Protein AF-0000000083955487 (afdb_homodimer)

Secondary structure (DSSP, 8-state):
--EEEEE-SSHHHHHHHHHHHHHT--EEEEE--SS-TTGGGSHHHHHH-TT--S-EEEETTEEEESHHHHHHHHHHHH-TT-SSS--TTT-HHHHHHHHHHHHHIIIIIHHHHHHHHHHHHTT---HHHHHHHHHHHHHHHHHHHHHHHH-SSSSTTS--HHHHHHHHHHHHHHHHHHHHT-GGGGTTHHHH-HHHHHHHHHHHHSTTHHHHHT--/--EEEEE-SSHHHHHHHHHHHHHT--EEEEE--SS-TTGGGSHHHHHH-TT--S-EEEETTEEEESHHHHHHHHHHHH-TT-SSS--TTT-HHHHHHHHHHHHHIIIIIHHHHHHHHHHHHTT---HHHHHHHHHHHHHHHHHHHHHHHH-SSSSTTS--HHHHHHHHHHHHHHHHHHHHT-GGGGTTHHHH-HHHHHHHHHHHHSTTHHHHHT--

Foldseek 3Di:
DFKEKEAELALLRLLLVLVCVVLPGDYHYDYADPPNPCVLVDPVNCVLPVVSDDIWIDDPPDIDGDSLVSQVVCCAPRVVVQQAHDDCVPCVVLNVLLVVLSVCLVCQQVVLVVLVCVCVVVVPDDVVSVVVSLVSNVVSLVVVLVCLVVALANTDDHHHSSLLSNLSSVLNVVVVCVVVVNCVSCVCVCVVRVSVVNSSVVVCPPPSSVVSNPDD/DFKEKEAELALLRLLLVLVCVVLPGDYHYDYADPPNPCVLVDPVNCVLPVVSDDIWIDDPPDIDGDSLVSQVVCCAPRVVVQQAHDDCVPCVVLNVLLVVLSVCLVCQLVVLVVLVCVCVVVVPDDVVSVVVSLVSNVVSLVVVLVCLVVALANTDDHHHSSLLSNLSSVLNVVVVCVVVVNCVSCVCVCVVRVSVVSSSVVVCPPPSSVVSNPDD

Structure (mmCIF, N/CA/C/O backbone):
data_AF-0000000083955487-model_v1
#
loop_
_entity.id
_entity.type
_entity.pdbx_description
1 polymer 'Glutathione S-transferase 2'
#
loop_
_atom_site.group_PDB
_atom_site.id
_atom_site.type_symbol
_atom_site.label_atom_id
_atom_site.label_alt_id
_atom_site.label_comp_id
_atom_site.label_asym_id
_atom_site.label_entity_id
_atom_site.label_seq_id
_atom_site.pdbx_PDB_ins_code
_atom_site.Cartn_x
_atom_site.Cartn_y
_atom_site.Cartn_z
_atom_site.occupancy
_atom_site.B_iso_or_equiv
_atom_site.auth_seq_id
_atom_site.auth_comp_id
_atom_site.auth_asym_id
_atom_site.auth_atom_id
_atom_site.pdbx_PDB_model_num
ATOM 1 N N . MET A 1 1 ? 10.398 -3.941 -28.094 1 60.91 1 MET A N 1
ATOM 2 C CA . MET A 1 1 ? 10.781 -2.576 -27.75 1 60.91 1 MET A CA 1
ATOM 3 C C . MET A 1 1 ? 11.312 -2.512 -26.312 1 60.91 1 MET A C 1
ATOM 5 O O . MET A 1 1 ? 10.922 -3.312 -25.469 1 60.91 1 MET A O 1
ATOM 9 N N . PRO A 1 2 ? 12.391 -1.665 -26.031 1 83.88 2 PRO A N 1
ATOM 10 C CA . PRO A 1 2 ? 13.07 -1.705 -24.734 1 83.88 2 PRO A CA 1
ATOM 11 C C . PRO A 1 2 ? 12.18 -1.236 -23.578 1 83.88 2 PRO A C 1
ATOM 13 O O . PRO A 1 2 ? 11.211 -0.504 -23.797 1 83.88 2 PRO A O 1
ATOM 16 N N . LEU A 1 3 ? 12.18 -1.862 -22.391 1 96.5 3 LEU A N 1
ATOM 17 C CA . LEU A 1 3 ? 11.594 -1.428 -21.125 1 96.5 3 LEU A CA 1
ATOM 18 C C . LEU A 1 3 ? 11.852 0.056 -20.891 1 96.5 3 LEU A C 1
ATOM 20 O O . LEU A 1 3 ? 12.969 0.536 -21.109 1 96.5 3 LEU A O 1
ATOM 24 N N . THR A 1 4 ? 10.742 0.876 -20.672 1 98.62 4 THR A N 1
ATOM 25 C CA . THR A 1 4 ? 10.867 2.305 -20.422 1 98.62 4 THR A CA 1
ATOM 26 C C . THR A 1 4 ? 10.305 2.654 -19.047 1 98.62 4 THR A C 1
ATOM 28 O O . THR A 1 4 ? 9.203 2.225 -18.688 1 98.62 4 THR A O 1
ATOM 31 N N . LEU A 1 5 ? 11.062 3.404 -18.297 1 98.56 5 LEU A N 1
ATOM 32 C CA . LEU A 1 5 ? 10.625 3.912 -17 1 98.56 5 LEU A CA 1
ATOM 33 C C . LEU A 1 5 ? 10.43 5.426 -17.047 1 98.56 5 LEU A C 1
ATOM 35 O O . LEU A 1 5 ? 11.359 6.16 -17.406 1 98.56 5 LEU A O 1
ATOM 39 N N . TYR A 1 6 ? 9.219 5.887 -16.797 1 98.62 6 TYR A N 1
ATOM 40 C CA . TYR A 1 6 ? 8.914 7.301 -16.594 1 98.62 6 TYR A CA 1
ATOM 41 C C . TYR A 1 6 ? 9.008 7.668 -15.117 1 98.62 6 TYR A C 1
ATOM 43 O O . TYR A 1 6 ? 8.25 7.156 -14.297 1 98.62 6 TYR A O 1
ATOM 51 N N . THR A 1 7 ? 9.938 8.562 -14.781 1 97.94 7 THR A N 1
ATOM 52 C CA . THR A 1 7 ? 10.203 8.773 -13.359 1 97.94 7 THR A CA 1
ATOM 53 C C . THR A 1 7 ? 10.82 10.141 -13.117 1 97.94 7 THR A C 1
ATOM 55 O O . THR A 1 7 ? 10.82 11 -14.008 1 97.94 7 THR A O 1
ATOM 58 N N . ALA A 1 8 ? 11.148 10.445 -11.93 1 97.12 8 ALA A N 1
ATOM 59 C CA . ALA A 1 8 ? 11.836 11.633 -11.438 1 97.12 8 ALA A CA 1
ATOM 60 C C . ALA A 1 8 ? 12.633 11.32 -10.172 1 97.12 8 ALA A C 1
ATOM 62 O O . ALA A 1 8 ? 12.477 10.258 -9.578 1 97.12 8 ALA A O 1
ATOM 63 N N . PRO A 1 9 ? 13.57 12.164 -9.773 1 94.12 9 PRO A N 1
ATOM 64 C CA . PRO A 1 9 ? 14.391 11.898 -8.594 1 94.12 9 PRO A CA 1
ATOM 65 C C . PRO A 1 9 ? 13.641 12.125 -7.289 1 94.12 9 PRO A C 1
ATOM 67 O O . PRO A 1 9 ? 14.117 12.852 -6.414 1 94.12 9 PRO A O 1
ATOM 70 N N . THR A 1 10 ? 12.555 11.492 -7.191 1 93.56 10 THR A N 1
ATOM 71 C CA . THR A 1 10 ? 11.75 11.461 -5.973 1 93.56 10 THR A CA 1
ATOM 72 C C . THR A 1 10 ? 11.953 10.141 -5.23 1 93.56 10 THR A C 1
ATOM 74 O O . THR A 1 10 ? 12.664 9.258 -5.707 1 93.56 10 THR A O 1
ATOM 77 N N . GLY A 1 11 ? 11.445 10.07 -4.074 1 93.5 11 GLY A N 1
ATOM 78 C CA . GLY A 1 11 ? 11.539 8.812 -3.346 1 93.5 11 GLY A CA 1
ATOM 79 C C . GLY A 1 11 ? 11.023 7.625 -4.137 1 93.5 11 GLY A C 1
ATOM 80 O O . GLY A 1 11 ? 11.781 6.707 -4.449 1 93.5 11 GLY A O 1
ATOM 81 N N . ASN A 1 12 ? 9.727 7.734 -4.578 1 95.88 12 ASN A N 1
ATOM 82 C CA . ASN A 1 12 ? 9.102 6.617 -5.277 1 95.88 12 ASN A CA 1
ATOM 83 C C . ASN A 1 12 ? 9.664 6.453 -6.691 1 95.88 12 ASN A C 1
ATOM 85 O O . ASN A 1 12 ? 9.695 5.348 -7.227 1 95.88 12 ASN A O 1
ATOM 89 N N . GLY A 1 13 ? 10.078 7.539 -7.25 1 96.75 13 GLY A N 1
ATOM 90 C CA . GLY A 1 13 ? 10.664 7.465 -8.586 1 96.75 13 GLY A CA 1
ATOM 91 C C . GLY A 1 13 ? 12.016 6.77 -8.602 1 96.75 13 GLY A C 1
ATOM 92 O O . GLY A 1 13 ? 12.367 6.125 -9.594 1 96.75 13 GLY A O 1
ATOM 93 N N . ARG A 1 14 ? 12.758 6.887 -7.555 1 97.12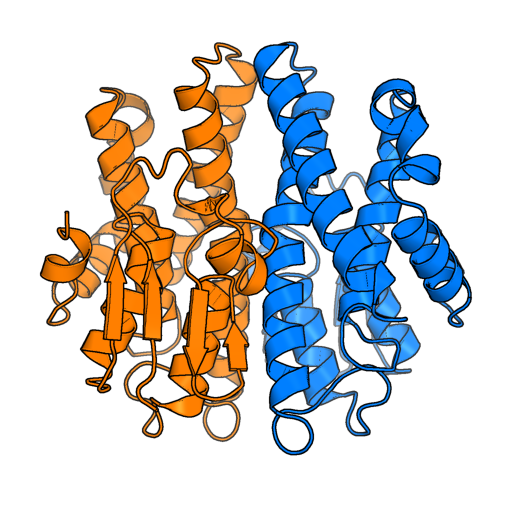 14 ARG A N 1
ATOM 94 C CA . ARG A 1 14 ? 14.094 6.316 -7.461 1 97.12 14 ARG A CA 1
ATOM 95 C C . ARG A 1 14 ? 14.031 4.801 -7.309 1 97.12 14 ARG A C 1
ATOM 97 O O . ARG A 1 14 ? 14.945 4.09 -7.738 1 97.12 14 ARG A O 1
ATOM 104 N N . LYS A 1 15 ? 12.953 4.242 -6.703 1 98.06 15 LYS A N 1
ATOM 105 C CA . LYS A 1 15 ? 12.875 2.822 -6.363 1 98.06 15 LYS A CA 1
ATOM 106 C C . LYS A 1 15 ? 13.062 1.949 -7.602 1 98.06 15 LYS A C 1
ATOM 108 O O . LYS A 1 15 ? 14.047 1.216 -7.703 1 98.06 15 LYS A O 1
ATOM 113 N N . PRO A 1 16 ? 12.172 2.117 -8.562 1 98.31 16 PRO A N 1
ATOM 114 C CA . PRO A 1 16 ? 12.359 1.238 -9.719 1 98.31 16 PRO A CA 1
ATOM 115 C C . PRO A 1 16 ? 13.609 1.582 -10.523 1 98.31 16 PRO A C 1
ATOM 117 O O . PRO A 1 16 ? 14.211 0.703 -11.148 1 98.31 16 PRO A O 1
ATOM 120 N N . LEU A 1 17 ? 14.008 2.865 -10.484 1 97.62 17 LEU A N 1
ATOM 121 C CA . LEU A 1 17 ? 15.195 3.26 -11.227 1 97.62 17 LEU A CA 1
ATOM 122 C C . LEU A 1 17 ? 16.438 2.545 -10.695 1 97.62 17 LEU A C 1
ATOM 124 O O . LEU A 1 17 ? 17.203 1.96 -11.469 1 97.62 17 LEU A O 1
ATOM 128 N N . ILE A 1 18 ? 16.625 2.574 -9.43 1 98.19 18 ILE A N 1
ATOM 129 C CA . ILE A 1 18 ? 17.766 1.933 -8.789 1 98.19 18 ILE A CA 1
ATOM 130 C C . ILE A 1 18 ? 17.688 0.421 -8.992 1 98.19 18 ILE A C 1
ATOM 132 O O . ILE A 1 18 ? 18.703 -0.226 -9.273 1 98.19 18 ILE A O 1
ATOM 136 N N . PHE A 1 19 ? 16.5 -0.176 -8.891 1 98.69 19 PHE A N 1
ATOM 137 C CA . PHE A 1 19 ? 16.344 -1.622 -9 1 98.69 19 PHE A CA 1
ATOM 138 C C . PHE A 1 19 ? 16.688 -2.094 -10.414 1 98.69 19 PHE A C 1
ATOM 140 O O . PHE A 1 19 ? 17.297 -3.146 -10.594 1 98.69 19 PHE A O 1
ATOM 147 N N . LEU A 1 20 ? 16.266 -1.331 -11.414 1 97.88 20 LEU A N 1
ATOM 148 C CA . LEU A 1 20 ? 16.594 -1.648 -12.805 1 97.88 20 LEU A CA 1
ATOM 149 C C . LEU A 1 20 ? 18.109 -1.71 -13 1 97.88 20 LEU A C 1
ATOM 151 O O . LEU A 1 20 ? 18.609 -2.59 -13.703 1 97.88 20 LEU A O 1
ATOM 155 N N . LYS A 1 21 ? 18.797 -0.802 -12.391 1 96.81 21 LYS A N 1
ATOM 156 C CA . LYS A 1 21 ? 20.25 -0.766 -12.5 1 96.81 21 LYS A CA 1
ATOM 157 C C . LYS A 1 21 ? 20.875 -1.955 -11.781 1 96.81 21 LYS A C 1
ATOM 159 O O . LYS A 1 21 ? 21.828 -2.564 -12.297 1 96.81 21 LYS A O 1
ATOM 164 N N . LEU A 1 22 ? 20.391 -2.266 -10.641 1 97.62 22 LEU A N 1
ATOM 165 C CA . LEU A 1 22 ? 20.891 -3.424 -9.906 1 97.62 22 LEU A CA 1
ATOM 166 C C . LEU A 1 22 ? 20.719 -4.699 -10.719 1 97.62 22 LEU A C 1
ATOM 168 O O . LEU A 1 22 ? 21.578 -5.578 -10.703 1 97.62 22 LEU A O 1
ATOM 172 N N . LEU A 1 23 ? 19.562 -4.812 -11.406 1 97.44 23 LEU A N 1
ATOM 173 C CA . LEU A 1 23 ? 19.25 -5.996 -12.195 1 97.44 23 LEU A CA 1
ATOM 174 C C . LEU A 1 23 ? 20.016 -6 -13.508 1 97.44 23 LEU A C 1
ATOM 176 O O . LEU A 1 23 ? 20.078 -7.02 -14.203 1 97.44 23 LEU A O 1
ATOM 180 N N . ASN A 1 24 ? 20.594 -4.859 -13.859 1 95.88 24 ASN A N 1
ATOM 181 C CA . ASN A 1 24 ? 21.359 -4.703 -15.102 1 95.88 24 ASN A CA 1
ATOM 182 C C . ASN A 1 24 ? 20.516 -5.035 -16.328 1 95.88 24 ASN A C 1
ATOM 184 O O . ASN A 1 24 ? 20.922 -5.84 -17.156 1 95.88 24 ASN A O 1
ATOM 188 N N . ILE A 1 25 ? 19.344 -4.453 -16.375 1 94.25 25 ILE A N 1
ATOM 189 C CA . ILE A 1 25 ? 18.391 -4.648 -17.469 1 94.25 25 ILE A CA 1
ATOM 190 C C . ILE A 1 25 ? 18.438 -3.449 -18.422 1 94.25 25 ILE A C 1
ATOM 192 O O . ILE A 1 25 ? 18.406 -2.299 -17.969 1 94.25 25 ILE A O 1
ATOM 196 N N . PRO A 1 26 ? 18.609 -3.787 -19.75 1 96 26 PRO A N 1
ATOM 197 C CA . PRO A 1 26 ? 18.484 -2.662 -20.672 1 96 26 PRO A CA 1
ATOM 198 C C . PRO A 1 26 ? 17.141 -1.934 -20.547 1 96 26 PRO A C 1
ATOM 200 O O . PRO A 1 26 ? 16.094 -2.574 -20.469 1 96 26 PRO A O 1
ATOM 203 N N . HIS A 1 27 ? 17.219 -0.625 -20.406 1 97.25 27 HIS A N 1
ATOM 204 C CA . HIS A 1 27 ? 16 0.157 -20.234 1 97.25 27 HIS A CA 1
ATOM 205 C C . HIS A 1 27 ? 16.203 1.602 -20.672 1 97.25 27 HIS A C 1
ATOM 207 O O . HIS A 1 27 ? 17.344 2.092 -20.703 1 97.25 27 HIS A O 1
ATOM 213 N N . ASP A 1 28 ? 15.164 2.213 -21.078 1 97.94 28 ASP A N 1
ATOM 214 C CA . ASP A 1 28 ? 15.109 3.652 -21.297 1 97.94 28 ASP A CA 1
ATOM 215 C C . ASP A 1 28 ? 14.477 4.375 -20.109 1 97.94 28 ASP A C 1
ATOM 217 O O . ASP A 1 28 ? 13.641 3.811 -19.406 1 97.94 28 ASP A O 1
ATOM 221 N N . VAL A 1 29 ? 14.93 5.625 -19.922 1 97.19 29 VAL A N 1
ATOM 222 C CA . VAL A 1 29 ? 14.375 6.426 -18.844 1 97.19 29 VAL A CA 1
ATOM 223 C C . VAL A 1 29 ? 13.875 7.762 -19.391 1 97.19 29 VAL A C 1
ATOM 225 O O . VAL A 1 29 ? 14.594 8.445 -20.125 1 97.19 29 VAL A O 1
ATOM 228 N N . HIS A 1 30 ? 12.641 8.023 -19.188 1 97.81 30 HIS A N 1
ATOM 229 C CA . HIS A 1 30 ? 12.133 9.391 -19.297 1 97.81 30 HIS A CA 1
ATOM 230 C C . HIS A 1 30 ? 12.125 10.078 -17.938 1 97.81 30 HIS A C 1
ATOM 232 O O . HIS A 1 30 ? 11.25 9.812 -17.109 1 97.81 30 HIS A O 1
ATOM 238 N N . LEU A 1 31 ? 13.023 10.992 -17.719 1 96.75 31 LEU A N 1
ATOM 239 C CA . LEU A 1 31 ? 13.18 11.672 -16.438 1 96.75 31 LEU A CA 1
ATOM 240 C C . LEU A 1 31 ? 12.492 13.031 -16.438 1 96.75 31 LEU A C 1
ATOM 242 O O . LEU A 1 31 ? 12.906 13.938 -17.172 1 96.75 31 LEU A O 1
ATOM 246 N N . PHE A 1 32 ? 11.422 13.125 -15.688 1 97.38 32 PHE A N 1
ATOM 247 C CA . PHE A 1 32 ? 10.758 14.414 -15.547 1 97.38 32 PHE A CA 1
ATOM 248 C C . PHE A 1 32 ? 11.602 15.359 -14.695 1 97.38 32 PHE A C 1
ATOM 250 O O . PHE A 1 32 ? 12.266 14.93 -13.75 1 97.38 32 PHE A O 1
ATOM 257 N N . THR A 1 33 ? 11.555 16.688 -14.961 1 94.38 33 THR A N 1
ATOM 258 C CA . THR A 1 33 ? 12.102 17.688 -14.062 1 94.38 33 THR A CA 1
ATOM 259 C C . THR A 1 33 ? 11.227 17.844 -12.82 1 94.38 33 THR A C 1
ATOM 261 O O . THR A 1 33 ? 10 17.797 -12.906 1 94.38 33 THR A O 1
ATOM 264 N N . TRP A 1 34 ? 11.898 18.094 -11.688 1 89.94 34 TRP A N 1
ATOM 265 C CA . TRP A 1 34 ? 11.148 18.188 -10.438 1 89.94 34 TRP A CA 1
ATOM 266 C C . TRP A 1 34 ? 11.422 19.5 -9.727 1 89.94 34 TRP A C 1
ATOM 268 O O . TRP A 1 34 ? 12.57 19.938 -9.633 1 89.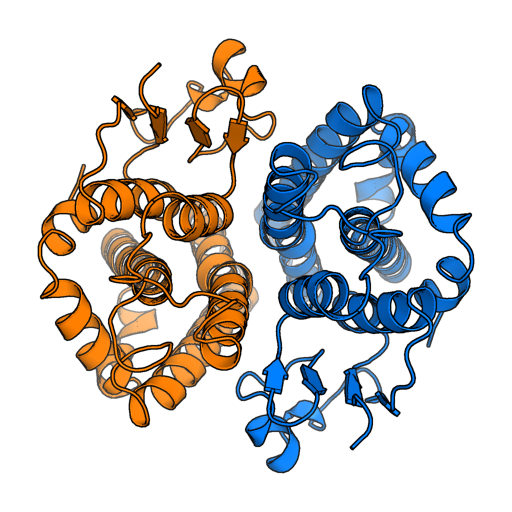94 34 TRP A O 1
ATOM 278 N N . PRO A 1 35 ? 10.391 20.156 -9.297 1 90.5 35 PRO A N 1
ATOM 279 C CA . PRO A 1 35 ? 8.992 19.719 -9.266 1 90.5 35 PRO A CA 1
ATOM 280 C C . PRO A 1 35 ? 8.367 19.625 -10.656 1 90.5 35 PRO A C 1
ATOM 282 O O . PRO A 1 35 ? 8.742 20.391 -11.555 1 90.5 35 PRO A O 1
ATOM 285 N N . ALA A 1 36 ? 7.445 18.688 -10.828 1 90.5 36 ALA A N 1
ATOM 286 C CA . ALA A 1 36 ? 6.941 18.281 -12.133 1 90.5 36 ALA A CA 1
ATOM 287 C C . ALA A 1 36 ? 6.16 19.406 -12.797 1 90.5 36 ALA A C 1
ATOM 289 O O . ALA A 1 36 ? 6.188 19.547 -14.023 1 90.5 36 ALA A O 1
ATOM 290 N N . GLY A 1 37 ? 5.457 20.266 -12.023 1 88.88 37 GLY A N 1
ATOM 291 C CA . GLY A 1 37 ? 4.531 21.203 -12.617 1 88.88 37 GLY A CA 1
ATOM 292 C C . GLY A 1 37 ? 3.439 20.547 -13.438 1 88.88 37 GLY A C 1
ATOM 293 O O . GLY A 1 37 ? 2.77 19.625 -12.961 1 88.88 37 GLY A O 1
ATOM 294 N N . ASP A 1 38 ? 3.301 20.922 -14.719 1 93.75 38 ASP A N 1
ATOM 295 C CA . ASP A 1 38 ? 2.232 20.391 -15.562 1 93.75 38 ASP A CA 1
ATOM 296 C C . ASP A 1 38 ? 2.725 19.219 -16.391 1 93.75 38 ASP A C 1
ATOM 298 O O . ASP A 1 38 ? 1.966 18.641 -17.188 1 93.75 38 ASP A O 1
ATOM 302 N N . GLN A 1 39 ? 3.926 18.812 -16.172 1 96.38 39 GLN A N 1
ATOM 303 C CA . GLN A 1 39 ? 4.516 17.75 -16.969 1 96.38 39 GLN A CA 1
ATOM 304 C C . GLN A 1 39 ? 3.688 16.469 -16.859 1 96.38 39 GLN A C 1
ATOM 306 O O . GLN A 1 39 ? 3.535 15.734 -17.844 1 96.38 39 GLN A O 1
ATOM 311 N N . LEU A 1 40 ? 3.111 16.25 -15.68 1 96.81 40 LEU A N 1
ATOM 312 C CA . LEU A 1 40 ? 2.414 14.992 -15.422 1 96.81 40 LEU A CA 1
ATOM 313 C C . LEU A 1 40 ? 0.944 15.102 -15.812 1 96.81 40 LEU A C 1
ATOM 315 O O . LEU A 1 40 ? 0.206 14.117 -15.734 1 96.81 40 LEU A O 1
ATOM 319 N N . LYS A 1 41 ? 0.505 16.25 -16.234 1 96.12 41 LYS A N 1
ATOM 320 C CA . LYS A 1 41 ? -0.888 16.484 -16.609 1 96.12 41 LYS A CA 1
ATOM 321 C C . LYS A 1 41 ? -1.065 16.453 -18.125 1 96.12 41 LYS A C 1
ATOM 323 O O . LYS A 1 41 ? -2.18 16.625 -18.625 1 96.12 41 LYS A O 1
ATOM 328 N N . GLN A 1 42 ? 0.022 16.234 -18.766 1 97.5 42 GLN A N 1
ATOM 329 C CA . GLN A 1 42 ? -0.049 16.156 -20.219 1 97.5 42 GLN A CA 1
ATOM 330 C C . GLN A 1 42 ? -0.849 14.945 -20.672 1 97.5 42 GLN A C 1
ATOM 332 O O . GLN A 1 42 ? -0.759 13.875 -20.062 1 97.5 42 GLN A O 1
ATOM 337 N N . GLU A 1 43 ? -1.496 15.094 -21.812 1 97.06 43 GLU A N 1
ATOM 338 C CA . GLU A 1 43 ? -2.408 14.062 -22.297 1 97.06 43 GLU A CA 1
ATOM 339 C C . GLU A 1 43 ? -1.673 12.75 -22.562 1 97.06 43 GLU A C 1
ATOM 341 O O . GLU A 1 43 ? -2.178 11.68 -22.234 1 97.06 43 GLU A O 1
ATOM 346 N N . TRP A 1 44 ? -0.491 12.883 -23.156 1 97.38 44 TRP A N 1
ATOM 347 C CA . TRP A 1 44 ? 0.23 11.664 -23.516 1 97.38 44 TRP A CA 1
ATOM 348 C C . TRP A 1 44 ? 0.607 10.875 -22.266 1 97.38 44 TRP A C 1
ATOM 350 O O . TRP A 1 44 ? 0.609 9.648 -22.281 1 97.38 44 TRP A O 1
ATOM 360 N N . TYR A 1 45 ? 0.963 11.586 -21.156 1 97.94 45 TYR A N 1
ATOM 361 C CA . TYR A 1 45 ? 1.354 10.875 -19.938 1 97.94 45 TYR A CA 1
ATOM 362 C C . TYR A 1 45 ? 0.134 10.328 -19.203 1 97.94 45 TYR A C 1
ATOM 364 O O . TYR A 1 45 ? 0.182 9.227 -18.656 1 97.94 45 TYR A O 1
ATOM 372 N N . LEU A 1 46 ? -0.966 11.094 -19.234 1 96.81 46 LEU A N 1
ATOM 373 C CA . LEU A 1 46 ? -2.188 10.656 -18.562 1 96.81 46 LEU A CA 1
ATOM 374 C C . LEU A 1 46 ? -2.762 9.414 -19.234 1 96.81 46 LEU A C 1
ATOM 376 O O . LEU A 1 46 ? -3.477 8.633 -18.609 1 96.81 46 LEU A O 1
ATOM 380 N N . LYS A 1 47 ? -2.469 9.195 -20.484 1 95.69 47 LYS A N 1
ATOM 381 C CA . LYS A 1 47 ? -2.854 7.965 -21.172 1 95.69 47 LYS A CA 1
ATOM 382 C C . LYS A 1 47 ? -2.104 6.766 -20.609 1 95.69 47 LYS A C 1
ATOM 384 O O . LYS A 1 47 ? -2.627 5.648 -20.594 1 95.69 47 LYS A O 1
ATOM 389 N N . LEU A 1 48 ? -0.873 7.027 -20.125 1 96.31 48 LEU A N 1
ATOM 390 C CA . LEU A 1 48 ? -0.076 5.969 -19.5 1 96.31 48 LEU A CA 1
ATOM 391 C C . LEU A 1 48 ? -0.477 5.766 -18.047 1 96.31 48 LEU A C 1
ATOM 393 O O . LEU A 1 48 ? -0.62 4.625 -17.594 1 96.31 48 LEU A O 1
ATOM 397 N N . ASN A 1 49 ? -0.677 6.891 -17.375 1 97.06 49 ASN A N 1
ATOM 398 C CA . ASN A 1 49 ? -1.016 6.895 -15.953 1 97.06 49 ASN A CA 1
ATOM 399 C C . ASN A 1 49 ? -2.084 7.934 -15.633 1 97.06 49 ASN A C 1
ATOM 401 O O . ASN A 1 49 ? -1.764 9.078 -15.289 1 97.06 49 ASN A O 1
ATOM 405 N N . PRO A 1 50 ? -3.281 7.512 -15.555 1 95.38 50 PRO A N 1
ATOM 406 C CA . PRO A 1 50 ? -4.41 8.43 -15.383 1 95.38 50 PRO A CA 1
ATOM 407 C C . PRO A 1 50 ? -4.34 9.211 -14.07 1 95.38 50 PRO A C 1
ATOM 409 O O . PRO A 1 50 ? -4.953 10.273 -13.953 1 95.38 50 PRO A O 1
ATOM 412 N N . HIS A 1 51 ? -3.627 8.711 -13.094 1 95.12 51 HIS A N 1
ATOM 413 C CA . HIS A 1 51 ? -3.484 9.438 -11.836 1 95.12 51 HIS A CA 1
ATOM 414 C C . HIS A 1 51 ? -2.484 10.578 -11.977 1 95.12 51 HIS A C 1
ATOM 416 O O . HIS A 1 51 ? -2.459 11.492 -11.141 1 95.12 51 HIS A O 1
ATOM 422 N N . GLY A 1 52 ? -1.675 10.547 -13 1 96.56 52 GLY A N 1
ATOM 423 C CA . GLY A 1 52 ? -0.722 11.617 -13.242 1 96.56 52 GLY A CA 1
ATOM 424 C C . GLY A 1 52 ? 0.377 11.688 -12.203 1 96.56 52 GLY A C 1
ATOM 425 O O . GLY A 1 52 ? 0.758 12.773 -11.766 1 96.56 52 GLY A O 1
ATOM 426 N N . ILE A 1 53 ? 0.818 10.531 -11.781 1 95.75 53 ILE A N 1
ATOM 427 C CA . ILE A 1 53 ? 1.932 10.477 -10.836 1 95.75 53 ILE A CA 1
ATOM 428 C C . ILE A 1 53 ? 3.051 9.609 -11.406 1 95.75 53 ILE A C 1
ATOM 430 O O . ILE A 1 53 ? 2.904 9.023 -12.484 1 95.75 53 ILE A O 1
ATOM 434 N N . ILE A 1 54 ? 4.172 9.617 -10.844 1 97.31 54 ILE A N 1
ATOM 435 C CA . ILE A 1 54 ? 5.301 8.773 -11.203 1 97.31 54 ILE A CA 1
ATOM 436 C C . ILE A 1 54 ? 5.633 7.836 -10.047 1 97.31 54 ILE A C 1
ATOM 438 O O . ILE A 1 54 ? 5.285 8.109 -8.898 1 97.31 54 ILE A O 1
ATOM 442 N N . PRO A 1 55 ? 6.25 6.707 -10.297 1 98.31 55 PRO A N 1
ATOM 443 C CA . PRO A 1 55 ? 6.785 6.203 -11.562 1 98.31 55 PRO A CA 1
ATOM 444 C C . PRO A 1 55 ? 5.746 5.434 -12.375 1 98.31 55 PRO A C 1
ATOM 446 O O . PRO A 1 55 ? 4.723 5.012 -11.836 1 98.31 55 PRO A O 1
ATOM 449 N N . THR A 1 56 ? 5.969 5.285 -13.656 1 98.75 56 THR A N 1
ATOM 450 C CA . THR A 1 56 ? 5.23 4.406 -14.562 1 98.75 56 THR A CA 1
ATOM 451 C C . THR A 1 56 ? 6.188 3.59 -15.422 1 98.75 56 THR A C 1
ATOM 453 O O . THR A 1 56 ? 7.117 4.137 -16.016 1 98.75 56 THR A O 1
ATOM 456 N N . LEU A 1 57 ? 6.012 2.311 -15.438 1 98.81 57 LEU A N 1
ATOM 457 C CA . LEU A 1 57 ? 6.82 1.398 -16.234 1 98.81 57 LEU A CA 1
ATOM 458 C C . LEU A 1 57 ? 6.047 0.911 -17.453 1 98.81 57 LEU A C 1
ATOM 460 O O . LEU A 1 57 ? 4.871 0.564 -17.344 1 98.81 57 LEU A O 1
ATOM 464 N N . VAL A 1 58 ? 6.676 0.934 -18.625 1 98.62 58 VAL A N 1
ATOM 465 C CA . VAL A 1 58 ? 6.141 0.33 -19.828 1 98.62 58 VAL A CA 1
ATOM 466 C C . VAL A 1 58 ? 7.062 -0.796 -20.297 1 98.62 58 VAL A C 1
ATOM 468 O O . VAL A 1 58 ? 8.25 -0.573 -20.562 1 98.62 58 VAL A O 1
ATOM 471 N N . ASP A 1 59 ? 6.598 -1.983 -20.344 1 98.06 59 ASP A N 1
ATOM 472 C CA . ASP A 1 59 ? 7.293 -3.164 -20.844 1 98.06 59 ASP A CA 1
ATOM 473 C C . ASP A 1 59 ? 6.43 -3.92 -21.859 1 98.06 59 ASP A C 1
ATOM 475 O O . ASP A 1 59 ? 5.594 -4.742 -21.469 1 98.06 59 ASP A O 1
ATOM 479 N N . GLY A 1 60 ? 6.719 -3.711 -23.141 1 96.12 60 GLY A N 1
ATOM 480 C CA . GLY A 1 60 ? 5.801 -4.215 -24.141 1 96.12 60 GLY A CA 1
ATOM 481 C C . GLY A 1 60 ? 4.402 -3.633 -24.016 1 96.12 60 GLY A C 1
ATOM 482 O O . GLY A 1 60 ? 4.234 -2.412 -23.984 1 96.12 60 GLY A O 1
ATOM 483 N N . ASP A 1 61 ? 3.48 -4.504 -23.797 1 95.06 61 ASP A N 1
ATOM 484 C CA . ASP A 1 61 ? 2.092 -4.062 -23.719 1 95.06 61 ASP A CA 1
ATOM 485 C C . ASP A 1 61 ? 1.701 -3.754 -22.266 1 95.06 61 ASP A C 1
ATOM 487 O O . ASP A 1 61 ? 0.622 -3.215 -22.016 1 95.06 61 ASP A O 1
ATOM 491 N N . LEU A 1 62 ? 2.584 -4.008 -21.406 1 97.38 62 LEU A N 1
ATOM 492 C CA . LEU A 1 62 ? 2.271 -3.781 -20 1 97.38 62 LEU A CA 1
ATOM 493 C C . LEU A 1 62 ? 2.613 -2.352 -19.594 1 97.38 62 LEU A C 1
ATOM 495 O O . LEU A 1 62 ? 3.74 -1.896 -19.797 1 97.38 62 LEU A O 1
ATOM 499 N N . VAL A 1 63 ? 1.673 -1.629 -19.078 1 98.19 63 VAL A N 1
ATOM 500 C CA . VAL A 1 63 ? 1.858 -0.339 -18.422 1 98.19 63 VAL A CA 1
ATOM 501 C C . VAL A 1 63 ? 1.546 -0.469 -16.922 1 98.19 63 VAL A C 1
ATOM 503 O O . VAL A 1 63 ? 0.438 -0.858 -16.547 1 98.19 63 VAL A O 1
ATOM 506 N N . LEU A 1 64 ? 2.514 -0.146 -16.156 1 98.44 64 LEU A N 1
ATOM 507 C CA . LEU A 1 64 ? 2.4 -0.431 -14.727 1 98.44 64 LEU A CA 1
ATOM 508 C C . LEU A 1 64 ? 2.832 0.773 -13.898 1 98.44 64 LEU A C 1
ATOM 510 O O . LEU A 1 64 ? 3.959 1.252 -14.031 1 98.44 64 LEU A O 1
ATOM 514 N N . ALA A 1 65 ? 1.906 1.234 -13.062 1 97.94 65 ALA A N 1
ATOM 515 C CA . ALA A 1 65 ? 2.215 2.266 -12.078 1 97.94 65 ALA A CA 1
ATOM 516 C C . ALA A 1 65 ? 2.34 1.669 -10.68 1 97.94 65 ALA A C 1
ATOM 518 O O . ALA A 1 65 ? 2.254 0.451 -10.508 1 97.94 65 ALA A O 1
ATOM 519 N N . GLU A 1 66 ? 2.494 2.566 -9.727 1 98.31 66 GLU A N 1
ATOM 520 C CA . GLU A 1 66 ? 2.75 2.164 -8.344 1 98.31 66 GLU A CA 1
ATOM 521 C C . GLU A 1 66 ? 4.145 1.564 -8.195 1 98.31 66 GLU A C 1
ATOM 523 O O . GLU A 1 66 ? 4.406 0.457 -8.672 1 98.31 66 GLU A O 1
ATOM 528 N N . SER A 1 67 ? 5 2.297 -7.496 1 98.62 67 SER A N 1
ATOM 529 C CA . SER A 1 67 ? 6.422 1.978 -7.438 1 98.62 67 SER A CA 1
ATOM 530 C C . SER A 1 67 ? 6.648 0.574 -6.887 1 98.62 67 SER A C 1
ATOM 532 O O . SER A 1 67 ? 7.48 -0.174 -7.406 1 98.62 67 SER A O 1
ATOM 534 N N . ASN A 1 68 ? 5.867 0.177 -5.855 1 98.81 68 ASN A N 1
ATOM 535 C CA . ASN A 1 68 ? 6.086 -1.14 -5.266 1 98.81 68 ASN A CA 1
ATOM 536 C C . ASN A 1 68 ? 5.555 -2.252 -6.164 1 98.81 68 ASN A C 1
ATOM 538 O O . ASN A 1 68 ? 6.105 -3.354 -6.188 1 98.81 68 ASN A O 1
ATOM 542 N N . ALA A 1 69 ? 4.465 -2.006 -6.93 1 98.81 69 ALA A N 1
ATOM 543 C CA . ALA A 1 69 ? 4.027 -2.967 -7.938 1 98.81 69 ALA A CA 1
ATOM 544 C C . ALA A 1 69 ? 5.094 -3.16 -9.008 1 98.81 69 ALA A C 1
ATOM 546 O O . ALA A 1 69 ? 5.336 -4.285 -9.461 1 98.81 69 ALA A O 1
ATOM 547 N N . ILE A 1 70 ? 5.73 -2.068 -9.383 1 98.88 70 ILE A N 1
ATOM 548 C CA . ILE A 1 70 ? 6.793 -2.121 -10.383 1 98.88 70 ILE A CA 1
ATOM 549 C C . ILE A 1 70 ? 7.965 -2.938 -9.844 1 98.88 70 ILE A C 1
ATOM 551 O O . ILE A 1 70 ? 8.531 -3.77 -10.562 1 98.88 70 ILE A O 1
ATOM 555 N N . LEU A 1 71 ? 8.328 -2.705 -8.57 1 98.88 71 LEU A N 1
ATOM 556 C CA . LEU A 1 71 ? 9.406 -3.484 -7.973 1 98.88 71 LEU A CA 1
ATOM 557 C C . LEU A 1 71 ? 9.086 -4.973 -8.008 1 98.88 71 LEU A C 1
ATOM 559 O O . LEU A 1 71 ? 9.938 -5.789 -8.359 1 98.88 71 LEU A O 1
ATOM 563 N N . GLN A 1 72 ? 7.863 -5.309 -7.652 1 98.75 72 GLN A N 1
ATOM 564 C CA . GLN A 1 72 ? 7.453 -6.707 -7.664 1 98.75 72 GLN A CA 1
ATOM 565 C C . GLN A 1 72 ? 7.543 -7.297 -9.07 1 98.75 72 GLN A C 1
ATOM 567 O O . GLN A 1 72 ? 7.996 -8.43 -9.25 1 98.75 72 GLN A O 1
ATOM 572 N N . TYR A 1 73 ? 7.066 -6.531 -10.055 1 98.81 73 TYR A N 1
ATOM 573 C CA . TYR A 1 73 ? 7.102 -6.984 -11.445 1 98.81 73 TYR A CA 1
ATOM 574 C C . TYR A 1 73 ? 8.531 -7.254 -11.898 1 98.81 73 TYR A C 1
ATOM 576 O O . TYR A 1 73 ? 8.82 -8.305 -12.477 1 98.81 73 TYR A O 1
ATOM 584 N N . LEU A 1 74 ? 9.398 -6.332 -11.594 1 98.75 74 LEU A N 1
ATOM 585 C CA . LEU A 1 74 ? 10.797 -6.457 -12 1 98.75 74 LEU A CA 1
ATOM 586 C C . LEU A 1 74 ? 11.453 -7.652 -11.32 1 98.75 74 LEU A C 1
ATOM 588 O O . LEU A 1 74 ? 12.219 -8.383 -11.953 1 98.75 74 LEU A O 1
ATOM 592 N N . ALA A 1 75 ? 11.18 -7.824 -10.062 1 98.69 75 ALA A N 1
ATOM 593 C CA . ALA A 1 75 ? 11.727 -8.961 -9.328 1 98.69 75 ALA A CA 1
ATOM 594 C C . ALA A 1 75 ? 11.25 -10.281 -9.93 1 98.69 75 ALA A C 1
ATOM 596 O O . ALA A 1 75 ? 12.055 -11.195 -10.148 1 98.69 75 ALA A O 1
ATOM 597 N N . GLU A 1 76 ? 9.93 -10.305 -10.195 1 98 76 GLU A N 1
ATOM 598 C CA . GLU A 1 76 ? 9.32 -11.531 -10.695 1 98 76 GLU A CA 1
ATOM 599 C C . GLU A 1 76 ? 9.812 -11.852 -12.109 1 98 76 GLU A C 1
ATOM 601 O O . GLU A 1 76 ? 10.094 -13.008 -12.43 1 98 76 GLU A O 1
ATOM 606 N N . THR A 1 77 ? 9.945 -10.914 -12.914 1 97.31 77 THR A N 1
ATOM 607 C CA . THR A 1 77 ? 10.148 -11.102 -14.352 1 97.31 77 THR A CA 1
ATOM 608 C C . THR A 1 77 ? 11.633 -11.141 -14.688 1 97.31 77 THR A C 1
ATOM 610 O O . THR A 1 77 ? 12.062 -11.922 -15.539 1 97.31 77 THR A O 1
ATOM 613 N N . TYR A 1 78 ? 12.438 -10.383 -13.984 1 97.62 78 TYR A N 1
ATOM 614 C CA . TYR A 1 78 ? 13.789 -10.164 -14.469 1 97.62 78 TYR A CA 1
ATOM 615 C C . TYR A 1 78 ? 14.82 -10.664 -13.469 1 97.62 78 TYR A C 1
ATOM 617 O O . TYR A 1 78 ? 15.984 -10.867 -13.812 1 97.62 78 TYR A O 1
ATOM 625 N N . ASP A 1 79 ? 14.461 -10.758 -12.195 1 98.06 79 ASP A N 1
ATOM 626 C CA . ASP A 1 79 ? 15.375 -11.336 -11.219 1 98.06 79 ASP A CA 1
ATOM 627 C C . ASP A 1 79 ? 15.234 -12.859 -11.18 1 98.06 79 ASP A C 1
ATOM 629 O O . ASP A 1 79 ? 14.984 -13.438 -10.117 1 98.06 79 ASP A O 1
ATOM 633 N N . THR A 1 80 ? 15.5 -13.492 -12.219 1 94.94 80 THR A N 1
ATOM 634 C CA . THR A 1 80 ? 15.188 -14.898 -12.438 1 94.94 80 THR A CA 1
ATOM 635 C C . THR A 1 80 ? 15.984 -15.789 -11.492 1 94.94 80 THR A C 1
ATOM 637 O O . THR A 1 80 ? 15.523 -16.875 -11.125 1 94.94 80 THR A O 1
ATOM 640 N N . GLU A 1 81 ? 17.094 -15.352 -11.039 1 95.5 81 GLU A N 1
ATOM 641 C CA . GLU A 1 81 ? 17.953 -16.156 -10.172 1 95.5 81 GLU A CA 1
ATOM 642 C C . GLU A 1 81 ? 17.672 -15.867 -8.703 1 95.5 81 GLU A C 1
ATOM 644 O O . GLU A 1 81 ? 18.266 -16.484 -7.816 1 95.5 81 GLU A O 1
ATOM 649 N N . GLY A 1 82 ? 16.812 -14.938 -8.492 1 97.44 82 GLY A N 1
ATOM 650 C CA . GLY A 1 82 ? 16.484 -14.594 -7.125 1 97.44 82 GLY A CA 1
ATOM 651 C C . GLY A 1 82 ? 17.625 -13.93 -6.375 1 97.44 82 GLY A C 1
ATOM 652 O O . GLY A 1 82 ? 17.828 -14.195 -5.188 1 97.44 82 GLY A O 1
ATOM 653 N N . LYS A 1 83 ? 18.391 -13.172 -7.102 1 97.88 83 LYS A N 1
ATOM 654 C CA . LYS A 1 83 ? 19.516 -12.484 -6.48 1 97.88 83 LYS A CA 1
ATOM 655 C C . LYS A 1 83 ? 19.047 -11.422 -5.492 1 97.88 83 LYS A C 1
ATOM 657 O O . LYS A 1 83 ? 19.656 -11.227 -4.445 1 97.88 83 LYS A O 1
ATOM 662 N N . PHE A 1 84 ? 17.938 -10.711 -5.824 1 98.62 84 PHE A N 1
ATOM 663 C CA . PHE A 1 84 ? 17.453 -9.578 -5.035 1 98.62 84 PHE A CA 1
ATOM 664 C C . PHE A 1 84 ? 16.016 -9.812 -4.582 1 98.62 84 PHE A C 1
ATOM 666 O O . PHE A 1 84 ? 15.297 -8.867 -4.266 1 98.62 84 PHE A O 1
ATOM 673 N N . SER A 1 85 ? 15.531 -11.039 -4.645 1 98.81 85 SER A N 1
ATOM 674 C CA . SER A 1 85 ? 14.156 -11.359 -4.285 1 98.81 85 SER A CA 1
ATOM 675 C C . SER A 1 85 ? 13.992 -12.836 -3.953 1 98.81 85 SER A C 1
ATOM 677 O O . SER A 1 85 ? 14.883 -13.641 -4.238 1 98.81 85 SER A O 1
ATOM 679 N N . TYR A 1 86 ? 12.953 -13.148 -3.279 1 98.62 86 TYR A N 1
ATOM 680 C CA . TYR A 1 86 ? 12.555 -14.531 -3.055 1 98.62 86 TYR A CA 1
ATOM 681 C C . TYR A 1 86 ? 11.383 -14.914 -3.953 1 98.62 86 TYR A C 1
ATOM 683 O O . TYR A 1 86 ? 10.469 -14.117 -4.164 1 98.62 86 TYR A O 1
ATOM 691 N N . LYS A 1 87 ? 11.484 -16.156 -4.414 1 98.19 87 LYS A N 1
ATOM 692 C CA . LYS A 1 87 ? 10.477 -16.625 -5.359 1 98.19 87 LYS A CA 1
ATOM 693 C C . LYS A 1 87 ? 9.461 -17.531 -4.672 1 98.19 87 LYS A C 1
ATOM 695 O O . LYS A 1 87 ? 9.805 -18.312 -3.783 1 98.19 87 LYS A O 1
ATOM 700 N N . LEU A 1 88 ? 8.219 -17.453 -5.191 1 97.19 88 LEU A N 1
ATOM 701 C CA . LEU A 1 88 ? 7.137 -18.219 -4.59 1 97.19 88 LEU A CA 1
ATOM 702 C C . LEU A 1 88 ? 7.418 -19.719 -4.672 1 97.19 88 LEU A C 1
ATOM 704 O O . LEU A 1 88 ? 7.211 -20.453 -3.699 1 97.19 88 LEU A O 1
ATOM 708 N N . ALA A 1 89 ? 7.922 -20.219 -5.754 1 96.06 89 ALA A N 1
ATOM 709 C CA . ALA A 1 89 ? 8.109 -21.641 -6.02 1 96.06 89 ALA A CA 1
ATOM 710 C C . ALA A 1 89 ? 9.164 -22.234 -5.094 1 96.06 89 ALA A C 1
ATOM 712 O O . ALA A 1 89 ? 9.055 -23.391 -4.664 1 96.06 89 ALA A O 1
ATOM 713 N N . THR A 1 90 ? 10.18 -21.469 -4.699 1 97.12 90 THR A N 1
ATOM 714 C CA . THR A 1 90 ? 11.328 -22.031 -4.008 1 97.12 90 THR A CA 1
ATOM 715 C C . THR A 1 90 ? 11.383 -21.547 -2.561 1 97.12 90 THR A C 1
ATOM 717 O O . THR A 1 90 ? 11.945 -22.219 -1.694 1 97.12 90 THR A O 1
ATOM 720 N N . ASN A 1 91 ? 10.867 -20.375 -2.324 1 97.69 91 ASN A N 1
ATOM 721 C CA . ASN A 1 91 ? 10.898 -19.75 -1.009 1 97.69 91 ASN A CA 1
ATOM 722 C C . ASN A 1 91 ? 9.539 -19.156 -0.638 1 97.69 91 ASN A C 1
ATOM 724 O O . ASN A 1 91 ? 9.422 -17.953 -0.426 1 97.69 91 ASN A O 1
ATOM 728 N N . PRO A 1 92 ? 8.508 -19.984 -0.432 1 97.5 92 PRO A N 1
ATOM 729 C CA . PRO A 1 92 ? 7.152 -19.453 -0.258 1 97.5 92 PRO A CA 1
ATOM 730 C C . PRO A 1 92 ? 7.02 -18.578 0.988 1 97.5 92 PRO A C 1
ATOM 732 O O . PRO A 1 92 ? 6.32 -17.562 0.961 1 97.5 92 PRO A O 1
ATOM 735 N N . THR A 1 93 ? 7.664 -18.953 2.062 1 97.56 93 THR A N 1
ATOM 736 C CA . THR A 1 93 ? 7.543 -18.172 3.289 1 97.56 93 THR A CA 1
ATOM 737 C C . THR A 1 93 ? 8.141 -16.781 3.109 1 97.56 93 THR A C 1
ATOM 739 O O . THR A 1 93 ? 7.48 -15.773 3.373 1 97.56 93 THR A O 1
ATOM 742 N N . GLU A 1 94 ? 9.391 -16.703 2.602 1 98.44 94 GLU A N 1
ATOM 743 C CA . GLU A 1 94 ? 10.062 -15.422 2.389 1 98.44 94 GLU A CA 1
ATOM 744 C C . GLU A 1 94 ? 9.336 -14.594 1.333 1 98.44 94 GLU A C 1
ATOM 746 O O . GLU A 1 94 ? 9.305 -13.359 1.422 1 98.44 94 GLU A O 1
ATOM 751 N N . TYR A 1 95 ? 8.797 -15.336 0.363 1 98.56 95 TYR A N 1
ATOM 752 C CA . TYR A 1 95 ? 8.055 -14.641 -0.682 1 98.56 95 TYR A CA 1
ATOM 753 C C . TYR A 1 95 ? 6.891 -13.852 -0.092 1 98.56 95 TYR A C 1
ATOM 755 O O . TYR A 1 95 ? 6.723 -12.672 -0.386 1 98.56 95 TYR A O 1
ATOM 763 N N . TRP A 1 96 ? 6.141 -14.422 0.752 1 98.69 96 TRP A N 1
ATOM 764 C CA . TRP A 1 96 ? 4.965 -13.75 1.297 1 98.69 96 TRP A CA 1
ATOM 765 C C . TRP A 1 96 ? 5.363 -12.727 2.352 1 98.69 96 TRP A C 1
ATOM 767 O O . TRP A 1 96 ? 4.688 -11.711 2.525 1 98.69 96 TRP A O 1
ATOM 777 N N . GLN A 1 97 ? 6.461 -12.93 3.012 1 98.5 97 GLN A N 1
ATOM 778 C CA . GLN A 1 97 ? 6.973 -11.891 3.898 1 98.5 97 GLN A CA 1
ATOM 779 C C . GLN A 1 97 ? 7.418 -10.664 3.107 1 98.5 97 GLN A C 1
ATOM 781 O O . GLN A 1 97 ? 7.234 -9.531 3.557 1 98.5 97 GLN A O 1
ATOM 786 N N . GLN A 1 98 ? 7.949 -10.883 1.932 1 98.5 98 GLN A N 1
ATOM 787 C CA . GLN A 1 98 ? 8.281 -9.766 1.052 1 98.5 98 GLN A CA 1
ATOM 788 C C . GLN A 1 98 ? 7.047 -8.938 0.714 1 98.5 98 GLN A C 1
ATOM 790 O O . GLN A 1 98 ? 7.086 -7.707 0.741 1 98.5 98 GLN A O 1
ATOM 795 N N . GLN A 1 99 ? 5.996 -9.68 0.427 1 98.5 99 GLN A N 1
ATOM 796 C CA . GLN A 1 99 ? 4.758 -9 0.076 1 98.5 99 GLN A CA 1
ATOM 797 C C . GLN A 1 99 ? 4.223 -8.188 1.251 1 98.5 99 GLN A C 1
ATOM 799 O O . GLN A 1 99 ? 3.824 -7.031 1.083 1 98.5 99 GLN A O 1
ATOM 804 N N . LYS A 1 100 ? 4.289 -8.797 2.383 1 98.56 100 LYS A N 1
ATOM 805 C CA . LYS A 1 100 ? 3.82 -8.141 3.598 1 98.56 100 LYS A CA 1
ATOM 806 C C . LYS A 1 100 ? 4.613 -6.863 3.871 1 98.56 100 LYS A C 1
ATOM 808 O O . LYS A 1 100 ? 4.031 -5.805 4.113 1 98.56 100 LYS A O 1
ATOM 813 N N . TRP A 1 101 ? 5.879 -6.984 3.826 1 98.75 101 TRP A N 1
ATOM 814 C CA . TRP A 1 101 ? 6.738 -5.844 4.125 1 98.75 101 TRP A CA 1
ATOM 815 C C . TRP A 1 101 ? 6.598 -4.762 3.059 1 98.75 101 TRP A C 1
ATOM 817 O O . TRP A 1 101 ? 6.699 -3.568 3.357 1 98.75 101 TRP A O 1
ATOM 827 N N . LEU A 1 102 ? 6.359 -5.188 1.839 1 98.69 102 LEU A N 1
ATOM 828 C CA . LEU A 1 102 ? 6.188 -4.211 0.771 1 98.69 102 LEU A CA 1
ATOM 829 C C . LEU A 1 102 ? 4.918 -3.393 0.982 1 98.69 102 LEU A C 1
ATOM 831 O O . LEU A 1 102 ? 4.91 -2.18 0.763 1 98.69 102 LEU A O 1
ATOM 835 N N . PHE A 1 103 ? 3.854 -4.039 1.344 1 98.75 103 PHE A N 1
ATOM 836 C CA . PHE A 1 103 ? 2.631 -3.309 1.653 1 98.75 103 PHE A CA 1
ATOM 837 C C . PHE A 1 103 ? 2.811 -2.461 2.906 1 98.75 103 PHE A C 1
ATOM 839 O O . PHE A 1 103 ? 2.316 -1.333 2.975 1 98.75 103 PHE A O 1
ATOM 846 N N . TYR A 1 104 ? 3.496 -3.031 3.93 1 98.69 104 TYR A N 1
ATOM 847 C CA . TYR A 1 104 ? 3.787 -2.256 5.129 1 98.69 104 TYR A CA 1
ATOM 848 C C . TYR A 1 104 ? 4.559 -0.987 4.789 1 98.69 104 TYR A C 1
ATOM 850 O O . TYR A 1 104 ? 4.273 0.085 5.328 1 98.69 104 TYR A O 1
ATOM 858 N N . GLN A 1 105 ? 5.531 -1.158 3.928 1 98.75 105 GLN A N 1
ATOM 859 C CA . GLN A 1 105 ? 6.289 -0.004 3.459 1 98.75 105 GLN A CA 1
ATOM 860 C C . GLN A 1 105 ? 5.371 1.029 2.809 1 98.75 105 GLN A C 1
ATOM 862 O O . GLN A 1 105 ? 5.496 2.227 3.072 1 98.75 105 GLN A O 1
ATOM 867 N N . ALA A 1 106 ? 4.484 0.64 1.957 1 98.31 106 ALA A N 1
ATOM 868 C CA . ALA A 1 106 ? 3.619 1.521 1.177 1 98.31 106 ALA A CA 1
ATOM 869 C C . ALA A 1 106 ? 2.604 2.225 2.072 1 98.31 106 ALA A C 1
ATOM 871 O O . ALA A 1 106 ? 2.291 3.4 1.865 1 98.31 106 ALA A O 1
ATOM 872 N N . THR A 1 107 ? 2.121 1.481 3.082 1 97.69 107 THR A N 1
ATOM 873 C CA . THR A 1 107 ? 0.993 1.997 3.85 1 97.69 107 THR A CA 1
ATOM 874 C C . THR A 1 107 ? 1.475 2.695 5.117 1 97.69 107 THR A C 1
ATOM 876 O O . THR A 1 107 ? 1.162 3.867 5.344 1 97.69 107 THR A O 1
ATOM 879 N N . GLN A 1 108 ? 2.305 2.02 5.871 1 97.38 108 GLN A N 1
ATOM 880 C CA . GLN A 1 108 ? 2.695 2.535 7.18 1 97.38 108 GLN A CA 1
ATOM 881 C C . GLN A 1 108 ? 3.867 3.504 7.059 1 97.38 108 GLN A C 1
ATOM 883 O O . GLN A 1 108 ? 3.824 4.609 7.602 1 97.38 108 GLN A O 1
ATOM 888 N N . PHE A 1 109 ? 4.859 3.115 6.352 1 97.69 109 PHE A N 1
ATOM 889 C CA . PHE A 1 109 ? 6.051 3.949 6.281 1 97.69 109 PHE A CA 1
ATOM 890 C C . PHE A 1 109 ? 5.867 5.078 5.277 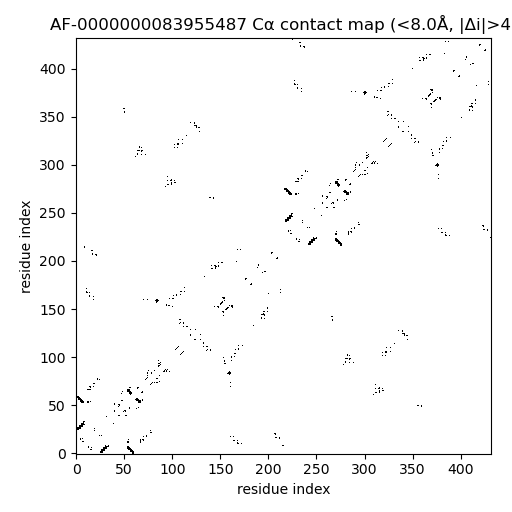1 97.69 109 PHE A C 1
ATOM 892 O O . PHE A 1 109 ? 5.914 6.258 5.645 1 97.69 109 PHE A O 1
ATOM 899 N N . ALA A 1 110 ? 5.637 4.719 4.02 1 97.12 110 ALA A N 1
ATOM 900 C CA . ALA A 1 110 ? 5.48 5.719 2.965 1 97.12 110 ALA A CA 1
ATOM 901 C C . ALA A 1 110 ? 4.227 6.559 3.186 1 97.12 110 ALA A C 1
ATOM 903 O O . ALA A 1 110 ? 4.199 7.746 2.854 1 97.12 110 ALA A O 1
ATOM 904 N N . GLY A 1 111 ? 3.184 5.953 3.77 1 96.5 111 GLY A N 1
ATOM 905 C CA . GLY A 1 111 ? 1.998 6.715 4.133 1 96.5 111 GLY A CA 1
ATOM 906 C C . GLY A 1 111 ? 2.279 7.812 5.141 1 96.5 111 GLY A C 1
ATOM 907 O O . GLY A 1 111 ? 1.787 8.938 4.996 1 96.5 111 GLY A O 1
ATOM 908 N N . THR A 1 112 ? 3.072 7.504 6.152 1 97.5 112 THR A N 1
ATOM 909 C CA . THR A 1 112 ? 3.473 8.5 7.141 1 97.5 112 THR A CA 1
ATOM 910 C C . THR A 1 112 ? 4.324 9.586 6.496 1 97.5 112 THR A C 1
ATOM 912 O O . THR A 1 112 ? 4.145 10.773 6.781 1 97.5 112 THR A O 1
ATOM 915 N N . LEU A 1 113 ? 5.188 9.172 5.633 1 97.25 113 LEU A N 1
ATOM 916 C CA . LEU A 1 113 ? 6.02 10.109 4.895 1 97.25 113 LEU A CA 1
ATOM 917 C C . LEU A 1 113 ? 5.164 11.055 4.055 1 97.25 113 LEU A C 1
ATOM 919 O O . LEU A 1 113 ? 5.477 12.242 3.936 1 97.25 113 LEU A O 1
ATOM 923 N N . LYS A 1 114 ? 4.191 10.531 3.414 1 96.12 114 LYS A N 1
ATOM 924 C CA . LYS A 1 114 ? 3.289 11.359 2.617 1 96.12 114 LYS A CA 1
ATOM 925 C C . LYS A 1 114 ? 2.602 12.414 3.482 1 96.12 114 LYS A C 1
ATOM 927 O O . LYS A 1 114 ? 2.553 13.594 3.115 1 96.12 114 LYS A O 1
ATOM 932 N N . SER A 1 115 ? 2.074 12.023 4.648 1 96.69 115 SER A N 1
ATOM 933 C CA . SER A 1 115 ? 1.442 12.953 5.574 1 96.69 115 SER A CA 1
ATOM 934 C C . SER A 1 115 ? 2.42 14.039 6.02 1 96.69 115 SER A C 1
ATOM 936 O O . SER A 1 115 ? 2.055 15.211 6.105 1 96.69 115 SER A O 1
ATOM 938 N N . PHE A 1 116 ? 3.604 13.594 6.25 1 97.06 116 PHE A N 1
ATOM 939 C CA . PHE A 1 116 ? 4.688 14.484 6.648 1 97.06 116 PHE A CA 1
ATOM 940 C C . PHE A 1 116 ? 4.953 15.523 5.562 1 97.06 116 PHE A C 1
ATOM 942 O O . PHE A 1 116 ? 4.965 16.734 5.84 1 97.06 116 PHE A O 1
ATOM 949 N N . ASN A 1 117 ? 5.055 15.102 4.359 1 95.69 117 ASN A N 1
ATOM 950 C CA . ASN A 1 117 ? 5.359 15.992 3.24 1 95.69 117 ASN A CA 1
ATOM 951 C C . ASN A 1 117 ? 4.215 16.969 2.971 1 95.69 117 ASN A C 1
ATOM 953 O O . ASN A 1 117 ? 4.449 18.141 2.678 1 95.69 117 ASN A O 1
ATOM 957 N N . VAL A 1 118 ? 2.994 16.484 3.035 1 95.81 118 VAL A N 1
ATOM 958 C CA . VAL A 1 118 ? 1.834 17.344 2.832 1 95.81 118 VAL A CA 1
ATOM 959 C C . VAL A 1 118 ? 1.771 18.391 3.932 1 95.81 118 VAL A C 1
ATOM 961 O O . VAL A 1 118 ? 1.573 19.578 3.654 1 95.81 118 VAL A O 1
ATOM 964 N N . TYR A 1 119 ? 1.939 17.953 5.18 1 96.12 119 TYR A N 1
ATOM 965 C CA . TYR A 1 119 ? 1.872 18.859 6.328 1 96.12 119 TYR A CA 1
ATOM 966 C C . TYR A 1 119 ? 2.85 20.016 6.172 1 96.12 119 TYR A C 1
ATOM 968 O O . TYR A 1 119 ? 2.48 21.172 6.363 1 96.12 119 TYR A O 1
ATOM 976 N N . ILE A 1 120 ? 4.023 19.703 5.785 1 95.75 120 ILE A N 1
ATOM 977 C CA . ILE A 1 120 ? 5.055 20.734 5.664 1 95.75 120 ILE A CA 1
ATOM 978 C C . ILE A 1 120 ? 4.812 21.562 4.406 1 95.75 120 ILE A C 1
ATOM 980 O O . ILE A 1 120 ? 5.078 22.766 4.387 1 95.75 120 ILE A O 1
ATOM 984 N N . GLY A 1 121 ? 4.375 20.922 3.332 1 94.19 121 GLY A N 1
ATOM 985 C CA . GLY A 1 121 ? 4.176 21.594 2.059 1 94.19 121 GLY A CA 1
ATOM 986 C C . GLY A 1 121 ? 3.111 22.672 2.117 1 94.19 121 GLY A C 1
ATOM 987 O O . GLY A 1 121 ? 3.244 23.719 1.479 1 94.19 121 GLY A O 1
ATOM 988 N N . ILE A 1 122 ? 2.117 22.438 2.889 1 94.94 122 ILE A N 1
ATOM 989 C CA . ILE A 1 122 ? 1.028 23.391 2.953 1 94.94 122 ILE A CA 1
ATOM 990 C C . ILE A 1 122 ? 1.228 24.312 4.156 1 94.94 122 ILE A C 1
ATOM 992 O O . ILE A 1 122 ? 0.354 25.125 4.477 1 94.94 122 ILE A O 1
ATOM 996 N N . LYS A 1 123 ? 2.266 24.172 4.805 1 94.44 123 LYS A N 1
ATOM 997 C CA . LYS A 1 123 ? 2.604 24.953 5.988 1 94.44 123 LYS A CA 1
ATOM 998 C C . LYS A 1 123 ? 1.5 24.859 7.039 1 94.44 123 LYS A C 1
ATOM 1000 O O . LYS A 1 123 ? 1.029 25.891 7.543 1 94.44 123 LYS A O 1
ATOM 1005 N N . ALA A 1 124 ? 1.075 23.609 7.227 1 93.56 124 ALA A N 1
ATOM 1006 C CA . ALA A 1 124 ? 0.084 23.359 8.273 1 93.56 124 ALA A CA 1
ATOM 1007 C C . ALA A 1 124 ? 0.646 23.703 9.648 1 93.56 124 ALA A C 1
ATOM 1009 O O . ALA A 1 124 ? 1.857 23.625 9.867 1 93.56 124 ALA A O 1
ATOM 1010 N N . ASP A 1 125 ? -0.274 23.984 10.539 1 92.69 125 ASP A N 1
ATOM 1011 C CA . ASP A 1 125 ? 0.198 24.391 11.859 1 92.69 125 ASP A CA 1
ATOM 1012 C C . ASP A 1 125 ? -0.625 23.734 12.961 1 92.69 125 ASP A C 1
ATOM 1014 O O . ASP A 1 125 ? -0.654 24.234 14.094 1 92.69 125 ASP A O 1
ATOM 1018 N N . ASP A 1 126 ? -1.2 22.719 12.68 1 95.31 126 ASP A N 1
ATOM 1019 C CA . ASP A 1 126 ? -1.952 21.953 13.672 1 95.31 126 ASP A CA 1
ATOM 1020 C C . ASP A 1 126 ? -1.031 21.047 14.484 1 95.31 126 ASP A C 1
ATOM 1022 O O . ASP A 1 126 ? -0.611 19.984 14.008 1 95.31 126 ASP A O 1
ATOM 1026 N N . LYS A 1 127 ? -0.821 21.344 15.766 1 94.88 127 LYS A N 1
ATOM 1027 C CA . LYS A 1 127 ? 0.145 20.656 16.609 1 94.88 127 LYS A CA 1
ATOM 1028 C C . LYS A 1 127 ? -0.294 19.219 16.875 1 94.88 127 LYS A C 1
ATOM 1030 O O . LYS A 1 127 ? 0.541 18.312 17 1 94.88 127 LYS A O 1
ATOM 1035 N N . ALA A 1 128 ? -1.552 19.078 16.969 1 95.75 128 ALA A N 1
ATOM 1036 C CA . ALA A 1 128 ? -2.062 17.719 17.203 1 95.75 128 ALA A CA 1
ATOM 1037 C C . ALA A 1 128 ? -1.795 16.812 16.016 1 95.75 128 ALA A C 1
ATOM 1039 O O . ALA A 1 128 ? -1.436 15.641 16.188 1 95.75 128 ALA A O 1
ATOM 1040 N N . PHE A 1 129 ? -1.943 17.312 14.891 1 96 129 PHE A N 1
ATOM 1041 C CA . PHE A 1 129 ? -1.682 16.531 13.695 1 96 129 PHE A CA 1
ATOM 1042 C C . PHE A 1 129 ? -0.193 16.234 13.555 1 96 129 PHE A C 1
ATOM 1044 O O . PHE A 1 129 ? 0.193 15.109 13.203 1 96 129 PHE A O 1
ATOM 1051 N N . TRP A 1 130 ? 0.627 17.219 13.82 1 96.12 130 TRP A N 1
ATOM 1052 C CA . TRP A 1 130 ? 2.072 17.016 13.797 1 96.12 130 TRP A CA 1
ATOM 1053 C C . TRP A 1 130 ? 2.48 15.914 14.773 1 96.12 130 TRP A C 1
ATOM 1055 O O . TRP A 1 130 ? 3.273 15.031 14.43 1 96.12 130 TRP A O 1
ATOM 1065 N N . GLY A 1 131 ? 1.9 16 15.961 1 96.81 131 GLY A N 1
ATOM 1066 C CA . GLY A 1 131 ? 2.168 14.969 16.938 1 96.81 131 GLY A CA 1
ATOM 1067 C C . GLY A 1 131 ? 1.801 13.578 16.469 1 96.81 131 GLY A C 1
ATOM 1068 O O . GLY A 1 131 ? 2.508 12.609 16.75 1 96.81 131 GLY A O 1
ATOM 1069 N N . THR A 1 132 ? 0.722 13.461 15.711 1 97.62 132 THR A N 1
ATOM 1070 C CA . THR A 1 132 ? 0.29 12.18 15.156 1 97.62 132 THR A CA 1
ATOM 1071 C C . THR A 1 132 ? 1.303 11.656 14.141 1 97.62 132 THR A C 1
ATOM 1073 O O . THR A 1 132 ? 1.638 10.477 14.141 1 97.62 132 THR A O 1
ATOM 1076 N N . ILE A 1 133 ? 1.797 12.547 13.297 1 97.62 133 ILE A N 1
ATOM 1077 C CA . ILE A 1 133 ? 2.793 12.18 12.297 1 97.62 133 ILE A CA 1
ATOM 1078 C C . ILE A 1 133 ? 4.043 11.641 12.992 1 97.62 133 ILE A C 1
ATOM 1080 O O . ILE A 1 133 ? 4.559 10.586 12.625 1 97.62 133 ILE A O 1
ATOM 1084 N N . LEU A 1 134 ? 4.48 12.328 14.008 1 97.56 134 LEU A N 1
ATOM 1085 C CA . LEU A 1 134 ? 5.695 11.938 14.711 1 97.56 134 LEU A CA 1
ATOM 1086 C C . LEU A 1 134 ? 5.504 10.609 15.43 1 97.56 134 LEU A C 1
ATOM 1088 O O . LEU A 1 134 ? 6.41 9.773 15.461 1 97.56 134 LEU A O 1
ATOM 1092 N N . LYS A 1 135 ? 4.363 10.414 15.992 1 97.31 135 LYS A N 1
ATOM 1093 C CA . LYS A 1 135 ? 4.059 9.148 16.656 1 97.31 135 LYS A CA 1
ATOM 1094 C C . LYS A 1 135 ? 4.051 7.992 15.664 1 97.31 135 LYS A C 1
ATOM 1096 O O . LYS A 1 135 ? 4.52 6.895 15.984 1 97.31 135 LYS A O 1
ATOM 1101 N N . GLU A 1 136 ? 3.512 8.219 14.523 1 97.44 136 GLU A N 1
ATOM 1102 C CA . GLU A 1 136 ? 3.473 7.18 13.5 1 97.44 136 GLU A CA 1
ATOM 1103 C C . GLU A 1 136 ? 4.879 6.82 13.023 1 97.44 136 GLU A C 1
ATOM 1105 O O . GLU A 1 136 ? 5.184 5.648 12.797 1 97.44 136 GLU A O 1
ATOM 1110 N N . PHE A 1 137 ? 5.711 7.836 12.828 1 98.06 137 PHE A N 1
ATOM 1111 C CA . PHE A 1 137 ? 7.105 7.555 12.5 1 98.06 137 PHE A CA 1
ATOM 1112 C C . PHE A 1 137 ? 7.75 6.703 13.586 1 98.06 137 PHE A C 1
ATOM 1114 O O . PHE A 1 137 ? 8.383 5.688 13.297 1 98.06 137 PHE A O 1
ATOM 1121 N N . ALA A 1 138 ? 7.578 7.098 14.82 1 97.88 138 ALA A N 1
ATOM 1122 C CA . ALA A 1 138 ? 8.188 6.371 15.938 1 97.88 138 ALA A CA 1
ATOM 1123 C C . ALA A 1 138 ? 7.75 4.91 15.945 1 97.88 138 ALA A C 1
ATOM 1125 O O . ALA A 1 138 ? 8.57 4.012 16.141 1 97.88 138 ALA A O 1
ATOM 1126 N N . THR A 1 139 ? 6.492 4.688 15.719 1 97.06 139 THR A N 1
ATOM 1127 C CA . THR A 1 139 ? 5.949 3.334 15.719 1 97.06 139 THR A CA 1
ATOM 1128 C C . THR A 1 139 ? 6.566 2.508 14.594 1 97.06 139 THR A C 1
ATOM 1130 O O . THR A 1 139 ? 6.992 1.372 14.812 1 97.06 139 THR A O 1
ATOM 1133 N N . THR A 1 140 ? 6.609 3.045 13.43 1 98 140 THR A N 1
ATOM 1134 C CA . THR A 1 140 ? 7.117 2.312 12.273 1 98 140 THR A CA 1
ATOM 1135 C C . THR A 1 140 ? 8.602 2.014 12.438 1 98 140 THR A C 1
ATOM 1137 O O . THR A 1 140 ? 9.062 0.915 12.117 1 98 140 THR A O 1
ATOM 1140 N N . TYR A 1 141 ? 9.367 2.971 12.938 1 98.44 141 TYR A N 1
ATOM 1141 C CA . TYR A 1 141 ? 10.797 2.76 13.148 1 98.44 141 TYR A CA 1
ATOM 1142 C C . TYR A 1 141 ? 11.039 1.715 14.234 1 98.44 141 TYR A C 1
ATOM 1144 O O . TYR A 1 141 ? 12 0.944 14.156 1 98.44 141 TYR A O 1
ATOM 1152 N N . GLN A 1 142 ? 10.203 1.73 15.211 1 98.12 142 GLN A N 1
ATOM 1153 C CA . GLN A 1 142 ? 10.344 0.713 16.25 1 98.12 142 GLN A CA 1
ATOM 1154 C C . GLN A 1 142 ? 10.117 -0.686 15.68 1 98.12 142 GLN A C 1
ATOM 1156 O O . GLN A 1 142 ? 10.859 -1.617 15.992 1 98.12 142 GLN A O 1
ATOM 1161 N N . VAL A 1 143 ? 9.109 -0.837 14.891 1 98 143 VAL A N 1
ATOM 1162 C CA . VAL A 1 143 ? 8.82 -2.121 14.258 1 98 143 VAL A CA 1
ATOM 1163 C C . VAL A 1 143 ? 10.008 -2.555 13.398 1 98 143 VAL A C 1
ATOM 1165 O O . VAL A 1 143 ? 10.422 -3.715 13.445 1 98 143 VAL A O 1
ATOM 1168 N N . LEU A 1 144 ? 10.539 -1.628 12.641 1 98.62 144 LEU A N 1
ATOM 1169 C CA . LEU A 1 144 ? 11.695 -1.918 11.797 1 98.62 144 LEU A CA 1
ATOM 1170 C C . LEU A 1 144 ? 12.891 -2.334 12.648 1 98.62 144 LEU A C 1
ATOM 1172 O O . LEU A 1 144 ? 13.57 -3.314 12.336 1 98.62 144 LEU A O 1
ATOM 1176 N N . ASP A 1 145 ? 13.102 -1.573 13.664 1 98.75 145 ASP A N 1
ATOM 1177 C CA . ASP A 1 145 ? 14.258 -1.832 14.508 1 98.75 145 ASP A CA 1
ATOM 1178 C C . ASP A 1 145 ? 14.156 -3.199 15.18 1 98.75 145 ASP A C 1
ATOM 1180 O O . ASP A 1 145 ? 15.148 -3.922 15.289 1 98.75 145 ASP A O 1
ATOM 1184 N N . ASP A 1 146 ? 12.977 -3.52 15.625 1 98 146 ASP A N 1
ATOM 1185 C CA . ASP A 1 146 ? 12.758 -4.824 16.25 1 98 146 ASP A CA 1
ATOM 1186 C C . ASP A 1 146 ? 13.008 -5.953 15.25 1 98 146 ASP A C 1
ATOM 1188 O O . ASP A 1 146 ? 13.602 -6.977 15.602 1 98 146 ASP A O 1
ATOM 1192 N N . GLN A 1 147 ? 12.539 -5.801 14.047 1 98.12 147 GLN A N 1
ATOM 1193 C CA . GLN A 1 147 ? 12.781 -6.785 13 1 98.12 147 GLN A CA 1
ATOM 1194 C C . GLN A 1 147 ? 14.273 -6.93 12.711 1 98.12 147 GLN A C 1
ATOM 1196 O O . GLN A 1 147 ? 14.781 -8.047 12.57 1 98.12 147 GLN A O 1
ATOM 1201 N N . LEU A 1 148 ? 14.945 -5.863 12.664 1 98.69 148 LEU A N 1
ATOM 1202 C CA . LEU A 1 148 ? 16.344 -5.828 12.242 1 98.69 148 LEU A CA 1
ATOM 1203 C C . LEU A 1 148 ? 17.266 -6.191 13.398 1 98.69 148 LEU A C 1
ATOM 1205 O O . LEU A 1 148 ? 18.453 -6.477 13.188 1 98.69 148 LEU A O 1
ATOM 1209 N N . LYS A 1 149 ? 16.719 -6.078 14.578 1 98.12 149 LYS A N 1
ATOM 1210 C CA . LYS A 1 149 ? 17.453 -6.594 15.734 1 98.12 149 LYS A CA 1
ATOM 1211 C C . LYS A 1 149 ? 17.734 -8.086 15.586 1 98.12 149 LYS A C 1
ATOM 1213 O O . LYS A 1 149 ? 18.781 -8.578 16 1 98.12 149 LYS A O 1
ATOM 1218 N N . GLU A 1 150 ? 16.828 -8.781 14.953 1 97.31 150 GLU A N 1
ATOM 1219 C CA . GLU A 1 150 ? 16.891 -10.242 14.875 1 97.31 150 GLU A CA 1
ATOM 1220 C C . GLU A 1 150 ? 17.328 -10.695 13.484 1 97.31 150 GLU A C 1
ATOM 1222 O O . GLU A 1 150 ? 17.594 -11.883 13.273 1 97.31 150 GLU A O 1
ATOM 1227 N N . ASN A 1 151 ? 17.406 -9.828 12.547 1 98 151 ASN A N 1
ATOM 1228 C CA . ASN A 1 151 ? 17.703 -10.164 11.164 1 98 151 ASN A CA 1
ATOM 1229 C C . ASN A 1 151 ? 18.625 -9.133 10.523 1 98 151 ASN A C 1
ATOM 1231 O O . ASN A 1 151 ? 18.5 -7.934 10.781 1 98 151 ASN A O 1
ATOM 1235 N N . LYS A 1 152 ? 19.469 -9.594 9.695 1 98.31 152 LYS A N 1
ATOM 1236 C CA . LYS A 1 152 ? 20.391 -8.695 8.992 1 98.31 152 LYS A CA 1
ATOM 1237 C C . LYS A 1 152 ? 19.641 -7.855 7.957 1 98.31 152 LYS A C 1
ATOM 1239 O O . LYS A 1 152 ? 20.016 -6.707 7.703 1 98.31 152 LYS A O 1
ATOM 1244 N N . TRP A 1 153 ? 18.656 -8.445 7.344 1 98.81 153 TRP A N 1
ATOM 1245 C CA . TRP A 1 153 ? 17.797 -7.816 6.34 1 98.81 153 TRP A CA 1
ATOM 1246 C C . TRP A 1 153 ? 16.328 -7.91 6.734 1 98.81 153 TRP A C 1
ATOM 1248 O O . TRP A 1 153 ? 15.984 -8.602 7.691 1 98.81 153 TRP A O 1
ATOM 1258 N N . LEU A 1 154 ? 15.516 -7.188 6.059 1 98.75 154 LEU A N 1
ATOM 1259 C CA . LEU A 1 154 ? 14.109 -7.148 6.445 1 98.75 154 LEU A CA 1
ATOM 1260 C C . LEU A 1 154 ? 13.43 -8.484 6.172 1 98.75 154 LEU A C 1
ATOM 1262 O O . LEU A 1 154 ? 12.516 -8.875 6.895 1 98.75 154 LEU A O 1
ATOM 1266 N N . VAL A 1 155 ? 13.859 -9.094 5.066 1 98.56 155 VAL A N 1
ATOM 1267 C CA . VAL A 1 155 ? 13.305 -10.398 4.73 1 98.56 155 VAL A CA 1
ATOM 1268 C C . VAL A 1 155 ? 14.43 -11.391 4.438 1 98.56 155 VAL A C 1
ATOM 1270 O O . VAL A 1 155 ? 15.273 -11.133 3.574 1 98.56 155 VAL A O 1
ATOM 1273 N N . GLY A 1 156 ? 14.414 -12.438 5.09 1 97.88 156 GLY A N 1
ATOM 1274 C CA . GLY A 1 156 ? 15.367 -13.5 4.809 1 97.88 156 GLY A CA 1
ATOM 1275 C C . GLY A 1 156 ? 16.797 -13.109 5.098 1 97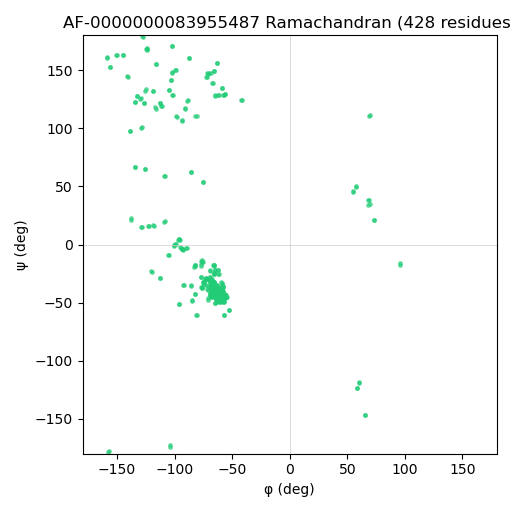.88 156 GLY A C 1
ATOM 1276 O O . GLY A 1 156 ? 17.078 -12.383 6.051 1 97.88 156 GLY A O 1
ATOM 1277 N N . ASP A 1 157 ? 17.703 -13.648 4.297 1 97.75 157 ASP A N 1
ATOM 1278 C CA . ASP A 1 157 ? 19.109 -13.562 4.652 1 97.75 157 ASP A CA 1
ATOM 1279 C C . ASP A 1 157 ? 19.891 -12.781 3.598 1 97.75 157 ASP A C 1
ATOM 1281 O O . ASP A 1 157 ? 21.125 -12.859 3.551 1 97.75 157 ASP A O 1
ATOM 1285 N N . LYS A 1 158 ? 19.203 -12.086 2.795 1 98.38 158 LYS A N 1
ATOM 1286 C CA . LYS A 1 158 ? 19.891 -11.312 1.763 1 98.38 158 LYS A CA 1
ATOM 1287 C C . LYS A 1 158 ? 19.172 -9.984 1.507 1 98.38 158 LYS A C 1
ATOM 1289 O O . LYS A 1 158 ? 18.016 -9.82 1.883 1 98.38 158 LYS A O 1
ATOM 1294 N N . PHE A 1 159 ? 19.938 -9.078 0.844 1 98.75 159 PHE A N 1
ATOM 1295 C CA . PHE A 1 159 ? 19.359 -7.828 0.375 1 98.75 159 PHE A CA 1
ATOM 1296 C C . PHE A 1 159 ? 18.312 -8.086 -0.694 1 98.75 159 PHE A C 1
ATOM 1298 O O . PHE A 1 159 ? 18.547 -8.844 -1.639 1 98.75 159 PHE A O 1
ATOM 1305 N N . THR A 1 160 ? 17.172 -7.551 -0.518 1 98.88 160 THR A N 1
ATOM 1306 C CA . THR A 1 160 ? 16.125 -7.668 -1.525 1 98.88 160 THR A CA 1
ATOM 1307 C C . THR A 1 160 ? 15.57 -6.293 -1.897 1 98.88 160 THR A C 1
ATOM 1309 O O . THR A 1 160 ? 15.945 -5.285 -1.29 1 98.88 160 THR A O 1
ATOM 1312 N N . PHE A 1 161 ? 14.617 -6.285 -2.834 1 98.75 161 PHE A N 1
ATOM 1313 C CA . PHE A 1 161 ? 13.953 -5.059 -3.27 1 98.75 161 PHE A CA 1
ATOM 1314 C C . PHE A 1 161 ? 13.125 -4.457 -2.141 1 98.75 161 PHE A C 1
ATOM 1316 O O . PHE A 1 161 ? 12.781 -3.275 -2.178 1 98.75 161 PHE A O 1
ATOM 1323 N N . VAL A 1 162 ? 12.797 -5.246 -1.111 1 98.88 162 VAL A N 1
ATOM 1324 C CA . VAL A 1 162 ? 12.086 -4.734 0.054 1 98.88 162 VAL A CA 1
ATOM 1325 C C . VAL A 1 162 ? 12.992 -3.791 0.841 1 98.88 162 VAL A C 1
ATOM 1327 O O . VAL A 1 162 ? 12.562 -2.713 1.259 1 98.88 162 VAL A O 1
ATOM 1330 N N . ASP A 1 163 ? 14.219 -4.203 1.03 1 98.94 163 ASP A N 1
ATOM 1331 C CA . ASP A 1 163 ? 15.188 -3.332 1.68 1 98.94 163 ASP A CA 1
ATOM 1332 C C . ASP A 1 163 ? 15.359 -2.023 0.911 1 98.94 163 ASP A C 1
ATOM 1334 O O . ASP A 1 163 ? 15.445 -0.952 1.513 1 98.94 163 ASP A O 1
ATOM 1338 N N . LEU A 1 164 ? 15.414 -2.143 -0.362 1 98.81 164 LEU A N 1
ATOM 1339 C CA . LEU A 1 164 ? 15.547 -0.964 -1.213 1 98.81 164 LEU A CA 1
ATOM 1340 C C . LEU A 1 164 ? 14.391 0.006 -0.977 1 98.81 164 LEU A C 1
ATOM 1342 O O . LEU A 1 164 ? 14.609 1.208 -0.812 1 98.81 164 LEU A O 1
ATOM 1346 N N . ALA A 1 165 ? 13.18 -0.488 -0.996 1 98.81 165 ALA A N 1
ATOM 1347 C CA . ALA A 1 165 ? 11.992 0.345 -0.826 1 98.81 165 ALA A CA 1
ATOM 1348 C C . ALA A 1 165 ? 12.047 1.122 0.486 1 98.81 165 ALA A C 1
ATOM 1350 O O . ALA A 1 165 ? 11.789 2.328 0.514 1 98.81 165 ALA A O 1
ATOM 1351 N N . PHE A 1 166 ? 12.422 0.438 1.558 1 98.81 166 PHE A N 1
ATOM 1352 C CA . PHE A 1 166 ? 12.469 1.085 2.863 1 98.81 166 PHE A CA 1
ATOM 1353 C C . PHE A 1 166 ? 13.633 2.066 2.938 1 98.81 166 PHE A C 1
ATOM 1355 O O . PHE A 1 166 ? 13.516 3.135 3.539 1 98.81 166 PHE A O 1
ATOM 1362 N N . ALA A 1 167 ? 14.773 1.727 2.363 1 98.5 167 ALA A N 1
ATOM 1363 C CA . ALA A 1 167 ? 15.953 2.586 2.412 1 98.5 167 ALA A CA 1
ATOM 1364 C C . ALA A 1 167 ? 15.688 3.92 1.72 1 98.5 167 ALA A C 1
ATOM 1366 O O . ALA A 1 167 ? 16.125 4.969 2.189 1 98.5 167 ALA A O 1
ATOM 1367 N N . ILE A 1 168 ? 15.023 3.859 0.669 1 97.69 168 ILE A N 1
ATOM 1368 C CA . ILE A 1 168 ? 14.703 5.074 -0.07 1 97.69 168 ILE A CA 1
ATOM 1369 C C . ILE A 1 168 ? 13.797 5.969 0.772 1 97.69 168 ILE A C 1
ATOM 1371 O O . ILE A 1 168 ? 13.984 7.188 0.823 1 97.69 168 ILE A O 1
ATOM 1375 N N . GLY A 1 169 ? 12.781 5.355 1.398 1 97.12 169 GLY A N 1
ATOM 1376 C CA . GLY A 1 169 ? 11.938 6.121 2.303 1 97.12 169 GLY A CA 1
ATOM 1377 C C . GLY A 1 169 ? 12.703 6.754 3.447 1 97.12 169 GLY A C 1
ATOM 1378 O O . GLY A 1 169 ? 12.469 7.914 3.793 1 97.12 169 GLY A O 1
ATOM 1379 N N . HIS A 1 170 ? 13.539 5.949 4.031 1 97.62 170 HIS A N 1
ATOM 1380 C CA . HIS A 1 170 ? 14.383 6.434 5.117 1 97.62 170 HIS A CA 1
ATOM 1381 C C . HIS A 1 170 ? 15.25 7.602 4.664 1 97.62 170 HIS A C 1
ATOM 1383 O O . HIS A 1 170 ? 15.367 8.609 5.371 1 97.62 170 HIS A O 1
ATOM 1389 N N . HIS A 1 171 ? 15.812 7.477 3.521 1 96.5 171 HIS A N 1
ATOM 1390 C CA . HIS A 1 171 ? 16.625 8.531 2.926 1 96.5 171 HIS A CA 1
ATOM 1391 C C . HIS A 1 171 ? 15.805 9.805 2.734 1 96.5 171 HIS A C 1
ATOM 1393 O O . HIS A 1 171 ? 16.266 10.906 3.057 1 96.5 171 HIS A O 1
ATOM 1399 N N . ARG A 1 172 ? 14.648 9.664 2.217 1 95.12 172 ARG A N 1
ATOM 1400 C CA . ARG A 1 172 ? 13.773 10.797 1.958 1 95.12 172 ARG A CA 1
ATOM 1401 C C . ARG A 1 172 ? 13.422 11.523 3.252 1 95.12 172 ARG A C 1
ATOM 1403 O O . ARG A 1 172 ? 13.391 12.758 3.289 1 95.12 172 ARG A O 1
ATOM 1410 N N . ARG A 1 173 ? 13.086 10.742 4.27 1 95.75 173 ARG A N 1
ATOM 1411 C CA . ARG A 1 173 ? 12.773 11.344 5.562 1 95.75 173 ARG A CA 1
ATOM 1412 C C . ARG A 1 173 ? 13.93 12.203 6.062 1 95.75 173 ARG A C 1
ATOM 1414 O O . ARG A 1 173 ? 13.727 13.336 6.508 1 95.75 173 ARG A O 1
ATOM 1421 N N . LYS A 1 174 ? 15.102 11.711 5.973 1 94.19 174 LYS A N 1
ATOM 1422 C CA . LYS A 1 174 ? 16.297 12.438 6.395 1 94.19 174 LYS A CA 1
ATOM 1423 C C . LYS A 1 174 ? 16.5 13.688 5.547 1 94.19 174 LYS A C 1
ATOM 1425 O O . LYS A 1 174 ? 16.797 14.766 6.078 1 94.19 174 LYS A O 1
ATOM 1430 N N . GLU A 1 175 ? 16.359 13.547 4.293 1 92.38 175 GLU A N 1
ATOM 1431 C CA . GLU A 1 175 ? 16.531 14.656 3.365 1 92.38 175 GLU A CA 1
ATOM 1432 C C . GLU A 1 175 ? 15.547 15.789 3.65 1 92.38 175 GLU A C 1
ATOM 1434 O O . GLU A 1 175 ? 15.93 16.953 3.68 1 92.38 175 GLU A O 1
ATOM 1439 N N . VAL A 1 176 ? 14.344 15.438 3.803 1 93.19 176 VAL A N 1
ATOM 1440 C CA . VAL A 1 176 ? 13.305 16.438 4 1 93.19 176 VAL A CA 1
ATOM 1441 C C . VAL A 1 176 ? 13.492 17.109 5.355 1 93.19 176 VAL A C 1
ATOM 1443 O O . VAL A 1 176 ? 13.352 18.328 5.473 1 93.19 176 VAL A O 1
ATOM 1446 N N . SER A 1 177 ? 13.766 16.344 6.367 1 93.62 177 SER A N 1
ATOM 1447 C CA . SER A 1 177 ? 14.008 16.906 7.691 1 93.62 177 SER A CA 1
ATOM 1448 C C . SER A 1 177 ? 15.133 17.922 7.656 1 93.62 177 SER A C 1
ATOM 1450 O O . SER A 1 177 ? 15.023 19 8.273 1 93.62 177 SER A O 1
ATOM 1452 N N . LYS A 1 178 ? 16.141 17.656 6.996 1 92.25 178 LYS A N 1
ATOM 1453 C CA . LYS A 1 178 ? 17.266 18.578 6.855 1 92.25 178 LYS A CA 1
ATOM 1454 C C . LYS A 1 178 ? 16.859 19.844 6.082 1 92.25 178 LYS A C 1
ATOM 1456 O O . LYS A 1 178 ? 17.219 20.953 6.469 1 92.25 178 LYS A O 1
ATOM 1461 N N . ARG A 1 179 ? 16.172 19.609 5.047 1 91 179 ARG A N 1
ATOM 1462 C CA . ARG A 1 179 ? 15.766 20.719 4.184 1 91 179 ARG A CA 1
ATOM 1463 C C . ARG A 1 179 ? 14.906 21.719 4.949 1 91 179 ARG A C 1
ATOM 1465 O O . ARG A 1 179 ? 15.031 22.922 4.758 1 91 179 ARG A O 1
ATOM 1472 N N . ILE A 1 180 ? 14.047 21.188 5.875 1 91.19 180 ILE A N 1
ATOM 1473 C CA . ILE A 1 180 ? 13.125 22.094 6.562 1 91.19 180 ILE A CA 1
ATOM 1474 C C . ILE A 1 180 ? 13.727 22.516 7.898 1 91.19 180 ILE A C 1
ATOM 1476 O O . ILE A 1 180 ? 13.102 23.281 8.648 1 91.19 180 ILE A O 1
ATOM 1480 N N . GLY A 1 181 ? 14.867 22.016 8.234 1 90.19 181 GLY A N 1
ATOM 1481 C CA . GLY A 1 181 ? 15.586 22.422 9.438 1 90.19 181 GLY A CA 1
ATOM 1482 C C . GLY A 1 181 ? 14.953 21.891 10.711 1 90.19 181 GLY A C 1
ATOM 1483 O O . GLY A 1 181 ? 15.016 22.531 11.758 1 90.19 181 GLY A O 1
ATOM 1484 N N . ASP A 1 182 ? 14.195 20.875 10.602 1 88.5 182 ASP A N 1
ATOM 1485 C CA . ASP A 1 182 ? 13.578 20.266 11.773 1 88.5 182 ASP A CA 1
ATOM 1486 C C . ASP A 1 182 ? 14.203 18.906 12.086 1 88.5 182 ASP A C 1
ATOM 1488 O O . ASP A 1 182 ? 13.492 17.906 12.227 1 88.5 182 ASP A O 1
ATOM 1492 N N . GLU A 1 183 ? 15.43 18.953 12.297 1 85.44 183 GLU A N 1
ATOM 1493 C CA . GLU A 1 183 ? 16.141 17.734 12.664 1 85.44 183 GLU A CA 1
ATOM 1494 C C . GLU A 1 183 ? 15.875 17.359 14.117 1 85.44 183 GLU A C 1
ATOM 1496 O O . GLU A 1 183 ? 16.016 16.188 14.492 1 85.44 183 GLU A O 1
ATOM 1501 N N . VAL A 1 184 ? 15.375 18.266 14.797 1 89.12 184 VAL A N 1
ATOM 1502 C CA . VAL A 1 184 ? 15.141 18.062 16.219 1 89.12 184 VAL A CA 1
ATOM 1503 C C . VAL A 1 184 ? 14.023 17.047 16.422 1 89.12 184 VAL A C 1
ATOM 1505 O O . VAL A 1 184 ? 14.047 16.266 17.375 1 89.12 184 VAL A O 1
ATOM 1508 N N . SER A 1 185 ? 13.062 16.953 15.523 1 92.38 185 SER A N 1
ATOM 1509 C CA . SER A 1 185 ? 11.945 16.031 15.617 1 92.38 185 SER A CA 1
ATOM 1510 C C . SER A 1 185 ? 12.414 14.578 15.516 1 92.38 185 SER A C 1
ATOM 1512 O O . SER A 1 185 ? 11.703 13.656 15.93 1 92.38 185 SER A O 1
ATOM 1514 N N . PHE A 1 186 ? 13.672 14.406 14.984 1 94.44 186 PHE A N 1
ATOM 1515 C CA . PHE A 1 186 ? 14.188 13.062 14.75 1 94.44 186 PHE A CA 1
ATOM 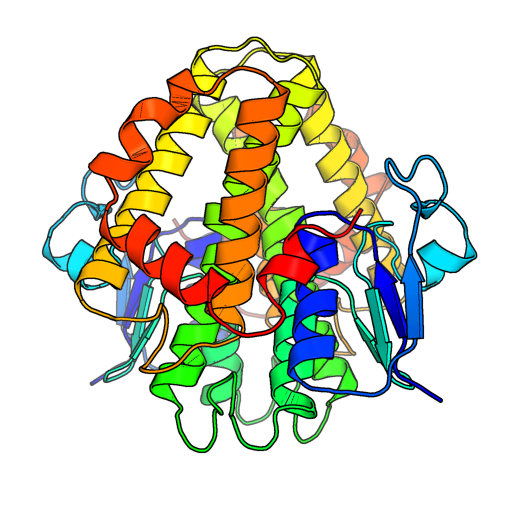1516 C C . PHE A 1 186 ? 15.562 12.898 15.375 1 94.44 186 PHE A C 1
ATOM 1518 O O . PHE A 1 186 ? 16.328 12.008 14.992 1 94.44 186 PHE A O 1
ATOM 1525 N N . LYS A 1 187 ? 16.031 13.719 16.234 1 89.25 187 LYS A N 1
ATOM 1526 C CA . LYS A 1 187 ? 17.391 13.828 16.734 1 89.25 187 LYS A CA 1
ATOM 1527 C C . LYS A 1 187 ? 17.812 12.555 17.469 1 89.25 187 LYS A C 1
ATOM 1529 O O . LYS A 1 187 ? 18.984 12.188 17.438 1 89.25 187 LYS A O 1
ATOM 1534 N N . ASP A 1 188 ? 16.953 11.812 18 1 93.31 188 ASP A N 1
ATOM 1535 C CA . ASP A 1 188 ? 17.375 10.656 18.781 1 93.31 188 ASP A CA 1
ATOM 1536 C C . ASP A 1 188 ? 17.078 9.352 18.047 1 93.31 188 ASP A C 1
ATOM 1538 O O . ASP A 1 188 ? 17.141 8.273 18.625 1 93.31 188 ASP A O 1
ATOM 1542 N N . TYR A 1 189 ? 16.891 9.414 16.734 1 95.5 189 TYR A N 1
ATOM 1543 C CA . TYR A 1 189 ? 16.5 8.227 16 1 95.5 189 TYR A CA 1
ATOM 1544 C C . TYR A 1 189 ? 17.672 7.266 15.836 1 95.5 189 TYR A C 1
ATOM 1546 O O . TYR A 1 189 ? 17.5 6.047 15.891 1 95.5 189 TYR A O 1
ATOM 1554 N N . GLU A 1 190 ? 18.875 7.793 15.734 1 94.12 190 GLU A N 1
ATOM 1555 C CA . GLU A 1 190 ? 20.047 6.938 15.562 1 94.12 190 GLU A CA 1
ATOM 1556 C C . GLU A 1 190 ? 20.344 6.137 16.828 1 94.12 190 GLU A C 1
ATOM 1558 O O . GLU A 1 190 ? 20.812 5 16.766 1 94.12 190 GLU A O 1
ATOM 1563 N N . THR A 1 191 ? 20.047 6.727 17.969 1 96.81 191 THR A N 1
ATOM 1564 C CA . THR A 1 191 ? 20.281 6.059 19.25 1 96.81 191 THR A CA 1
ATOM 1565 C C . THR A 1 191 ? 19.094 5.164 19.609 1 96.81 191 THR A C 1
ATOM 1567 O O . THR A 1 191 ? 19.281 4.07 20.141 1 96.81 191 THR A O 1
ATOM 1570 N N . LYS A 1 192 ? 17.906 5.609 19.266 1 97.31 192 LYS A N 1
ATOM 1571 C CA . LYS A 1 192 ? 16.688 4.883 19.609 1 97.31 192 LYS A CA 1
ATOM 1572 C C . LYS A 1 192 ? 16.516 3.648 18.734 1 97.31 192 LYS A C 1
ATOM 1574 O O . LYS A 1 192 ? 15.969 2.635 19.172 1 97.31 192 LYS A O 1
ATOM 1579 N N . TYR A 1 193 ? 16.969 3.803 17.5 1 98.44 193 TYR A N 1
ATOM 1580 C CA . TYR A 1 193 ? 16.781 2.73 16.531 1 98.44 193 TYR A CA 1
ATOM 1581 C C . TYR A 1 193 ? 18.109 2.32 15.898 1 98.44 193 TYR A C 1
ATOM 1583 O O . TYR A 1 193 ? 18.281 2.402 14.68 1 98.44 193 TYR A O 1
ATOM 1591 N N . PRO A 1 194 ? 19.016 1.773 16.672 1 98.56 194 PRO A N 1
ATOM 1592 C CA . PRO A 1 194 ? 20.375 1.49 16.219 1 98.56 194 PRO A CA 1
ATOM 1593 C C . PRO A 1 194 ? 20.422 0.414 15.133 1 98.56 194 PRO A C 1
ATOM 1595 O O . PRO A 1 194 ? 21.297 0.451 14.258 1 98.56 194 PRO A O 1
ATOM 1598 N N . HIS A 1 195 ? 19.516 -0.549 15.18 1 98.81 195 HIS A N 1
ATOM 1599 C CA . HIS A 1 195 ? 19.531 -1.628 14.203 1 98.81 195 HIS A CA 1
ATOM 1600 C C . HIS A 1 195 ? 19.078 -1.132 12.828 1 98.81 195 HIS A C 1
ATOM 1602 O O . HIS A 1 195 ? 19.516 -1.659 11.805 1 98.81 195 HIS A O 1
ATOM 1608 N N . VAL A 1 196 ? 18.188 -0.101 12.812 1 98.75 196 VAL A N 1
ATOM 1609 C CA . VAL A 1 196 ? 17.828 0.529 11.547 1 98.75 196 VAL A CA 1
ATOM 1610 C C . VAL A 1 196 ? 19.047 1.215 10.945 1 98.75 196 VAL A C 1
ATOM 1612 O O . VAL A 1 196 ? 19.297 1.12 9.734 1 98.75 196 VAL A O 1
ATOM 1615 N N . GLU A 1 197 ? 19.812 1.89 11.781 1 97.94 197 GLU A N 1
ATOM 1616 C CA . GLU A 1 197 ? 20.984 2.598 11.289 1 97.94 197 GLU A CA 1
ATOM 1617 C C . GLU A 1 197 ? 22.031 1.623 10.758 1 97.94 197 GLU A C 1
ATOM 1619 O O . GLU A 1 197 ? 22.656 1.874 9.719 1 97.94 197 GLU A O 1
ATOM 1624 N N . GLU A 1 198 ? 22.234 0.575 11.461 1 98.56 198 GLU A N 1
ATOM 1625 C CA . GLU A 1 198 ? 23.156 -0.453 10.992 1 98.56 198 GLU A CA 1
ATOM 1626 C C . GLU A 1 198 ? 22.703 -1.052 9.672 1 98.56 198 GLU A C 1
ATOM 1628 O O . GLU A 1 198 ? 23.5 -1.243 8.758 1 98.56 198 GLU A O 1
ATOM 1633 N N . TRP A 1 199 ? 21.438 -1.405 9.617 1 98.81 199 TRP A N 1
ATOM 1634 C CA . TRP A 1 199 ? 20.828 -1.929 8.398 1 98.81 199 TRP A CA 1
ATOM 1635 C C . TRP A 1 199 ? 21 -0.957 7.242 1 98.81 199 TRP A C 1
ATOM 1637 O O . TRP A 1 199 ? 21.375 -1.362 6.137 1 98.81 199 TRP A O 1
ATOM 1647 N N . TYR A 1 200 ? 20.766 0.321 7.516 1 98.56 200 TYR A N 1
ATOM 1648 C CA . TYR A 1 200 ? 20.859 1.333 6.469 1 98.56 200 TYR A CA 1
ATOM 1649 C C . TYR A 1 200 ? 22.281 1.449 5.949 1 98.56 200 TYR A C 1
ATOM 1651 O O . TYR A 1 200 ? 22.5 1.6 4.746 1 98.56 200 TYR A O 1
ATOM 1659 N N . SER A 1 201 ? 23.25 1.362 6.836 1 98.38 201 SER A N 1
ATOM 1660 C CA . SER A 1 201 ? 24.656 1.366 6.434 1 98.38 201 SER A CA 1
ATOM 1661 C C . SER A 1 201 ? 24.953 0.191 5.512 1 98.38 201 SER A C 1
ATOM 1663 O O . SER A 1 201 ? 25.719 0.336 4.543 1 98.38 201 SER A O 1
ATOM 1665 N N . ARG A 1 202 ? 24.391 -0.972 5.805 1 98.62 202 ARG A N 1
ATOM 1666 C CA . ARG A 1 202 ? 24.578 -2.143 4.953 1 98.62 202 ARG A CA 1
ATOM 1667 C C . ARG A 1 202 ? 23.953 -1.923 3.58 1 98.62 202 ARG A C 1
ATOM 1669 O O . ARG A 1 202 ? 24.516 -2.32 2.562 1 98.62 202 ARG A O 1
ATOM 1676 N N . VAL A 1 203 ? 22.797 -1.322 3.584 1 98.75 203 VAL A N 1
ATOM 1677 C CA . VAL A 1 203 ? 22.109 -1.06 2.322 1 98.75 203 VAL A CA 1
ATOM 1678 C C . VAL A 1 203 ? 22.953 -0.117 1.465 1 98.75 203 VAL A C 1
ATOM 1680 O O . VAL A 1 203 ? 23.109 -0.333 0.261 1 98.75 203 VAL A O 1
ATOM 1683 N N . LEU A 1 204 ? 23.516 0.925 2.094 1 97.94 204 LEU A N 1
ATOM 1684 C CA . LEU A 1 204 ? 24.297 1.913 1.365 1 97.94 204 LEU A CA 1
ATOM 1685 C C . LEU A 1 204 ? 25.562 1.281 0.782 1 97.94 204 LEU A C 1
ATOM 1687 O O . LEU A 1 204 ? 26.125 1.787 -0.194 1 97.94 204 LEU A O 1
ATOM 1691 N N . ALA A 1 205 ? 25.984 0.185 1.348 1 98 205 ALA A N 1
ATOM 1692 C CA . ALA A 1 205 ? 27.188 -0.495 0.892 1 98 205 ALA A CA 1
ATOM 1693 C C . ALA A 1 205 ? 26.906 -1.378 -0.318 1 98 205 ALA A C 1
ATOM 1695 O O . ALA A 1 205 ? 27.828 -1.823 -1.006 1 98 205 ALA A O 1
ATOM 1696 N N . VAL A 1 206 ? 25.672 -1.719 -0.591 1 97.69 206 VAL A N 1
ATOM 1697 C CA . VAL A 1 206 ? 25.312 -2.447 -1.806 1 97.69 206 VAL A CA 1
ATOM 1698 C C . VAL A 1 206 ? 25.672 -1.613 -3.033 1 97.69 206 VAL A C 1
ATOM 1700 O O . VAL A 1 206 ? 25.281 -0.449 -3.139 1 97.69 206 VAL A O 1
ATOM 1703 N N . PRO A 1 207 ? 26.359 -2.178 -3.939 1 95.75 207 PRO A N 1
ATOM 1704 C CA . PRO A 1 207 ? 26.844 -1.4 -5.086 1 95.75 207 PRO A CA 1
ATOM 1705 C C . PRO A 1 207 ? 25.703 -0.736 -5.859 1 95.75 207 PRO A C 1
ATOM 1707 O O . PRO A 1 207 ? 24.719 -1.395 -6.211 1 95.75 207 PRO A O 1
ATOM 1710 N N . GLY A 1 208 ? 25.875 0.598 -6.078 1 94.5 208 GLY A N 1
ATOM 1711 C CA . GLY A 1 208 ? 24.938 1.339 -6.914 1 94.5 208 GLY A CA 1
ATOM 1712 C C . GLY A 1 208 ? 23.859 2.047 -6.121 1 94.5 208 GLY A C 1
ATOM 1713 O O . GLY A 1 208 ? 23.219 2.977 -6.625 1 94.5 208 GLY A O 1
ATOM 1714 N N . ILE A 1 209 ? 23.625 1.691 -4.879 1 97 209 ILE A N 1
ATOM 1715 C CA . ILE A 1 209 ? 22.516 2.229 -4.102 1 97 209 ILE A CA 1
ATOM 1716 C C . ILE A 1 209 ? 22.781 3.689 -3.752 1 97 209 ILE A C 1
ATOM 1718 O O . ILE A 1 209 ? 21.938 4.559 -3.975 1 97 209 ILE A O 1
ATOM 1722 N N . LYS A 1 210 ? 23.953 3.949 -3.303 1 94.75 210 LYS A N 1
ATOM 1723 C CA . LYS A 1 210 ? 24.281 5.309 -2.893 1 94.75 210 LYS A CA 1
ATOM 1724 C C . LYS A 1 210 ? 24.172 6.281 -4.066 1 94.75 210 LYS A C 1
ATOM 1726 O O . LYS A 1 210 ? 23.609 7.363 -3.93 1 94.75 210 LYS A O 1
ATOM 1731 N N . ALA A 1 211 ? 24.719 5.879 -5.191 1 92.88 211 ALA A N 1
ATOM 1732 C CA . ALA A 1 211 ? 24.656 6.715 -6.387 1 92.88 211 ALA A CA 1
ATOM 1733 C C . ALA A 1 211 ? 23.203 6.965 -6.809 1 92.88 211 ALA A C 1
ATOM 1735 O O . ALA A 1 211 ? 22.859 8.062 -7.254 1 92.88 211 ALA A O 1
ATOM 1736 N N . GLY A 1 212 ? 22.328 5.957 -6.672 1 93.5 212 GLY A N 1
ATOM 1737 C CA . GLY A 1 212 ? 20.922 6.09 -6.996 1 93.5 212 GLY A CA 1
ATOM 1738 C C . GLY A 1 212 ? 20.188 7.051 -6.082 1 93.5 212 GLY A C 1
ATOM 1739 O O . GLY A 1 212 ? 19.328 7.816 -6.535 1 93.5 212 GLY A O 1
ATOM 1740 N N . LEU A 1 213 ? 20.547 6.996 -4.824 1 92.44 213 LEU A N 1
ATOM 1741 C CA . LEU A 1 213 ? 19.906 7.848 -3.828 1 92.44 213 LEU A CA 1
ATOM 1742 C C . LEU A 1 213 ? 20.297 9.312 -4.031 1 92.44 213 LEU A C 1
ATOM 1744 O O . LEU A 1 213 ? 19.531 10.211 -3.697 1 92.44 213 LEU A O 1
ATOM 1748 N N . GLU A 1 214 ? 21.406 9.531 -4.691 1 87.5 214 GLU A N 1
ATOM 1749 C CA . GLU A 1 214 ? 21.938 10.883 -4.828 1 87.5 214 GLU A CA 1
ATOM 1750 C C . GLU A 1 214 ? 21.594 11.477 -6.195 1 87.5 214 GLU A C 1
ATOM 1752 O O . GLU A 1 214 ? 21.953 12.609 -6.496 1 87.5 214 GLU A O 1
ATOM 1757 N N . LEU A 1 215 ? 20.906 10.688 -6.926 1 85.44 215 LEU A N 1
ATOM 1758 C CA . LEU A 1 215 ? 20.484 11.188 -8.227 1 85.44 215 LEU A CA 1
ATOM 1759 C C . LEU A 1 215 ? 19.641 12.453 -8.078 1 85.44 215 LEU A C 1
ATOM 1761 O O . LEU A 1 215 ? 18.781 12.531 -7.191 1 85.44 215 LEU A O 1
ATOM 1765 N N . LYS A 1 216 ? 20 13.5 -8.984 1 78.75 216 LYS A N 1
ATOM 1766 C CA . LYS A 1 216 ? 19.281 14.773 -8.992 1 78.75 216 LYS A CA 1
ATOM 1767 C C . LYS A 1 216 ? 18.609 15.008 -10.344 1 78.75 216 LYS A C 1
ATOM 1769 O O . LYS A 1 216 ? 19.125 14.594 -11.383 1 78.75 216 LYS A O 1
ATOM 1774 N N . MET B 1 1 ? -3.432 -27.453 11.141 1 61.44 1 MET B N 1
ATOM 1775 C CA . MET B 1 1 ? -4.262 -26.578 11.961 1 61.44 1 MET B CA 1
ATOM 1776 C C . MET B 1 1 ? -5.016 -25.578 11.094 1 61.44 1 MET B C 1
ATOM 1778 O O . MET B 1 1 ? -4.543 -25.188 10.023 1 61.44 1 MET B O 1
ATOM 1782 N N . PRO B 1 2 ? -6.332 -25.234 11.438 1 84.38 2 PRO B N 1
ATOM 1783 C CA . PRO B 1 2 ? -7.164 -24.438 10.539 1 84.38 2 PRO B CA 1
ATOM 1784 C C . PRO B 1 2 ? -6.668 -23 10.391 1 84.38 2 PRO B C 1
ATOM 1786 O O . PRO B 1 2 ? -5.961 -22.484 11.266 1 84.38 2 PRO B O 1
ATOM 1789 N N . LEU B 1 3 ? -6.656 -22.375 9.195 1 96.5 3 LEU B N 1
ATOM 1790 C CA . LEU B 1 3 ? -6.449 -20.969 8.906 1 96.5 3 LEU B CA 1
ATOM 1791 C C . LEU B 1 3 ? -7.195 -20.094 9.906 1 96.5 3 LEU B C 1
ATOM 1793 O O . LEU B 1 3 ? -8.359 -20.359 10.234 1 96.5 3 LEU B O 1
ATOM 1797 N N . THR B 1 4 ? -6.449 -19.156 10.617 1 98.62 4 THR B N 1
ATOM 1798 C CA . THR B 1 4 ? -7.055 -18.25 11.586 1 98.62 4 THR B CA 1
ATOM 1799 C C . THR B 1 4 ? -6.863 -16.797 11.156 1 98.62 4 THR B C 1
ATOM 1801 O O . THR B 1 4 ? -5.758 -16.391 10.789 1 98.62 4 THR B O 1
ATOM 1804 N N . LEU B 1 5 ? -7.926 -16.047 11.203 1 98.56 5 LEU B N 1
ATOM 1805 C CA . LEU B 1 5 ? -7.883 -14.617 10.93 1 98.56 5 LEU B CA 1
ATOM 1806 C C . LEU B 1 5 ? -8.164 -13.812 12.195 1 98.56 5 LEU B C 1
ATOM 1808 O O . LEU B 1 5 ? -9.203 -14 12.836 1 98.56 5 LEU B O 1
ATOM 1812 N N . TYR B 1 6 ? -7.219 -13 12.617 1 98.62 6 TYR B N 1
ATOM 1813 C CA . TYR B 1 6 ? -7.406 -12.016 13.672 1 98.62 6 TYR B CA 1
ATOM 1814 C C . TYR B 1 6 ? -7.848 -10.68 13.094 1 98.62 6 TYR B C 1
ATOM 1816 O O . TYR B 1 6 ? -7.109 -10.047 12.336 1 98.62 6 TYR B O 1
ATOM 1824 N N . THR B 1 7 ? -9.047 -10.234 13.469 1 97.88 7 THR B N 1
ATOM 1825 C CA . THR B 1 7 ? -9.594 -9.078 12.766 1 97.88 7 THR B CA 1
ATOM 1826 C C . THR B 1 7 ? -10.641 -8.367 13.617 1 97.88 7 THR B C 1
ATOM 1828 O O . THR B 1 7 ? -10.766 -8.641 14.812 1 97.88 7 THR B O 1
ATOM 1831 N N . ALA B 1 8 ? -11.219 -7.355 13.117 1 97.12 8 ALA B N 1
ATOM 1832 C CA . ALA B 1 8 ? -12.312 -6.562 13.672 1 97.12 8 ALA B CA 1
ATOM 1833 C C . ALA B 1 8 ? -13.172 -5.961 12.562 1 97.12 8 ALA B C 1
ATOM 1835 O O . ALA B 1 8 ? -12.797 -5.996 11.391 1 97.12 8 ALA B O 1
ATOM 1836 N N . PRO B 1 9 ? -14.375 -5.508 12.859 1 94.12 9 PRO B N 1
ATOM 1837 C CA . PRO B 1 9 ? -15.258 -4.957 11.828 1 94.12 9 PRO B CA 1
ATOM 1838 C C . PRO B 1 9 ? -14.844 -3.559 11.375 1 94.12 9 PRO B C 1
ATOM 1840 O O . PRO B 1 9 ? -15.656 -2.635 11.383 1 94.12 9 PRO B O 1
ATOM 1843 N N . THR B 1 10 ? -13.641 -3.471 10.992 1 93.56 10 THR B N 1
ATOM 1844 C CA . THR B 1 10 ? -13.078 -2.264 10.391 1 93.56 10 THR B CA 1
ATOM 1845 C C . THR B 1 10 ? -12.977 -2.412 8.875 1 93.56 10 THR B C 1
ATOM 1847 O O . THR B 1 10 ? -13.289 -3.471 8.328 1 93.56 10 THR B O 1
ATOM 1850 N N . GLY B 1 11 ? -12.672 -1.368 8.227 1 93.44 11 GLY B N 1
ATOM 1851 C CA . GLY B 1 11 ? -12.492 -1.462 6.785 1 93.44 11 GLY B CA 1
ATOM 1852 C C . GLY B 1 11 ? -11.508 -2.547 6.379 1 93.44 11 GLY B C 1
ATOM 1853 O O . GLY B 1 11 ? -11.883 -3.508 5.703 1 93.44 11 GLY B O 1
ATOM 1854 N N . ASN B 1 12 ? -10.258 -2.432 6.941 1 95.81 12 ASN B N 1
ATOM 1855 C CA . ASN B 1 12 ? -9.211 -3.373 6.555 1 95.81 12 ASN B CA 1
ATOM 1856 C C . ASN B 1 12 ? -9.453 -4.758 7.148 1 95.81 12 ASN B C 1
ATOM 1858 O O . ASN B 1 12 ? -9.055 -5.766 6.559 1 95.81 12 ASN B O 1
ATOM 1862 N N . GLY B 1 13 ? -10.094 -4.785 8.273 1 96.69 13 GLY B N 1
ATOM 1863 C CA . GLY B 1 13 ? -10.391 -6.07 8.883 1 96.69 13 GLY B CA 1
ATOM 1864 C C . GLY B 1 13 ? -11.438 -6.863 8.125 1 96.69 13 GLY B C 1
ATOM 1865 O O . GLY B 1 13 ? -11.406 -8.094 8.117 1 96.69 13 GLY B O 1
ATOM 1866 N N . ARG B 1 14 ? -12.336 -6.195 7.488 1 97.12 14 ARG B N 1
ATOM 1867 C CA . ARG B 1 14 ? -13.43 -6.832 6.758 1 97.12 14 ARG B CA 1
ATOM 1868 C C . ARG B 1 14 ? -12.93 -7.477 5.469 1 97.12 14 ARG B C 1
ATOM 1870 O O . ARG B 1 14 ? -13.492 -8.469 5.004 1 97.12 14 ARG B O 1
ATOM 1877 N N . LYS B 1 15 ? -11.852 -6.941 4.852 1 98.06 15 LYS B N 1
ATOM 1878 C CA . LYS B 1 15 ? -11.391 -7.375 3.537 1 98.06 15 LYS B CA 1
ATOM 1879 C C . LYS B 1 15 ? -11.094 -8.875 3.523 1 98.06 15 LYS B C 1
ATOM 1881 O O . LYS B 1 15 ? -11.773 -9.641 2.838 1 98.06 15 LYS B O 1
ATOM 1886 N N . PRO B 1 16 ? -10.156 -9.281 4.363 1 98.31 16 PRO B N 1
ATOM 1887 C CA . PRO B 1 16 ? -9.875 -10.711 4.301 1 98.31 16 PRO B CA 1
ATOM 1888 C C . PRO B 1 16 ? -11.016 -11.57 4.836 1 98.31 16 PRO B C 1
ATOM 1890 O O . PRO B 1 16 ? -11.203 -12.703 4.395 1 98.31 16 PRO B O 1
ATOM 1893 N N . LEU B 1 17 ? -11.789 -11 5.773 1 97.62 17 LEU B N 1
ATOM 1894 C CA . LEU B 1 17 ? -12.898 -11.766 6.328 1 97.62 17 LEU B CA 1
ATOM 1895 C C . LEU B 1 17 ? -13.93 -12.086 5.246 1 97.62 17 LEU B C 1
ATOM 1897 O O . LEU B 1 17 ? -14.328 -13.242 5.098 1 97.62 17 LEU B O 1
ATOM 1901 N N . ILE B 1 18 ? -14.32 -11.117 4.504 1 98.19 18 ILE B N 1
ATOM 1902 C CA . ILE B 1 18 ? -15.297 -11.297 3.438 1 98.19 18 ILE B CA 1
ATOM 1903 C C . ILE B 1 18 ? -14.727 -12.211 2.357 1 98.19 18 ILE B C 1
ATOM 1905 O O . ILE B 1 18 ? -15.43 -13.078 1.833 1 98.19 18 ILE B O 1
ATOM 1909 N N . PHE B 1 19 ? -13.445 -12.062 2.018 1 98.62 19 PHE B N 1
ATOM 1910 C CA . PHE B 1 19 ? -12.844 -12.852 0.949 1 98.62 19 PHE B CA 1
ATOM 1911 C C . PHE B 1 19 ? -12.773 -14.32 1.334 1 98.62 19 PHE B C 1
ATOM 1913 O O . PHE B 1 19 ? -12.992 -15.203 0.495 1 98.62 19 PHE B O 1
ATOM 1920 N N . LEU B 1 20 ? -12.461 -14.602 2.59 1 97.88 20 LEU B N 1
ATOM 1921 C CA . LEU B 1 20 ? -12.438 -15.969 3.082 1 97.88 20 LEU B CA 1
ATOM 1922 C C . LEU B 1 20 ? -13.805 -16.625 2.902 1 97.88 20 LEU B C 1
ATOM 1924 O O . LEU B 1 20 ? -13.883 -17.797 2.529 1 97.88 20 LEU B O 1
ATOM 1928 N N . LYS B 1 21 ? -14.82 -15.891 3.162 1 96.75 21 LYS B N 1
ATOM 1929 C CA . LYS B 1 21 ? -16.172 -16.422 3.018 1 96.75 21 LYS B CA 1
ATOM 1930 C C . LYS B 1 21 ? -16.516 -16.656 1.549 1 96.75 21 LYS B C 1
ATOM 1932 O O . LYS B 1 21 ? -17.125 -17.672 1.203 1 96.75 21 LYS B O 1
ATOM 1937 N N . LEU B 1 22 ? -16.156 -15.75 0.72 1 97.62 22 LEU B N 1
ATOM 1938 C CA . LEU B 1 22 ? -16.391 -15.914 -0.713 1 97.62 22 LEU B CA 1
ATOM 1939 C C . LEU B 1 22 ? -15.695 -17.172 -1.231 1 97.62 22 LEU B C 1
ATOM 1941 O O . LEU B 1 22 ? -16.234 -17.875 -2.082 1 97.62 22 LEU B O 1
ATOM 1945 N N . LEU B 1 23 ? -14.461 -17.422 -0.733 1 97.44 23 LEU B N 1
ATOM 1946 C CA . LEU B 1 23 ? -13.664 -18.562 -1.172 1 97.44 23 LEU B CA 1
ATOM 1947 C C . LEU B 1 23 ? -14.172 -19.844 -0.538 1 97.44 23 LEU B C 1
ATOM 1949 O O . LEU B 1 23 ? -13.797 -20.938 -0.97 1 97.44 23 LEU B O 1
ATOM 1953 N N . ASN B 1 24 ? -15.008 -19.719 0.48 1 95.81 24 ASN B N 1
ATOM 1954 C CA . ASN B 1 24 ? -15.562 -20.859 1.195 1 95.81 24 ASN B CA 1
ATOM 1955 C C . ASN B 1 24 ? -14.461 -21.75 1.775 1 95.81 24 ASN B C 1
ATOM 1957 O O . ASN B 1 24 ? -14.453 -22.953 1.554 1 95.81 24 ASN B O 1
ATOM 1961 N N . ILE B 1 25 ? -13.555 -21.125 2.465 1 94.12 25 ILE B N 1
ATOM 1962 C CA . ILE B 1 25 ? -12.43 -21.797 3.098 1 94.12 25 ILE B CA 1
ATOM 1963 C C . ILE B 1 25 ? -12.695 -21.953 4.594 1 94.12 25 ILE B C 1
ATOM 1965 O O . ILE B 1 25 ? -13.094 -21 5.262 1 94.12 25 ILE B O 1
ATOM 1969 N N . PRO B 1 26 ? -12.516 -23.234 5.059 1 95.94 26 PRO B N 1
ATOM 1970 C CA . PRO B 1 26 ? -12.594 -23.375 6.516 1 95.94 26 PRO B CA 1
ATOM 1971 C C . PRO B 1 26 ? -11.594 -22.469 7.242 1 95.94 26 PRO B C 1
ATOM 1973 O O . PRO B 1 26 ? -10.422 -22.422 6.867 1 95.94 26 PRO B O 1
ATOM 1976 N N . HIS B 1 27 ? -12.102 -21.734 8.203 1 97.25 27 HIS B N 1
ATOM 1977 C CA . HIS B 1 27 ? -11.234 -20.797 8.922 1 97.25 27 HIS B CA 1
ATOM 1978 C C . HIS B 1 27 ? -11.797 -20.484 10.305 1 97.25 27 HIS B C 1
ATOM 1980 O O . HIS B 1 27 ? -13.008 -20.609 10.523 1 97.25 27 HIS B O 1
ATOM 1986 N N . ASP B 1 28 ? -10.945 -20.156 11.188 1 97.94 28 ASP B N 1
ATOM 1987 C CA . ASP B 1 28 ? -11.305 -19.578 12.477 1 97.94 28 ASP B CA 1
ATOM 1988 C C . ASP B 1 28 ? -11.133 -18.062 12.469 1 97.94 28 ASP B C 1
ATOM 1990 O O . ASP B 1 28 ? -10.281 -17.531 11.742 1 97.94 28 ASP B O 1
ATOM 1994 N N . VAL B 1 29 ? -11.977 -17.406 13.289 1 97.19 29 VAL B N 1
ATOM 1995 C CA . VAL B 1 29 ? -11.883 -15.961 13.391 1 97.19 29 VAL B CA 1
ATOM 1996 C C . VAL B 1 29 ? -11.734 -15.547 14.852 1 97.19 29 VAL B C 1
ATOM 1998 O O . VAL B 1 29 ? -12.5 -16 15.703 1 97.19 29 VAL B O 1
ATOM 2001 N N . HIS B 1 30 ? -10.695 -14.875 15.148 1 97.81 30 HIS B N 1
ATOM 2002 C CA . HIS B 1 30 ? -10.625 -14.094 16.375 1 97.81 30 HIS B CA 1
ATOM 2003 C C . HIS B 1 30 ? -11.047 -12.648 16.141 1 97.81 30 HIS B C 1
ATOM 2005 O O . HIS B 1 30 ? -10.281 -11.852 15.594 1 97.81 30 HIS B O 1
ATOM 2011 N N . LEU B 1 31 ? -12.211 -12.281 16.594 1 96.75 31 LEU B N 1
ATOM 2012 C CA . LEU B 1 31 ? -12.781 -10.953 16.375 1 96.75 31 LEU B CA 1
ATOM 2013 C C . LEU B 1 31 ? -12.562 -10.047 17.578 1 96.75 31 LEU B C 1
ATOM 2015 O O . LEU B 1 31 ? -13.125 -10.289 18.641 1 96.75 31 LEU B O 1
ATOM 2019 N N . PHE B 1 32 ? -11.703 -9.07 17.391 1 97.31 32 PHE B N 1
ATOM 2020 C CA . PHE B 1 32 ? -11.508 -8.086 18.453 1 97.31 32 PHE B CA 1
ATOM 2021 C C . PHE B 1 32 ? -12.727 -7.18 18.578 1 97.31 32 PHE B C 1
ATOM 2023 O O . PHE B 1 32 ? -13.352 -6.836 17.562 1 97.31 32 PHE B O 1
ATOM 2030 N N . THR B 1 33 ? -13.07 -6.707 19.781 1 94.38 33 THR B N 1
ATOM 2031 C CA . THR B 1 33 ? -14.047 -5.637 19.984 1 94.38 33 THR B CA 1
ATOM 2032 C C . THR B 1 33 ? -13.469 -4.297 19.531 1 94.38 33 THR B C 1
ATOM 2034 O O . THR B 1 33 ? -12.289 -4.016 19.75 1 94.38 33 THR B O 1
ATOM 2037 N N . TRP B 1 34 ? -14.344 -3.455 18.969 1 90 34 TRP B N 1
ATOM 2038 C CA . TRP B 1 34 ? -13.867 -2.18 18.453 1 90 34 TRP B CA 1
ATOM 2039 C C . TRP B 1 34 ? -14.641 -1.017 19.062 1 90 34 TRP B C 1
ATOM 2041 O O . TRP B 1 34 ? -15.867 -1.066 19.156 1 90 34 TRP B O 1
ATOM 2051 N N . PRO B 1 35 ? -13.953 -0.027 19.484 1 90.5 35 PRO B N 1
ATOM 2052 C CA . PRO B 1 35 ? -12.516 0.209 19.359 1 90.5 35 PRO B CA 1
ATOM 2053 C C . PRO B 1 35 ? -11.68 -0.762 20.188 1 90.5 35 PRO B C 1
ATOM 2055 O O . PRO B 1 35 ? -12.117 -1.208 21.25 1 90.5 35 PRO B O 1
ATOM 2058 N N . ALA B 1 36 ? -10.492 -1.098 19.688 1 90.44 36 ALA B N 1
ATOM 2059 C CA . ALA B 1 36 ? -9.68 -2.199 20.188 1 90.44 36 ALA B CA 1
ATOM 2060 C C . ALA B 1 36 ? -9.195 -1.912 21.609 1 90.44 36 ALA B C 1
ATOM 2062 O O . ALA B 1 36 ? -9.07 -2.826 22.422 1 90.44 36 ALA B O 1
ATOM 2063 N N . GLY B 1 37 ? -8.922 -0.628 21.969 1 88.81 37 GLY B N 1
ATOM 2064 C CA . GLY B 1 37 ? -8.258 -0.327 23.219 1 88.81 37 GLY B CA 1
ATOM 2065 C C . GLY B 1 37 ? -6.895 -0.981 23.344 1 88.81 37 GLY B C 1
ATOM 2066 O O . GLY B 1 37 ? -6.059 -0.861 22.453 1 88.81 37 GLY B O 1
ATOM 2067 N N . ASP B 1 38 ? -6.672 -1.776 24.406 1 93.75 38 ASP B N 1
ATOM 2068 C CA . ASP B 1 38 ? -5.371 -2.389 24.656 1 93.75 38 ASP B CA 1
ATOM 2069 C C . ASP B 1 38 ? -5.324 -3.812 24.094 1 93.75 38 ASP B C 1
ATOM 2071 O O . ASP B 1 38 ? -4.305 -4.496 24.219 1 93.75 38 ASP B O 1
ATOM 2075 N N . GLN B 1 39 ? -6.355 -4.207 23.453 1 96.38 39 GLN B N 1
ATOM 2076 C CA . GLN B 1 39 ? -6.441 -5.574 22.953 1 96.38 39 GLN B CA 1
ATOM 2077 C C . GLN B 1 39 ? -5.289 -5.887 22.016 1 96.38 39 GLN B C 1
ATOM 2079 O O . GLN B 1 39 ? -4.75 -7 22.031 1 96.38 39 GLN B O 1
ATOM 2084 N N . LEU B 1 40 ? -4.891 -4.879 21.25 1 96.81 40 LEU B N 1
ATOM 2085 C CA . LEU B 1 40 ? -3.889 -5.102 20.219 1 96.81 40 LEU B CA 1
ATOM 2086 C C . LEU B 1 40 ? -2.48 -4.895 20.766 1 96.81 40 LEU B C 1
ATOM 2088 O O . LEU B 1 40 ? -1.496 -5.109 20.047 1 96.81 40 LEU B O 1
ATOM 2092 N N . LYS B 1 41 ? -2.361 -4.512 21.984 1 96.12 41 LYS B N 1
ATOM 2093 C CA . LYS B 1 41 ? -1.07 -4.25 22.625 1 96.12 41 LYS B CA 1
ATOM 2094 C C . LYS B 1 41 ? -0.646 -5.418 23.5 1 96.12 41 LYS B C 1
ATOM 2096 O O . LYS B 1 41 ? 0.428 -5.387 24.109 1 96.12 41 LYS B O 1
ATOM 2101 N N . GLN B 1 42 ? -1.493 -6.379 23.531 1 97.5 42 GLN B N 1
ATOM 2102 C CA . GLN B 1 42 ? -1.162 -7.559 24.328 1 97.5 42 GLN B CA 1
ATOM 2103 C C . GLN B 1 42 ? 0.04 -8.297 23.734 1 97.5 42 GLN B C 1
ATOM 2105 O O . GLN B 1 42 ? 0.186 -8.383 22.516 1 97.5 42 GLN B O 1
ATOM 2110 N N . GLU B 1 43 ? 0.79 -8.93 24.625 1 97.06 43 GLU B N 1
ATOM 2111 C CA . GLU B 1 43 ? 2.043 -9.57 24.25 1 97.06 43 GLU B CA 1
ATOM 2112 C C . GLU B 1 43 ? 1.805 -10.68 23.219 1 97.06 43 GLU B C 1
ATOM 2114 O O . GLU B 1 43 ? 2.557 -10.812 22.25 1 97.06 43 GLU B O 1
ATOM 2119 N N . TRP B 1 44 ? 0.751 -11.453 23.484 1 97.38 44 TRP B N 1
ATOM 2120 C CA . TRP B 1 44 ? 0.512 -12.586 22.594 1 97.38 44 TRP B CA 1
ATOM 2121 C C . TRP B 1 44 ? 0.199 -12.109 21.172 1 97.38 44 TRP B C 1
ATOM 2123 O O . TRP B 1 44 ? 0.582 -12.758 20.203 1 97.38 44 TRP B O 1
ATOM 2133 N N . TYR B 1 45 ? -0.54 -10.977 21.047 1 97.94 45 TYR B N 1
ATOM 2134 C CA . TYR B 1 45 ? -0.887 -10.492 19.719 1 97.94 45 TYR B CA 1
ATOM 2135 C C . TYR B 1 45 ? 0.307 -9.812 19.047 1 97.94 45 TYR B C 1
ATOM 2137 O O . TYR B 1 45 ? 0.512 -9.945 17.844 1 97.94 45 TYR B O 1
ATOM 2145 N N . LEU B 1 46 ? 1.11 -9.094 19.859 1 96.81 46 LEU B N 1
ATOM 2146 C CA . LEU B 1 46 ? 2.279 -8.406 19.328 1 96.81 46 LEU B CA 1
ATOM 2147 C C . LEU B 1 46 ? 3.312 -9.406 18.812 1 96.81 46 LEU B C 1
ATOM 2149 O O . LEU B 1 46 ? 4.117 -9.078 17.938 1 96.81 46 LEU B O 1
ATOM 2153 N N . LYS B 1 47 ? 3.309 -10.609 19.312 1 95.69 47 LYS B N 1
ATOM 2154 C CA . LYS B 1 47 ? 4.164 -11.664 18.781 1 95.69 47 LYS B CA 1
ATOM 2155 C C . LYS B 1 47 ? 3.74 -12.07 17.375 1 95.69 47 LYS B C 1
ATOM 2157 O O . LYS B 1 47 ? 4.574 -12.477 16.562 1 95.69 47 LYS B O 1
ATOM 2162 N N . LEU B 1 48 ? 2.428 -11.93 17.109 1 96.38 48 LEU B N 1
ATOM 2163 C CA . LEU B 1 48 ? 1.907 -12.227 15.773 1 96.38 48 LEU B CA 1
ATOM 2164 C C . LEU B 1 48 ? 2.107 -11.047 14.836 1 96.38 48 LEU B C 1
ATOM 2166 O O . LEU B 1 48 ? 2.514 -11.227 13.68 1 96.38 48 LEU B O 1
ATOM 2170 N N . ASN B 1 49 ? 1.834 -9.867 15.375 1 97.06 49 ASN B N 1
ATOM 2171 C CA . ASN B 1 49 ? 1.916 -8.625 14.609 1 97.06 49 ASN B CA 1
ATOM 2172 C C . ASN B 1 49 ? 2.541 -7.5 15.438 1 97.06 49 ASN B C 1
ATOM 2174 O O . ASN B 1 49 ? 1.832 -6.734 16.094 1 97.06 49 ASN B O 1
ATOM 2178 N N . PRO B 1 50 ? 3.789 -7.289 15.242 1 95.31 50 PRO B N 1
ATOM 2179 C CA . PRO B 1 50 ? 4.531 -6.332 16.062 1 95.31 50 PRO B CA 1
ATOM 2180 C C . PRO B 1 50 ? 4.012 -4.902 15.922 1 95.31 50 PRO B C 1
ATOM 2182 O O . PRO B 1 50 ? 4.23 -4.07 16.812 1 95.31 50 PRO B O 1
ATOM 2185 N N . HIS B 1 51 ? 3.336 -4.594 14.844 1 95.06 51 HIS B N 1
ATOM 2186 C CA . HIS B 1 51 ? 2.771 -3.26 14.672 1 95.06 51 HIS B CA 1
ATOM 2187 C C . HIS B 1 51 ? 1.506 -3.088 15.508 1 95.06 51 HIS B C 1
ATOM 2189 O O . HIS B 1 51 ? 1.066 -1.961 15.75 1 95.06 51 HIS B O 1
ATOM 2195 N N . GLY B 1 52 ? 0.92 -4.18 15.93 1 96.56 52 GLY B N 1
ATOM 2196 C CA . GLY B 1 52 ? -0.264 -4.121 16.766 1 96.56 52 GLY B CA 1
ATOM 2197 C C . GLY B 1 52 ? -1.487 -3.596 16.047 1 96.56 52 GLY B C 1
ATOM 2198 O O . GLY B 1 52 ? -2.256 -2.807 16.594 1 96.56 52 GLY B O 1
ATOM 2199 N N . ILE B 1 53 ? -1.615 -3.982 14.797 1 95.75 53 ILE B N 1
ATOM 2200 C CA . ILE B 1 53 ? -2.797 -3.602 14.031 1 95.75 53 ILE B CA 1
ATOM 2201 C C . ILE B 1 53 ? -3.48 -4.852 13.484 1 95.75 53 ILE B C 1
ATOM 2203 O O . ILE B 1 53 ? -2.988 -5.969 13.664 1 95.75 53 ILE B O 1
ATOM 2207 N N . ILE B 1 54 ? -4.617 -4.746 12.977 1 97.31 54 ILE B N 1
ATOM 2208 C CA . ILE B 1 54 ? -5.359 -5.816 12.32 1 97.31 54 ILE B CA 1
ATOM 2209 C C . ILE B 1 54 ? -5.562 -5.477 10.844 1 97.31 54 ILE B C 1
ATOM 2211 O O . ILE B 1 54 ? -5.516 -4.305 10.461 1 97.31 54 ILE B O 1
ATOM 2215 N N . PRO B 1 55 ? -5.75 -6.461 9.984 1 98.31 55 PRO B N 1
ATOM 2216 C CA . PRO B 1 55 ? -5.887 -7.898 10.227 1 98.31 55 PRO B CA 1
ATOM 2217 C C . PRO B 1 55 ? -4.543 -8.617 10.258 1 98.31 55 PRO B C 1
ATOM 2219 O O . PRO B 1 55 ? -3.537 -8.086 9.781 1 98.31 55 PRO B O 1
ATOM 2222 N N . THR B 1 56 ? -4.5 -9.789 10.844 1 98.75 56 THR B N 1
ATOM 2223 C CA . THR B 1 56 ? -3.389 -10.734 10.789 1 98.75 56 THR B CA 1
ATOM 2224 C C . THR B 1 56 ? -3.889 -12.141 10.484 1 98.75 56 THR B C 1
ATOM 2226 O O . THR B 1 56 ? -4.832 -12.617 11.109 1 98.75 56 THR B O 1
ATOM 2229 N N . LEU B 1 57 ? -3.312 -12.758 9.5 1 98.81 57 LEU B N 1
ATOM 2230 C CA . LEU B 1 57 ? -3.656 -14.117 9.102 1 98.81 57 LEU B CA 1
ATOM 2231 C C . LEU B 1 57 ? -2.582 -15.102 9.547 1 98.81 57 LEU B C 1
ATOM 2233 O O . LEU B 1 57 ? -1.388 -14.828 9.406 1 98.81 57 LEU B O 1
ATOM 2237 N N . VAL B 1 58 ? -2.994 -16.203 10.141 1 98.62 58 VAL B N 1
ATOM 2238 C CA . VAL B 1 58 ? -2.107 -17.328 10.453 1 98.62 58 VAL B CA 1
ATOM 2239 C C . VAL B 1 58 ? -2.543 -18.562 9.672 1 98.62 58 VAL B C 1
ATOM 2241 O O . VAL B 1 58 ? -3.682 -19.016 9.805 1 98.62 58 VAL B O 1
ATOM 2244 N N . ASP B 1 59 ? -1.738 -19.062 8.812 1 98.12 59 ASP B N 1
ATOM 2245 C CA . ASP B 1 59 ? -1.941 -20.297 8.047 1 98.12 59 ASP B CA 1
ATOM 2246 C C . ASP B 1 59 ? -0.735 -21.219 8.164 1 98.12 59 ASP B C 1
ATOM 2248 O O . ASP B 1 59 ? 0.238 -21.078 7.422 1 98.12 59 ASP B O 1
ATOM 2252 N N . GLY B 1 60 ? -0.869 -22.234 9.023 1 96.19 60 GLY B N 1
ATOM 2253 C CA . GLY B 1 60 ? 0.312 -23.016 9.352 1 96.19 60 GLY B CA 1
ATOM 2254 C C . GLY B 1 60 ? 1.423 -22.188 9.977 1 96.19 60 GLY B C 1
ATOM 2255 O O . GLY B 1 60 ? 1.201 -21.484 10.961 1 96.19 60 GLY B O 1
ATOM 2256 N N . ASP B 1 61 ? 2.518 -22.172 9.297 1 95.19 61 ASP B N 1
ATOM 2257 C CA . ASP B 1 61 ? 3.67 -21.453 9.828 1 95.19 61 ASP B CA 1
ATOM 2258 C C . ASP B 1 61 ? 3.707 -20.016 9.305 1 95.19 61 ASP B C 1
ATOM 2260 O O . ASP B 1 61 ? 4.516 -19.203 9.766 1 95.19 61 ASP B O 1
ATOM 2264 N N . LEU B 1 62 ? 2.82 -19.719 8.461 1 97.44 62 LEU B N 1
ATOM 2265 C CA . LEU B 1 62 ? 2.814 -18.391 7.887 1 97.44 62 LEU B CA 1
ATOM 2266 C C . LEU B 1 62 ? 1.984 -17.422 8.734 1 97.44 62 LEU B C 1
ATOM 2268 O O . LEU B 1 62 ? 0.821 -17.703 9.031 1 97.44 62 LEU B O 1
ATOM 2272 N N . VAL B 1 63 ? 2.559 -16.359 9.164 1 98.19 63 VAL B N 1
ATOM 2273 C CA . VAL B 1 63 ? 1.878 -15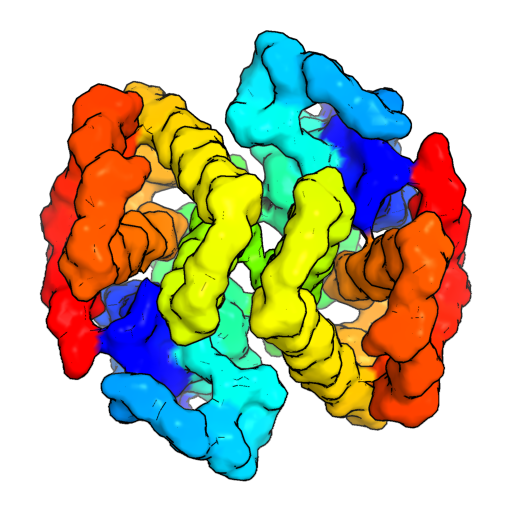.219 9.789 1 98.19 63 VAL B CA 1
ATOM 2274 C C . VAL B 1 63 ? 1.966 -14 8.875 1 98.19 63 VAL B C 1
ATOM 2276 O O . VAL B 1 63 ? 3.062 -13.562 8.516 1 98.19 63 VAL B O 1
ATOM 2279 N N . LEU B 1 64 ? 0.834 -13.508 8.523 1 98.44 64 LEU B N 1
ATOM 2280 C CA . LEU B 1 64 ? 0.794 -12.484 7.488 1 98.44 64 LEU B CA 1
ATOM 2281 C C . LEU B 1 64 ? -0.12 -11.336 7.898 1 98.44 64 LEU B C 1
ATOM 2283 O O . LEU B 1 64 ? -1.302 -11.547 8.18 1 98.44 64 LEU B O 1
ATOM 2287 N N . ALA B 1 65 ? 0.467 -10.141 7.926 1 97.94 65 ALA B N 1
ATOM 2288 C CA . ALA B 1 65 ? -0.307 -8.922 8.125 1 97.94 65 ALA B CA 1
ATOM 2289 C C . ALA B 1 65 ? -0.476 -8.156 6.812 1 97.94 65 ALA B C 1
ATOM 2291 O O . ALA B 1 65 ? -0.069 -8.641 5.754 1 97.94 65 ALA B O 1
ATOM 2292 N N . GLU B 1 66 ? -1.027 -6.969 6.965 1 98.38 66 GLU B N 1
ATOM 2293 C CA . GLU B 1 66 ? -1.363 -6.156 5.801 1 98.38 66 GLU B CA 1
ATOM 2294 C C . GLU B 1 66 ? -2.512 -6.777 5.008 1 98.38 66 GLU B C 1
ATOM 2296 O O . GLU B 1 66 ? -2.336 -7.805 4.352 1 98.38 66 GLU B O 1
ATOM 2301 N N . SER B 1 67 ? -3.664 -6.105 5.055 1 98.62 67 SER B N 1
ATOM 2302 C CA . SER B 1 67 ? -4.906 -6.664 4.535 1 98.62 67 SER B CA 1
ATOM 2303 C C . SER B 1 67 ? -4.777 -7.02 3.059 1 98.62 67 SER B C 1
ATOM 2305 O O . SER B 1 67 ? -5.238 -8.078 2.627 1 98.62 67 SER B O 1
ATOM 2307 N N . ASN B 1 68 ? -4.094 -6.168 2.271 1 98.81 68 ASN B N 1
ATOM 2308 C CA . ASN B 1 68 ? -3.99 -6.441 0.842 1 98.81 68 ASN B CA 1
ATOM 2309 C C . ASN B 1 68 ? -3 -7.566 0.559 1 98.81 68 ASN B C 1
ATOM 2311 O O . ASN B 1 68 ? -3.17 -8.32 -0.4 1 98.81 68 ASN B O 1
ATOM 2315 N N . ALA B 1 69 ? -1.924 -7.707 1.377 1 98.81 69 ALA B N 1
ATOM 2316 C CA . ALA B 1 69 ? -1.051 -8.875 1.263 1 98.81 69 ALA B CA 1
ATOM 2317 C C . ALA B 1 69 ? -1.815 -10.164 1.555 1 98.81 69 ALA B C 1
ATOM 2319 O O . ALA B 1 69 ? -1.62 -11.172 0.878 1 98.81 69 ALA B O 1
ATOM 2320 N N . ILE B 1 70 ? -2.688 -10.094 2.541 1 98.88 70 ILE B N 1
ATOM 2321 C CA . ILE B 1 70 ? -3.502 -11.25 2.904 1 98.88 70 ILE B CA 1
ATOM 2322 C C . ILE B 1 70 ? -4.434 -11.609 1.749 1 98.88 70 ILE B C 1
ATOM 2324 O O . ILE B 1 70 ? -4.586 -12.781 1.406 1 98.88 70 ILE B O 1
ATOM 2328 N N . LEU B 1 71 ? -5.051 -10.578 1.139 1 98.88 71 LEU B N 1
ATOM 2329 C CA . LEU B 1 71 ? -5.918 -10.836 -0.006 1 98.88 71 LEU B CA 1
ATOM 2330 C C . LEU B 1 71 ? -5.148 -11.531 -1.124 1 98.88 71 LEU B C 1
ATOM 2332 O O . LEU B 1 71 ? -5.641 -12.5 -1.711 1 98.88 71 LEU B O 1
ATOM 2336 N N . GLN B 1 72 ? -3.967 -11.047 -1.396 1 98.75 72 GLN B N 1
ATOM 2337 C CA . GLN B 1 72 ? -3.148 -11.648 -2.443 1 98.75 72 GLN B CA 1
ATOM 2338 C C . GLN B 1 72 ? -2.818 -13.102 -2.113 1 98.75 72 GLN B C 1
ATOM 2340 O O . GLN B 1 72 ? -2.867 -13.969 -2.99 1 98.75 72 GLN B O 1
ATOM 2345 N N . TYR B 1 73 ? -2.447 -13.352 -0.856 1 98.81 73 TYR B N 1
ATOM 2346 C CA . TYR B 1 73 ? -2.109 -14.703 -0.42 1 98.81 73 TYR B CA 1
ATOM 2347 C C . TYR B 1 73 ? -3.291 -15.648 -0.604 1 98.81 73 TYR B C 1
ATOM 2349 O O . TYR B 1 73 ? -3.141 -16.734 -1.155 1 98.81 73 TYR B O 1
ATOM 2357 N N . LEU B 1 74 ? -4.438 -15.188 -0.182 1 98.75 74 LEU B N 1
ATOM 2358 C CA . LEU B 1 74 ? -5.637 -16.016 -0.273 1 98.75 74 LEU B CA 1
ATOM 2359 C C . LEU B 1 74 ? -5.996 -16.297 -1.729 1 98.75 74 LEU B C 1
ATOM 2361 O O . LEU B 1 74 ? -6.383 -17.406 -2.074 1 98.75 74 LEU B O 1
ATOM 2365 N N . ALA B 1 75 ? -5.902 -15.297 -2.549 1 98.69 75 ALA B N 1
ATOM 2366 C CA . ALA B 1 75 ? -6.176 -15.461 -3.975 1 98.69 75 ALA B CA 1
ATOM 2367 C C . ALA B 1 75 ? -5.227 -16.484 -4.602 1 98.69 75 ALA B C 1
ATOM 2369 O O . ALA B 1 75 ? -5.66 -17.375 -5.336 1 98.69 75 ALA B O 1
ATOM 2370 N N . GLU B 1 76 ? -3.936 -16.297 -4.254 1 98 76 GLU B N 1
ATOM 2371 C CA . GLU B 1 76 ? -2.906 -17.141 -4.844 1 98 76 GLU B CA 1
ATOM 2372 C C . GLU B 1 76 ? -3.035 -18.578 -4.359 1 98 76 GLU B C 1
ATOM 2374 O O . GLU B 1 76 ? -2.887 -19.516 -5.145 1 98 76 GLU B O 1
ATOM 2379 N N . THR B 1 77 ? -3.32 -18.781 -3.166 1 97.31 77 THR B N 1
ATOM 2380 C CA . THR B 1 77 ? -3.217 -20.078 -2.516 1 97.31 77 THR B CA 1
ATOM 2381 C C . THR B 1 77 ? -4.543 -20.828 -2.592 1 97.31 77 THR B C 1
ATOM 2383 O O . THR B 1 77 ? -4.562 -22.047 -2.791 1 97.31 77 THR B O 1
ATOM 2386 N N . TYR B 1 78 ? -5.641 -20.125 -2.525 1 97.62 78 TYR B N 1
ATOM 2387 C CA . TYR B 1 78 ? -6.895 -20.828 -2.285 1 97.62 78 TYR B CA 1
ATOM 2388 C C . TYR B 1 78 ? -7.875 -20.594 -3.432 1 97.62 78 TYR B C 1
ATOM 2390 O O . TYR B 1 78 ? -8.844 -21.344 -3.584 1 97.62 78 TYR B O 1
ATOM 2398 N N . ASP B 1 79 ? -7.719 -19.516 -4.184 1 98.06 79 ASP B N 1
ATOM 2399 C CA . ASP B 1 79 ? -8.547 -19.328 -5.367 1 98.06 79 ASP B CA 1
ATOM 2400 C C . ASP B 1 79 ? -7.953 -20.031 -6.582 1 98.06 79 ASP B C 1
ATOM 2402 O O . ASP B 1 79 ? -7.715 -19.406 -7.617 1 98.06 79 ASP B O 1
ATOM 2406 N N . THR B 1 80 ? -7.832 -21.281 -6.527 1 94.88 80 THR B N 1
ATOM 2407 C CA . THR B 1 80 ? -7.062 -22.078 -7.469 1 94.88 80 THR B CA 1
ATOM 2408 C C . THR B 1 80 ? -7.688 -22.031 -8.859 1 94.88 80 THR B C 1
ATOM 2410 O O . THR B 1 80 ? -6.984 -22.156 -9.867 1 94.88 80 THR B O 1
ATOM 2413 N N . GLU B 1 81 ? -8.938 -21.797 -8.961 1 95.44 81 GLU B N 1
ATOM 2414 C CA . GLU B 1 81 ? -9.625 -21.781 -10.25 1 95.44 81 GLU B CA 1
ATOM 2415 C C . GLU B 1 81 ? -9.695 -20.375 -10.82 1 95.44 81 GLU B C 1
ATOM 2417 O O . GLU B 1 81 ? -10.211 -20.172 -11.922 1 95.44 81 GLU B O 1
ATOM 2422 N N . GLY B 1 82 ? -9.234 -19.469 -10.07 1 97.44 82 GLY B N 1
ATOM 2423 C CA . GLY B 1 82 ? -9.242 -18.094 -10.539 1 97.44 82 GLY B CA 1
ATOM 2424 C C . GLY B 1 82 ? -10.641 -17.5 -10.625 1 97.44 82 GLY B C 1
ATOM 2425 O O . GLY B 1 82 ? -10.945 -16.75 -11.555 1 97.44 82 GLY B O 1
ATOM 2426 N N . LYS B 1 83 ? -11.461 -17.906 -9.711 1 97.81 83 LYS B N 1
ATOM 2427 C CA . LYS B 1 83 ? -12.836 -17.406 -9.711 1 97.81 83 LYS B CA 1
ATOM 2428 C C . LYS B 1 83 ? -12.875 -15.93 -9.352 1 97.81 83 LYS B C 1
ATOM 2430 O O . LYS B 1 83 ? -13.688 -15.18 -9.898 1 97.81 83 LYS B O 1
ATOM 2435 N N . PHE B 1 84 ? -12.023 -15.484 -8.414 1 98.62 84 PHE B N 1
ATOM 2436 C CA . PHE B 1 84 ? -12.047 -14.125 -7.891 1 98.62 84 PHE B CA 1
ATOM 2437 C C . PHE B 1 84 ? -10.711 -13.438 -8.102 1 98.62 84 PHE B C 1
ATOM 2439 O O . PHE B 1 84 ? -10.383 -12.469 -7.41 1 98.62 84 PHE B O 1
ATOM 2446 N N . SER B 1 85 ? -9.859 -13.969 -8.969 1 98.81 85 SER B N 1
ATOM 2447 C CA . SER B 1 85 ? -8.523 -13.422 -9.203 1 98.81 85 SER B CA 1
ATOM 2448 C C . SER B 1 85 ? -7.973 -13.867 -10.555 1 98.81 85 SER B C 1
ATOM 2450 O O . SER B 1 85 ? -8.508 -14.789 -11.172 1 98.81 85 SER B O 1
ATOM 2452 N N . TYR B 1 86 ? -7.016 -13.164 -11.023 1 98.62 86 TYR B N 1
ATOM 2453 C CA . TYR B 1 86 ? -6.246 -13.578 -12.195 1 98.62 86 TYR B CA 1
ATOM 2454 C C . TYR B 1 86 ? -4.887 -14.133 -11.789 1 98.62 86 TYR B C 1
ATOM 2456 O O . TYR B 1 86 ? -4.238 -13.602 -10.883 1 98.62 86 TYR B O 1
ATOM 2464 N N . LYS B 1 87 ? -4.52 -15.156 -12.516 1 98.19 87 LYS B N 1
ATOM 2465 C CA . LYS B 1 87 ? -3.277 -15.844 -12.188 1 98.19 87 LYS B CA 1
ATOM 2466 C C . LYS B 1 87 ? -2.154 -15.438 -13.133 1 98.19 87 LYS B C 1
ATOM 2468 O O . LYS B 1 87 ? -2.385 -15.242 -14.328 1 98.19 87 LYS B O 1
ATOM 2473 N N . LEU B 1 88 ? -0.934 -15.445 -12.578 1 97.25 88 LEU B N 1
ATOM 2474 C CA . LEU B 1 88 ? 0.222 -15.023 -13.359 1 97.25 88 LEU B CA 1
ATOM 2475 C C . LEU B 1 88 ? 0.439 -15.945 -14.555 1 97.25 88 LEU B C 1
ATOM 2477 O O . LEU B 1 88 ? 0.698 -15.484 -15.664 1 97.25 88 LEU B O 1
ATOM 2481 N N . ALA B 1 89 ? 0.302 -17.219 -14.398 1 96 89 ALA B N 1
ATOM 2482 C CA . ALA B 1 89 ? 0.61 -18.219 -15.414 1 96 89 ALA B CA 1
ATOM 2483 C C . ALA B 1 89 ? -0.35 -18.125 -16.594 1 96 89 ALA B C 1
ATOM 2485 O O . ALA B 1 89 ? 0.045 -18.328 -17.75 1 96 89 ALA B O 1
ATOM 2486 N N . THR B 1 90 ? -1.603 -17.734 -16.375 1 97.12 90 THR B N 1
ATOM 2487 C CA . THR B 1 90 ? -2.617 -17.828 -17.422 1 97.12 90 THR B CA 1
ATOM 2488 C C . THR B 1 90 ? -3.061 -16.438 -17.875 1 97.12 90 THR B C 1
ATOM 2490 O O . THR B 1 90 ? -3.521 -16.266 -19 1 97.12 90 THR B O 1
ATOM 2493 N N . ASN B 1 91 ? -2.98 -15.484 -16.984 1 97.62 91 ASN B N 1
ATOM 2494 C CA . ASN B 1 91 ? -3.424 -14.125 -17.25 1 97.62 91 ASN B CA 1
ATOM 2495 C C . ASN B 1 91 ? -2.4 -13.102 -16.781 1 97.62 91 ASN B C 1
ATOM 2497 O O . ASN B 1 91 ? -2.701 -12.266 -15.914 1 97.62 91 ASN B O 1
ATOM 2501 N N . PRO B 1 92 ? -1.203 -13.039 -17.391 1 97.5 92 PRO B N 1
ATOM 2502 C CA . PRO B 1 92 ? -0.13 -12.203 -16.859 1 97.5 92 PRO B CA 1
ATOM 2503 C C . PRO B 1 92 ? -0.481 -10.719 -16.859 1 97.5 92 PRO B C 1
ATOM 2505 O O . PRO B 1 92 ? -0.142 -10 -15.922 1 97.5 92 PRO B O 1
ATOM 2508 N N . THR B 1 93 ? -1.149 -10.25 -17.891 1 97.5 93 THR B N 1
ATOM 2509 C CA . THR B 1 93 ? -1.481 -8.836 -17.953 1 97.5 93 THR B CA 1
ATOM 2510 C C . THR B 1 93 ? -2.443 -8.445 -16.844 1 97.5 93 THR B C 1
ATOM 2512 O O . THR B 1 93 ? -2.182 -7.508 -16.094 1 97.5 93 THR B O 1
ATOM 2515 N N . GLU B 1 94 ? -3.541 -9.195 -16.688 1 98.44 94 GLU B N 1
ATOM 2516 C CA . GLU B 1 94 ? -4.531 -8.914 -15.648 1 98.44 94 GLU B CA 1
ATOM 2517 C C . GLU B 1 94 ? -3.939 -9.102 -14.258 1 98.44 94 GLU B C 1
ATOM 2519 O O . GLU B 1 94 ? -4.305 -8.383 -13.32 1 98.44 94 GLU B O 1
ATOM 2524 N N . TYR B 1 95 ? -3.047 -10.086 -14.195 1 98.56 95 TYR B N 1
ATOM 2525 C CA . TYR B 1 95 ? -2.395 -10.328 -12.914 1 98.56 95 TYR B CA 1
ATOM 2526 C C . TYR B 1 95 ? -1.646 -9.086 -12.438 1 98.56 95 TYR B C 1
ATOM 2528 O O . TYR B 1 95 ? -1.806 -8.656 -11.289 1 98.56 95 TYR B O 1
ATOM 2536 N N . TRP B 1 96 ? -0.907 -8.477 -13.258 1 98.69 96 TRP B N 1
ATOM 2537 C CA . TRP B 1 96 ? -0.104 -7.332 -12.852 1 98.69 96 TRP B CA 1
ATOM 2538 C C . TRP B 1 96 ? -0.97 -6.086 -12.711 1 98.69 96 TRP B C 1
ATOM 2540 O O . TRP B 1 96 ? -0.68 -5.207 -11.891 1 98.69 96 TRP B O 1
ATOM 2550 N N . GLN B 1 97 ? -2.039 -6 -13.438 1 98.44 97 GLN B N 1
ATOM 2551 C CA . GLN B 1 97 ? -2.99 -4.918 -13.195 1 98.44 97 GLN B CA 1
ATOM 2552 C C . GLN B 1 97 ? -3.654 -5.055 -11.828 1 98.44 97 GLN B C 1
ATOM 2554 O O . GLN B 1 97 ? -3.906 -4.059 -11.156 1 98.44 97 GLN B O 1
ATOM 2559 N N . GLN B 1 98 ? -3.889 -6.281 -11.414 1 98.5 98 GLN B N 1
ATOM 2560 C CA . GLN B 1 98 ? -4.398 -6.512 -10.062 1 98.5 98 GLN B CA 1
ATOM 2561 C C . GLN B 1 98 ? -3.438 -5.969 -9.008 1 98.5 98 GLN B C 1
ATOM 2563 O O . GLN B 1 98 ? -3.863 -5.32 -8.055 1 98.5 98 GLN B O 1
ATOM 2568 N N . GLN B 1 99 ? -2.188 -6.254 -9.266 1 98.5 99 GLN B N 1
ATOM 2569 C CA . GLN B 1 99 ? -1.178 -5.793 -8.312 1 98.5 99 GLN B CA 1
ATOM 2570 C C . GLN B 1 99 ? -1.127 -4.27 -8.258 1 98.5 99 GLN B C 1
ATOM 2572 O O . GLN B 1 99 ? -1.081 -3.684 -7.176 1 98.5 99 GLN B O 1
ATOM 2577 N N . LYS B 1 100 ? -1.178 -3.703 -9.422 1 98.56 100 LYS B N 1
ATOM 2578 C CA . LYS B 1 100 ? -1.146 -2.248 -9.523 1 98.56 100 LYS B CA 1
ATOM 2579 C C . LYS B 1 100 ? -2.328 -1.619 -8.797 1 98.56 100 LYS B C 1
ATOM 2581 O O . LYS B 1 100 ? -2.152 -0.697 -7.996 1 98.56 100 LYS B O 1
ATOM 2586 N N . TRP B 1 101 ? -3.471 -2.109 -9.062 1 98.75 101 TRP B N 1
ATOM 2587 C CA . TRP B 1 101 ? -4.68 -1.552 -8.461 1 98.75 101 TRP B CA 1
ATOM 2588 C C . TRP B 1 101 ? -4.707 -1.802 -6.957 1 98.75 101 TRP B C 1
ATOM 2590 O O . TRP B 1 101 ? -5.219 -0.979 -6.195 1 98.75 101 TRP B O 1
ATOM 2600 N N . LEU B 1 102 ? -4.152 -2.918 -6.547 1 98.69 102 LEU B N 1
ATOM 2601 C CA . LEU B 1 102 ? -4.117 -3.211 -5.117 1 98.69 102 LEU B CA 1
ATOM 2602 C C . LEU B 1 102 ? -3.215 -2.227 -4.383 1 98.69 102 LEU B C 1
ATOM 2604 O O . LEU B 1 102 ? -3.549 -1.773 -3.287 1 98.69 102 LEU B O 1
ATOM 2608 N N . PHE B 1 103 ? -2.08 -1.948 -4.941 1 98.75 103 PHE B N 1
ATOM 2609 C CA . PHE B 1 103 ? -1.214 -0.945 -4.336 1 98.75 103 PHE B CA 1
ATOM 2610 C C . PHE B 1 103 ? -1.852 0.438 -4.41 1 98.75 103 PHE B C 1
ATOM 2612 O O . PHE B 1 103 ? -1.751 1.226 -3.469 1 98.75 103 PHE B O 1
ATOM 2619 N N . TYR B 1 104 ? -2.484 0.752 -5.574 1 98.69 104 TYR B N 1
ATOM 2620 C CA . TYR B 1 104 ? -3.195 2.02 -5.699 1 98.69 104 TYR B CA 1
ATOM 2621 C C . TYR B 1 104 ? -4.258 2.158 -4.613 1 98.69 104 TYR B C 1
ATOM 2623 O O . TYR B 1 104 ? -4.414 3.23 -4.023 1 98.69 104 TYR B O 1
ATOM 2631 N N . GLN B 1 105 ? -4.969 1.075 -4.406 1 98.75 105 GLN B N 1
ATOM 2632 C CA . GLN B 1 105 ? -5.961 1.059 -3.336 1 98.75 105 GLN B CA 1
ATOM 2633 C C . GLN B 1 105 ? -5.32 1.358 -1.984 1 98.75 105 GLN B C 1
ATOM 2635 O O . GLN B 1 105 ? -5.852 2.146 -1.199 1 98.75 105 GLN B O 1
ATOM 2640 N N . ALA B 1 106 ? -4.223 0.753 -1.657 1 98.31 106 ALA B N 1
ATOM 2641 C CA . ALA B 1 106 ? -3.561 0.858 -0.361 1 98.31 106 ALA B CA 1
ATOM 2642 C C . ALA B 1 106 ? -2.979 2.254 -0.154 1 98.31 106 ALA B C 1
ATOM 2644 O O . ALA B 1 106 ? -3.021 2.791 0.955 1 98.31 106 ALA B O 1
ATOM 2645 N N . THR B 1 107 ? -2.459 2.826 -1.257 1 97.69 107 THR B N 1
ATOM 2646 C CA . THR B 1 107 ? -1.691 4.059 -1.104 1 97.69 107 THR B CA 1
ATOM 2647 C C . THR B 1 107 ? -2.572 5.277 -1.358 1 97.69 107 THR B C 1
ATOM 2649 O O . THR B 1 107 ? -2.693 6.152 -0.498 1 97.69 107 THR B O 1
ATOM 2652 N N . GLN B 1 108 ? -3.256 5.273 -2.469 1 97.38 108 GLN B N 1
ATOM 2653 C CA . GLN B 1 108 ? -3.998 6.461 -2.879 1 97.38 108 GLN B CA 1
ATOM 2654 C C . GLN B 1 108 ? -5.379 6.5 -2.229 1 97.38 108 GLN B C 1
ATOM 2656 O O . GLN B 1 108 ? -5.777 7.523 -1.665 1 97.38 108 GLN B O 1
ATOM 2661 N N . PHE B 1 109 ? -6.066 5.422 -2.283 1 97.69 109 PHE B N 1
ATOM 2662 C CA . PHE B 1 109 ? -7.43 5.418 -1.77 1 97.69 109 PHE B CA 1
ATOM 2663 C C . PHE B 1 109 ? -7.441 5.258 -0.254 1 97.69 109 PHE B C 1
ATOM 2665 O O . PHE B 1 109 ? -7.902 6.145 0.467 1 97.69 109 PHE B O 1
ATOM 2672 N N . ALA B 1 110 ? -6.902 4.145 0.224 1 97.06 110 ALA B N 1
ATOM 2673 C CA . ALA B 1 110 ? -6.895 3.865 1.658 1 97.06 110 ALA B CA 1
ATOM 2674 C C . ALA B 1 110 ? -6.016 4.867 2.404 1 97.06 110 ALA B C 1
ATOM 2676 O O . ALA B 1 110 ? -6.305 5.223 3.549 1 97.06 110 ALA B O 1
ATOM 2677 N N . GLY B 1 111 ? -4.949 5.344 1.756 1 96.44 111 GLY B N 1
ATOM 2678 C CA . GLY B 1 111 ? -4.137 6.395 2.346 1 96.44 111 GLY B CA 1
ATOM 2679 C C . GLY B 1 111 ? -4.906 7.68 2.594 1 96.44 111 GLY B C 1
ATOM 2680 O O . GLY B 1 111 ? -4.766 8.297 3.652 1 96.44 111 GLY B O 1
ATOM 2681 N N . THR B 1 112 ? -5.719 8.078 1.627 1 97.5 112 THR B N 1
ATOM 2682 C CA . THR B 1 112 ? -6.562 9.258 1.786 1 97.5 112 THR B CA 1
ATOM 2683 C C . THR B 1 112 ? -7.594 9.039 2.891 1 97.5 112 THR B C 1
ATOM 2685 O O . THR B 1 112 ? -7.836 9.938 3.703 1 97.5 112 THR B O 1
ATOM 2688 N N . LEU B 1 113 ? -8.133 7.875 2.912 1 97.25 113 LEU B N 1
ATOM 2689 C CA . LEU B 1 113 ? -9.086 7.512 3.957 1 97.25 113 LEU B CA 1
ATOM 2690 C C . LEU B 1 113 ? -8.438 7.594 5.336 1 97.25 113 LEU B C 1
ATOM 2692 O O . LEU B 1 113 ? -9.078 8.008 6.301 1 97.25 113 LEU B O 1
ATOM 2696 N N . LYS B 1 114 ? -7.258 7.121 5.449 1 96.06 114 LYS B N 1
ATOM 2697 C CA . LYS B 1 114 ? -6.539 7.195 6.719 1 96.06 114 LYS B CA 1
ATOM 2698 C C . LYS B 1 114 ? -6.367 8.641 7.168 1 96.06 114 LYS B C 1
ATOM 2700 O O . LYS B 1 114 ? -6.629 8.969 8.328 1 96.06 114 LYS B O 1
ATOM 2705 N N . SER B 1 115 ? -5.93 9.531 6.262 1 96.69 115 SER B N 1
ATOM 2706 C CA . SER B 1 115 ? -5.781 10.953 6.574 1 96.69 115 SER B CA 1
ATOM 2707 C C . SER B 1 115 ? -7.105 11.562 7.023 1 96.69 115 SER B C 1
ATOM 2709 O O . SER B 1 115 ? -7.145 12.344 7.973 1 96.69 115 SER B O 1
ATOM 2711 N N . PHE B 1 116 ? -8.125 11.141 6.344 1 97.06 116 PHE B N 1
ATOM 2712 C CA . PHE B 1 116 ? -9.477 11.578 6.652 1 97.06 116 PHE B CA 1
ATOM 2713 C C . PHE B 1 116 ? -9.875 11.164 8.07 1 97.06 116 PHE B C 1
ATOM 2715 O O . PHE B 1 116 ? -10.305 12 8.867 1 97.06 116 PHE B O 1
ATOM 2722 N N . ASN B 1 117 ? -9.641 9.961 8.414 1 95.69 117 ASN B N 1
ATOM 2723 C CA . ASN B 1 117 ? -10.016 9.43 9.719 1 95.69 117 ASN B CA 1
ATOM 2724 C C . ASN B 1 117 ? -9.203 10.07 10.836 1 95.69 117 ASN B C 1
ATOM 2726 O O . ASN B 1 117 ? -9.742 10.359 11.906 1 95.69 117 ASN B O 1
ATOM 2730 N N . VAL B 1 118 ? -7.918 10.25 10.609 1 95.81 118 VAL B N 1
ATOM 2731 C CA . VAL B 1 118 ? -7.066 10.891 11.602 1 95.81 118 VAL B CA 1
ATOM 2732 C C . VAL B 1 118 ? -7.523 12.336 11.82 1 95.81 118 VAL B C 1
ATOM 2734 O O . VAL B 1 118 ? -7.66 12.781 12.961 1 95.81 118 VAL B O 1
ATOM 2737 N N . TYR B 1 119 ? -7.75 13.062 10.734 1 96.12 119 TYR B N 1
ATOM 2738 C CA . TYR B 1 119 ? -8.156 14.461 10.797 1 96.12 119 TYR B CA 1
ATOM 2739 C C . TYR B 1 119 ? -9.406 14.625 11.656 1 96.12 119 TYR B C 1
ATOM 2741 O O . TYR B 1 119 ? -9.461 15.484 12.531 1 96.12 119 TYR B O 1
ATOM 2749 N N . ILE B 1 120 ? -10.344 13.781 11.438 1 95.69 120 ILE B N 1
ATOM 2750 C CA . ILE B 1 120 ? -11.602 13.891 12.156 1 95.69 120 ILE B CA 1
ATOM 2751 C C . ILE B 1 120 ? -11.43 13.391 13.586 1 95.69 120 ILE B C 1
ATOM 2753 O O . ILE B 1 120 ? -12.047 13.906 14.516 1 95.69 120 ILE B O 1
ATOM 2757 N N . GLY B 1 121 ? -10.641 12.336 13.766 1 94.19 121 GLY B N 1
ATOM 2758 C CA . GLY B 1 121 ? -10.453 11.734 15.078 1 94.19 121 GLY B CA 1
ATOM 2759 C C . GLY B 1 121 ? -9.797 12.672 16.078 1 94.19 121 GLY B C 1
ATOM 2760 O O . GLY B 1 121 ? -10.148 12.664 17.266 1 94.19 121 GLY B O 1
ATOM 2761 N N . ILE B 1 122 ? -8.914 13.469 15.578 1 94.81 122 ILE B N 1
ATOM 2762 C CA . ILE B 1 122 ? -8.203 14.359 16.484 1 94.81 122 ILE B CA 1
ATOM 2763 C C . ILE B 1 122 ? -8.883 15.734 16.484 1 94.81 122 ILE B C 1
ATOM 2765 O O . ILE B 1 122 ? -8.367 16.672 17.094 1 94.81 122 ILE B O 1
ATOM 2769 N N . LYS B 1 123 ? -9.914 15.859 15.844 1 94.5 123 LYS B N 1
ATOM 2770 C CA . LYS B 1 123 ? -10.672 17.109 15.734 1 94.5 123 LYS B CA 1
ATOM 2771 C C . LYS B 1 123 ? -9.789 18.25 15.234 1 94.5 123 LYS B C 1
ATOM 2773 O O . LYS B 1 123 ? -9.758 19.312 15.836 1 94.5 123 LYS B O 1
ATOM 2778 N N . ALA B 1 124 ? -9.031 17.859 14.188 1 93.62 124 ALA B N 1
ATOM 2779 C CA . ALA B 1 124 ? -8.203 18.875 13.547 1 93.62 124 ALA B CA 1
ATOM 2780 C C . ALA B 1 124 ? -9.062 19.984 12.93 1 93.62 124 ALA B C 1
ATOM 2782 O O . ALA B 1 124 ? -10.211 19.734 12.547 1 93.62 124 ALA B O 1
ATOM 2783 N N . ASP B 1 125 ? -8.43 21.125 12.781 1 92.69 125 ASP B N 1
ATOM 2784 C CA . ASP B 1 125 ? -9.227 22.234 12.266 1 92.69 125 ASP B CA 1
ATOM 2785 C C . ASP B 1 125 ? -8.438 23.031 11.227 1 92.69 125 ASP B C 1
ATOM 2787 O O . ASP B 1 125 ? -8.773 24.188 10.938 1 92.69 125 ASP B O 1
ATOM 2791 N N . ASP B 1 126 ? -7.5 22.469 10.695 1 95.31 126 ASP B N 1
ATOM 2792 C CA . ASP B 1 126 ? -6.73 23.109 9.641 1 95.31 126 ASP B CA 1
ATOM 2793 C C . ASP B 1 126 ? -7.449 23 8.297 1 95.31 126 ASP B C 1
ATOM 2795 O O . ASP B 1 126 ? -7.438 21.938 7.668 1 95.31 126 ASP B O 1
ATOM 2799 N N . LYS B 1 127 ? -7.957 24.094 7.762 1 95 127 LYS B N 1
ATOM 2800 C CA . LYS B 1 127 ? -8.789 24.109 6.562 1 95 127 LYS B CA 1
ATOM 2801 C C . LYS B 1 127 ? -7.98 23.719 5.328 1 95 127 LYS B C 1
ATOM 2803 O O . LYS B 1 127 ? -8.5 23.094 4.402 1 95 127 LYS B O 1
ATOM 2808 N N . ALA B 1 128 ? -6.773 24.109 5.363 1 95.81 128 ALA B N 1
ATOM 2809 C CA . ALA B 1 128 ? -5.922 23.781 4.223 1 95.81 128 ALA B CA 1
ATOM 2810 C C . ALA B 1 128 ? -5.684 22.281 4.137 1 95.81 128 ALA B C 1
ATOM 2812 O O . ALA B 1 128 ? -5.684 21.703 3.043 1 95.81 128 ALA B O 1
ATOM 2813 N N . PHE B 1 129 ? -5.52 21.672 5.219 1 95.94 129 PHE B N 1
ATOM 2814 C CA . PHE B 1 129 ? -5.316 20.234 5.234 1 95.94 129 PHE B CA 1
ATOM 2815 C C . PHE B 1 129 ? -6.59 19.5 4.836 1 95.94 129 PHE B C 1
ATOM 2817 O O . PHE B 1 129 ? -6.543 18.531 4.082 1 95.94 129 PHE B O 1
ATOM 2824 N N . TRP B 1 130 ? -7.703 19.969 5.344 1 96.12 130 TRP B N 1
ATOM 2825 C CA . TRP B 1 130 ? -8.992 19.391 4.957 1 96.12 130 TRP B CA 1
ATOM 2826 C C . TRP B 1 130 ? -9.188 19.484 3.447 1 96.12 130 TRP B C 1
ATOM 2828 O O . TRP B 1 130 ? -9.602 18.5 2.816 1 96.12 130 TRP B O 1
ATOM 2838 N N . GLY B 1 131 ? -8.867 20.656 2.922 1 96.81 131 GLY B N 1
ATOM 2839 C CA . GLY B 1 131 ? -8.961 20.828 1.48 1 96.81 131 GLY B CA 1
ATOM 2840 C C . GLY B 1 131 ? -8.109 19.844 0.707 1 96.81 131 GLY B C 1
ATOM 2841 O O . GLY B 1 131 ? -8.516 19.344 -0.348 1 96.81 131 GLY B O 1
ATOM 2842 N N . THR B 1 132 ? -6.934 19.516 1.231 1 97.62 132 THR B N 1
ATOM 2843 C CA . THR B 1 132 ? -6.043 18.547 0.599 1 97.62 132 THR B CA 1
ATOM 2844 C C . THR B 1 132 ? -6.66 17.156 0.606 1 97.62 132 THR B C 1
ATOM 2846 O O . THR B 1 132 ? -6.602 16.438 -0.395 1 97.62 132 THR B O 1
ATOM 2849 N N . ILE B 1 133 ? -7.262 16.781 1.727 1 97.62 133 ILE B N 1
ATOM 2850 C CA . ILE B 1 133 ? -7.91 15.484 1.847 1 97.62 133 ILE B CA 1
ATOM 2851 C C . ILE B 1 133 ? -9.031 15.367 0.814 1 97.62 133 ILE B C 1
ATOM 2853 O O . ILE B 1 133 ? -9.125 14.367 0.098 1 97.62 133 ILE B O 1
ATOM 2857 N N . LEU B 1 134 ? -9.812 16.406 0.698 1 97.56 134 LEU B N 1
ATOM 2858 C CA . LEU B 1 134 ? -10.945 16.375 -0.22 1 97.56 134 LEU B CA 1
ATOM 2859 C C . LEU B 1 134 ? -10.477 16.328 -1.668 1 97.56 134 LEU B C 1
ATOM 2861 O O . LEU B 1 134 ? -11.07 15.641 -2.498 1 97.56 134 LEU B O 1
ATOM 2865 N N . LYS B 1 135 ? -9.445 17.031 -1.962 1 97.38 135 LYS B N 1
ATOM 2866 C CA . LYS B 1 135 ? -8.875 17.016 -3.307 1 97.38 135 LYS B CA 1
ATOM 2867 C C . LYS B 1 135 ? -8.344 15.625 -3.66 1 97.38 135 LYS B C 1
ATOM 2869 O O . LYS B 1 135 ? -8.492 15.172 -4.797 1 97.38 135 LYS B O 1
ATOM 2874 N N . GLU B 1 136 ? -7.719 15 -2.725 1 97.44 136 GLU B N 1
ATOM 2875 C CA . GLU B 1 136 ? -7.188 13.656 -2.955 1 97.44 136 GLU B CA 1
ATOM 2876 C C . GLU B 1 136 ? -8.312 12.656 -3.195 1 97.44 136 GLU B C 1
ATOM 2878 O O . GLU B 1 136 ? -8.195 11.781 -4.059 1 97.44 136 GLU B O 1
ATOM 2883 N N . PHE B 1 137 ? -9.383 12.758 -2.412 1 98.06 137 PHE B N 1
ATOM 2884 C CA . PHE B 1 137 ? -10.547 11.922 -2.676 1 98.06 137 PHE B CA 1
ATOM 2885 C C . PHE B 1 137 ? -11.062 12.148 -4.09 1 98.06 137 PHE B C 1
ATOM 2887 O O . PHE B 1 137 ? -11.297 11.195 -4.836 1 98.06 137 PHE B O 1
ATOM 2894 N N . ALA B 1 138 ? -11.227 13.383 -4.453 1 97.88 138 ALA B N 1
ATOM 2895 C CA . ALA B 1 138 ? -11.766 13.711 -5.773 1 97.88 138 ALA B CA 1
ATOM 2896 C C . ALA B 1 138 ? -10.906 13.109 -6.875 1 97.88 138 ALA B C 1
ATOM 2898 O O . ALA B 1 138 ? -11.422 12.539 -7.84 1 97.88 138 ALA B O 1
ATOM 2899 N N . THR B 1 139 ? -9.609 13.211 -6.734 1 97.12 139 THR B N 1
ATOM 2900 C CA . THR B 1 139 ? -8.688 12.68 -7.727 1 97.12 139 THR B CA 1
ATOM 2901 C C . THR B 1 139 ? -8.82 11.164 -7.836 1 97.12 139 THR B C 1
ATOM 2903 O O . THR B 1 139 ? -8.906 10.617 -8.938 1 97.12 139 THR B O 1
ATOM 2906 N N . THR B 1 140 ? -8.836 10.5 -6.734 1 98 140 THR B N 1
ATOM 2907 C CA . THR B 1 140 ? -8.898 9.039 -6.734 1 98 140 THR B CA 1
ATOM 2908 C C . THR B 1 140 ? -10.219 8.555 -7.309 1 98 140 THR B C 1
ATOM 2910 O O . THR B 1 140 ? -10.25 7.59 -8.078 1 98 140 THR B O 1
ATOM 2913 N N . TYR B 1 141 ? -11.312 9.211 -6.961 1 98.44 141 TYR B N 1
ATOM 2914 C CA . TYR B 1 141 ? -12.617 8.82 -7.484 1 98.44 141 TYR B CA 1
ATOM 2915 C C . TYR B 1 141 ? -12.703 9.078 -8.984 1 98.44 141 TYR B C 1
ATOM 2917 O O . TYR B 1 141 ? -13.352 8.32 -9.711 1 98.44 141 TYR B O 1
ATOM 2925 N N . GLN B 1 142 ? -12.086 10.125 -9.398 1 98.12 142 GLN B N 1
ATOM 2926 C CA . GLN B 1 142 ? -12.078 10.383 -10.836 1 98.12 142 GLN B CA 1
ATOM 2927 C C . GLN B 1 142 ? -11.336 9.281 -11.586 1 98.12 142 GLN B C 1
ATOM 2929 O O . GLN B 1 142 ? -11.797 8.82 -12.633 1 98.12 142 GLN B O 1
ATOM 2934 N N . VAL B 1 143 ? -10.211 8.883 -11.086 1 98.06 143 VAL B N 1
ATOM 2935 C CA . VAL B 1 143 ? -9.438 7.801 -11.695 1 98.06 143 VAL B CA 1
ATOM 2936 C C . VAL B 1 143 ? -10.281 6.527 -11.742 1 98.06 143 VAL B C 1
ATOM 2938 O O . VAL B 1 143 ? -10.312 5.836 -12.758 1 98.06 143 VAL B O 1
ATOM 2941 N N . LEU B 1 144 ? -10.938 6.23 -10.641 1 98.62 144 LEU B N 1
ATOM 2942 C CA . LEU B 1 144 ? -11.797 5.055 -10.57 1 98.62 144 LEU B CA 1
ATOM 2943 C C . LEU B 1 144 ? -12.922 5.148 -11.594 1 98.62 144 LEU B C 1
ATOM 2945 O O . LEU B 1 144 ? -13.203 4.18 -12.305 1 98.62 144 LEU B O 1
ATOM 2949 N N . ASP B 1 145 ? -13.523 6.285 -11.609 1 98.75 145 ASP B N 1
ATOM 2950 C CA . ASP B 1 145 ? -14.672 6.465 -12.492 1 98.75 145 ASP B CA 1
ATOM 2951 C C . ASP B 1 145 ? -14.258 6.328 -13.953 1 98.75 145 ASP B C 1
ATOM 2953 O O . ASP B 1 145 ? -14.984 5.734 -14.758 1 98.75 145 ASP B O 1
ATOM 2957 N N . ASP B 1 146 ? -13.133 6.879 -14.281 1 98 146 ASP B N 1
ATOM 2958 C CA . ASP B 1 146 ? -12.617 6.77 -15.641 1 98 146 ASP B CA 1
ATOM 2959 C C . ASP B 1 146 ? -12.344 5.312 -16 1 98 146 ASP B C 1
ATOM 2961 O O . ASP B 1 146 ? -12.633 4.883 -17.125 1 98 146 ASP B O 1
ATOM 2965 N N . GLN B 1 147 ? -11.75 4.574 -15.109 1 98.19 147 GLN B N 1
ATOM 2966 C CA . GLN B 1 147 ? -11.5 3.154 -15.328 1 98.19 147 GLN B CA 1
ATOM 2967 C C . GLN B 1 147 ? -12.812 2.391 -15.523 1 98.19 147 GLN B C 1
ATOM 2969 O O . GLN B 1 147 ? -12.914 1.545 -16.422 1 98.19 147 GLN B O 1
ATOM 2974 N N . LEU B 1 148 ? -13.758 2.699 -14.75 1 98.69 148 LEU B N 1
ATOM 2975 C CA . LEU B 1 148 ? -15.008 1.95 -14.711 1 98.69 148 LEU B CA 1
ATOM 2976 C C . LEU B 1 148 ? -15.953 2.4 -15.82 1 98.69 148 LEU B C 1
ATOM 2978 O O . LEU B 1 148 ? -16.938 1.72 -16.109 1 98.69 148 LEU B O 1
ATOM 2982 N N . LYS B 1 149 ? -15.672 3.568 -16.328 1 98.12 149 LYS B N 1
ATOM 2983 C CA . LYS B 1 149 ? -16.391 3.998 -17.516 1 98.12 149 LYS B CA 1
ATOM 2984 C C . LYS B 1 149 ? -16.156 3.027 -18.672 1 98.12 149 LYS B C 1
ATOM 2986 O O . LYS B 1 149 ? -17.062 2.783 -19.484 1 98.12 149 LYS B O 1
ATOM 2991 N N . GLU B 1 150 ? -14.992 2.445 -18.719 1 97.38 150 GLU B N 1
ATOM 2992 C CA . GLU B 1 150 ? -14.586 1.612 -19.844 1 97.38 150 GLU B CA 1
ATOM 2993 C C . GLU B 1 150 ? -14.625 0.131 -19.484 1 97.38 150 GLU B C 1
ATOM 2995 O O . GLU B 1 150 ? -14.469 -0.731 -20.344 1 97.38 150 GLU B O 1
ATOM 3000 N N . ASN B 1 151 ? -14.82 -0.196 -18.25 1 98.06 151 ASN B N 1
ATOM 3001 C CA . ASN B 1 151 ? -14.766 -1.569 -17.766 1 98.06 151 ASN B CA 1
ATOM 3002 C C . ASN B 1 151 ? -15.844 -1.833 -16.719 1 98.06 151 ASN B C 1
ATOM 3004 O O . ASN B 1 151 ? -16.141 -0.967 -15.891 1 98.06 151 ASN B O 1
ATOM 3008 N N . LYS B 1 152 ? -16.344 -2.994 -16.734 1 98.31 152 LYS B N 1
ATOM 3009 C CA . LYS B 1 152 ? -17.375 -3.369 -15.766 1 98.31 152 LYS B CA 1
ATOM 3010 C C . LYS B 1 152 ? -16.766 -3.537 -14.375 1 98.31 152 LYS B C 1
ATOM 3012 O O . LYS B 1 152 ? -17.438 -3.27 -13.367 1 98.31 152 LYS B O 1
ATOM 3017 N N . TRP B 1 153 ? -15.547 -4.023 -14.336 1 98.81 153 TRP B N 1
ATOM 3018 C CA . TRP B 1 153 ? -14.781 -4.238 -13.117 1 98.81 153 TRP B CA 1
ATOM 3019 C C . TRP B 1 153 ? -13.445 -3.516 -13.18 1 98.81 153 TRP B C 1
ATOM 3021 O O . TRP B 1 153 ? -13.062 -2.996 -14.227 1 98.81 153 TRP B O 1
ATOM 3031 N N . LEU B 1 154 ? -12.797 -3.438 -12.086 1 98.75 154 LEU B N 1
ATOM 3032 C CA . LEU B 1 154 ? -11.555 -2.67 -12.047 1 98.75 154 LEU B CA 1
ATOM 3033 C C . LEU B 1 154 ? -10.461 -3.367 -12.844 1 98.75 154 LEU B C 1
ATOM 3035 O O . LEU B 1 154 ? -9.602 -2.707 -13.43 1 98.75 154 LEU B O 1
ATOM 3039 N N . VAL B 1 155 ? -10.492 -4.699 -12.758 1 98.56 155 VAL B N 1
ATOM 3040 C CA . VAL B 1 155 ? -9.508 -5.469 -13.516 1 98.56 155 VAL B CA 1
ATOM 3041 C C . VAL B 1 155 ? -10.219 -6.559 -14.32 1 98.56 155 VAL B C 1
ATOM 3043 O O . VAL B 1 155 ? -10.953 -7.375 -13.758 1 98.56 155 VAL B O 1
ATOM 3046 N N . GLY B 1 156 ? -9.984 -6.578 -15.539 1 97.94 156 GLY B N 1
ATOM 3047 C CA . GLY B 1 156 ? -10.492 -7.648 -16.375 1 97.94 156 GLY B CA 1
ATOM 3048 C C . GLY B 1 156 ? -12.008 -7.664 -16.469 1 97.94 156 GLY B C 1
ATOM 3049 O O . GLY B 1 156 ? -12.648 -6.609 -16.484 1 97.94 156 GLY B O 1
ATOM 3050 N N . ASP B 1 157 ? -12.555 -8.844 -16.578 1 97.75 157 ASP B N 1
ATOM 3051 C CA . ASP B 1 157 ? -13.969 -8.953 -16.953 1 97.75 157 ASP B CA 1
ATOM 3052 C C . ASP B 1 157 ? -14.766 -9.641 -15.844 1 97.75 157 ASP B C 1
ATOM 3054 O O . ASP B 1 157 ? -15.891 -10.094 -16.078 1 97.75 157 ASP B O 1
ATOM 3058 N N . LYS B 1 158 ? -14.203 -9.703 -14.711 1 98.38 158 LYS B N 1
ATOM 3059 C CA . LYS B 1 158 ? -14.914 -10.336 -13.602 1 98.38 158 LYS B CA 1
ATOM 3060 C C . LYS B 1 158 ? -14.617 -9.641 -12.281 1 98.38 158 LYS B C 1
ATOM 3062 O O . LYS B 1 158 ? -13.648 -8.891 -12.172 1 98.38 158 LYS B O 1
ATOM 3067 N N . PHE B 1 159 ? -15.508 -9.945 -11.305 1 98.75 159 PHE B N 1
ATOM 3068 C CA . PHE B 1 159 ? -15.273 -9.5 -9.938 1 98.75 159 PHE B CA 1
ATOM 3069 C C . PHE B 1 159 ? -14.023 -10.156 -9.352 1 98.75 159 PHE B C 1
ATOM 3071 O O . PHE B 1 159 ? -13.859 -11.375 -9.453 1 98.75 159 PHE B O 1
ATOM 3078 N N . THR B 1 160 ? -13.156 -9.383 -8.828 1 98.88 160 THR B N 1
ATOM 3079 C CA . THR B 1 160 ? -11.977 -9.922 -8.164 1 98.88 160 THR B CA 1
ATOM 3080 C C . THR B 1 160 ? -11.828 -9.336 -6.762 1 98.88 160 THR B C 1
ATOM 3082 O O . THR B 1 160 ? -12.586 -8.445 -6.371 1 98.88 160 THR B O 1
ATOM 3085 N N . PHE B 1 161 ? -10.773 -9.789 -6.066 1 98.75 161 PHE B N 1
ATOM 3086 C CA . PHE B 1 161 ? -10.469 -9.305 -4.73 1 98.75 161 PHE B CA 1
ATOM 3087 C C . PHE B 1 161 ? -10.055 -7.836 -4.77 1 98.75 161 PHE B C 1
ATOM 3089 O O . PHE B 1 161 ? -10.094 -7.148 -3.746 1 98.75 161 PHE B O 1
ATOM 3096 N N . VAL B 1 162 ? -9.68 -7.316 -5.938 1 98.88 162 VAL B N 1
ATOM 3097 C CA . VAL B 1 162 ? -9.359 -5.898 -6.086 1 98.88 162 VAL B CA 1
ATOM 3098 C C . VAL B 1 162 ? -10.625 -5.062 -5.934 1 98.88 162 VAL B C 1
ATOM 3100 O O . VAL B 1 162 ? -10.625 -4.043 -5.238 1 98.88 162 VAL B O 1
ATOM 3103 N N . ASP B 1 163 ? -11.68 -5.508 -6.574 1 98.94 163 ASP B N 1
ATOM 3104 C CA . ASP B 1 163 ? -12.969 -4.84 -6.414 1 98.94 163 ASP B CA 1
ATOM 3105 C C . ASP B 1 163 ? -13.406 -4.836 -4.949 1 98.94 163 ASP B C 1
ATOM 3107 O O . ASP B 1 163 ? -13.922 -3.828 -4.453 1 98.94 163 ASP B O 1
ATOM 3111 N N . LEU B 1 164 ? -13.219 -5.93 -4.316 1 98.81 164 LEU B N 1
ATOM 3112 C CA . LEU B 1 164 ? -13.562 -6.043 -2.902 1 98.81 164 LEU B CA 1
ATOM 3113 C C . LEU B 1 164 ? -12.828 -4.996 -2.076 1 98.81 164 LEU B C 1
ATOM 3115 O O . LEU B 1 164 ? -13.43 -4.312 -1.247 1 98.81 164 LEU B O 1
ATOM 3119 N N . ALA B 1 165 ? -11.531 -4.891 -2.262 1 98.81 165 ALA B N 1
ATOM 3120 C CA . ALA B 1 165 ? -10.703 -3.959 -1.499 1 98.81 165 ALA B CA 1
ATOM 3121 C C . ALA B 1 165 ? -11.219 -2.527 -1.648 1 98.81 165 ALA B C 1
ATOM 3123 O O . ALA B 1 165 ? -11.352 -1.806 -0.658 1 98.81 165 ALA B O 1
ATOM 3124 N N . PHE B 1 166 ? -11.523 -2.137 -2.871 1 98.81 166 PHE B N 1
ATOM 3125 C CA . PHE B 1 166 ? -11.984 -0.776 -3.119 1 98.81 166 PHE B CA 1
ATOM 3126 C C . PHE B 1 166 ? -13.391 -0.571 -2.566 1 98.81 166 PHE B C 1
ATOM 3128 O O . PHE B 1 166 ? -13.703 0.498 -2.041 1 98.81 166 PHE B O 1
ATOM 3135 N N . ALA B 1 167 ? -14.258 -1.56 -2.699 1 98.5 167 ALA B N 1
ATOM 3136 C CA . ALA B 1 167 ? -15.641 -1.444 -2.232 1 98.5 167 ALA B CA 1
ATOM 3137 C C . ALA B 1 167 ? -15.688 -1.229 -0.723 1 98.5 167 ALA B C 1
ATOM 3139 O O . ALA B 1 167 ? -16.516 -0.452 -0.228 1 98.5 167 ALA B O 1
ATOM 3140 N N . ILE B 1 168 ? -14.875 -1.886 -0.054 1 97.75 168 ILE B N 1
ATOM 3141 C CA . ILE B 1 168 ? -14.836 -1.753 1.398 1 97.75 168 ILE B CA 1
ATOM 3142 C C . ILE B 1 168 ? -14.391 -0.34 1.774 1 97.75 168 ILE B C 1
ATOM 3144 O O . ILE B 1 168 ? -14.953 0.268 2.689 1 97.75 168 ILE B O 1
ATOM 3148 N N . GLY B 1 169 ? -13.352 0.156 1.084 1 97.12 169 GLY B N 1
ATOM 3149 C CA . GLY B 1 169 ? -12.945 1.534 1.312 1 97.12 169 GLY B CA 1
ATOM 3150 C C . GLY B 1 169 ? -14.055 2.535 1.03 1 97.12 169 GLY B C 1
ATOM 3151 O O . GLY B 1 169 ? -14.25 3.48 1.797 1 97.12 169 GLY B O 1
ATOM 3152 N N . HIS B 1 170 ? -14.688 2.328 -0.088 1 97.62 170 HIS B N 1
ATOM 3153 C CA . HIS B 1 170 ? -15.805 3.188 -0.467 1 97.62 170 HIS B CA 1
ATOM 3154 C C . HIS B 1 170 ? -16.906 3.156 0.587 1 97.62 170 HIS B C 1
ATOM 3156 O O . HIS B 1 170 ? -17.438 4.203 0.965 1 97.62 170 HIS B O 1
ATOM 3162 N N . HIS B 1 171 ? -17.203 2 1.052 1 96.56 171 HIS B N 1
A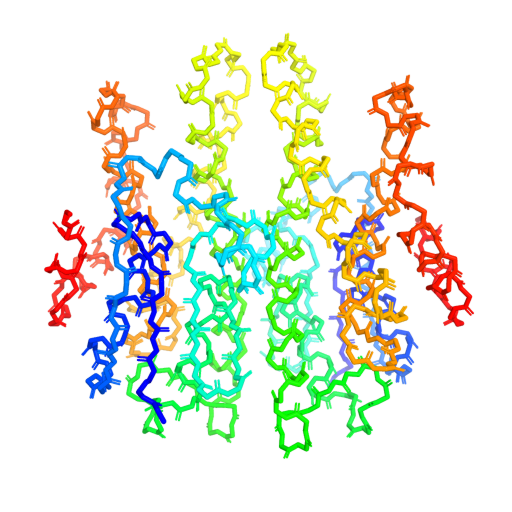TOM 3163 C CA . HIS B 1 171 ? -18.188 1.819 2.111 1 96.56 171 HIS B CA 1
ATOM 3164 C C . HIS B 1 171 ? -17.781 2.574 3.373 1 96.56 171 HIS B C 1
ATOM 3166 O O . HIS B 1 171 ? -18.609 3.25 3.988 1 96.56 171 HIS B O 1
ATOM 3172 N N . ARG B 1 172 ? -16.578 2.439 3.748 1 95.19 172 ARG B N 1
ATOM 3173 C CA . ARG B 1 172 ? -16.078 3.088 4.953 1 95.19 172 ARG B CA 1
ATOM 3174 C C . ARG B 1 172 ? -16.188 4.605 4.844 1 95.19 172 ARG B C 1
ATOM 3176 O O . ARG B 1 172 ? -16.547 5.277 5.812 1 95.19 172 ARG B O 1
ATOM 3183 N N . ARG B 1 173 ? -15.789 5.125 3.689 1 95.81 173 ARG B N 1
ATOM 3184 C CA . ARG B 1 173 ? -15.891 6.566 3.477 1 95.81 173 ARG B CA 1
ATOM 3185 C C . ARG B 1 173 ? -17.328 7.043 3.686 1 95.81 173 ARG B C 1
ATOM 3187 O O . ARG B 1 173 ? -17.562 8.047 4.367 1 95.81 173 ARG B O 1
ATOM 3194 N N . LYS B 1 174 ? -18.25 6.348 3.141 1 94.25 174 LYS B N 1
ATOM 3195 C CA . LYS B 1 174 ? -19.672 6.688 3.285 1 94.25 174 LYS B CA 1
ATOM 3196 C C . LYS B 1 174 ? -20.109 6.59 4.742 1 94.25 174 LYS B C 1
ATOM 3198 O O . LYS B 1 174 ? -20.797 7.477 5.246 1 94.25 174 LYS B O 1
ATOM 3203 N N . GLU B 1 175 ? -19.719 5.566 5.375 1 92.5 175 GLU B N 1
ATOM 3204 C CA . GLU B 1 175 ? -20.078 5.34 6.773 1 92.5 175 GLU B CA 1
ATOM 3205 C C . GLU B 1 175 ? -19.547 6.457 7.668 1 92.5 175 GLU B C 1
ATOM 3207 O O . GLU B 1 175 ? -20.266 6.965 8.531 1 92.5 175 GLU B O 1
ATOM 3212 N N . VAL B 1 176 ? -18.344 6.773 7.488 1 93.19 176 VAL B N 1
ATOM 3213 C CA . VAL B 1 176 ? -17.703 7.773 8.344 1 93.19 176 VAL B CA 1
ATOM 3214 C C . VAL B 1 176 ? -18.328 9.148 8.07 1 93.19 176 VAL B C 1
ATOM 3216 O O . VAL B 1 176 ? -18.578 9.906 9.008 1 93.19 176 VAL B O 1
ATOM 3219 N N . SER B 1 177 ? -18.5 9.469 6.828 1 93.81 177 SER B N 1
ATOM 3220 C CA . SER B 1 177 ? -19.125 10.742 6.477 1 93.81 177 SER B CA 1
ATOM 3221 C C . SER B 1 177 ? -20.484 10.891 7.137 1 93.81 177 SER B C 1
ATOM 3223 O O . SER B 1 177 ? -20.812 11.961 7.664 1 93.81 177 SER B O 1
ATOM 3225 N N . LYS B 1 178 ? -21.25 9.906 7.141 1 92.56 178 LYS B N 1
ATOM 3226 C CA . LYS B 1 178 ? -22.562 9.914 7.777 1 92.56 178 LYS B CA 1
ATOM 3227 C C . LYS B 1 178 ? -22.438 10.07 9.289 1 92.56 178 LYS B C 1
ATOM 3229 O O . LYS B 1 178 ? -23.172 10.844 9.906 1 92.56 178 LYS B O 1
ATOM 3234 N N . ARG B 1 179 ? -21.562 9.344 9.82 1 91.19 179 ARG B N 1
ATOM 3235 C CA . ARG B 1 179 ? -21.359 9.352 11.266 1 91.19 179 ARG B CA 1
ATOM 3236 C C . ARG B 1 179 ? -21 10.742 11.766 1 91.19 179 ARG B C 1
ATOM 3238 O O . ARG B 1 179 ? -21.453 11.18 12.82 1 91.19 179 ARG B O 1
ATOM 3245 N N . ILE B 1 180 ? -20.172 11.484 10.945 1 91.38 180 ILE B N 1
ATOM 3246 C CA . ILE B 1 180 ? -19.703 12.781 11.414 1 91.38 180 ILE B CA 1
ATOM 3247 C C . ILE B 1 180 ? -20.625 13.883 10.891 1 91.38 180 ILE B C 1
ATOM 3249 O O . ILE B 1 180 ? -20.406 15.062 11.172 1 91.38 180 ILE B O 1
ATOM 3253 N N . GLY B 1 181 ? -21.594 13.539 10.109 1 90.44 181 GLY B N 1
ATOM 3254 C CA . GLY B 1 181 ? -22.578 14.484 9.617 1 90.44 181 GLY B CA 1
ATOM 3255 C C . GLY B 1 181 ? -22.047 15.43 8.562 1 90.44 181 GLY B C 1
ATOM 3256 O O . GLY B 1 181 ? -22.469 16.578 8.469 1 90.44 181 GLY B O 1
ATOM 3257 N N . ASP B 1 182 ? -21 15.062 7.941 1 88.69 182 ASP B N 1
ATOM 3258 C CA . ASP B 1 182 ? -20.422 15.883 6.879 1 88.69 182 ASP B CA 1
ATOM 3259 C C . ASP B 1 182 ? -20.641 15.242 5.512 1 88.69 182 ASP B C 1
ATOM 3261 O O . ASP B 1 182 ? -19.688 15.055 4.75 1 88.69 182 ASP B O 1
ATOM 3265 N N . GLU B 1 183 ? -21.844 15.055 5.215 1 85.62 183 GLU B N 1
ATOM 3266 C CA . GLU B 1 183 ? -22.203 14.492 3.914 1 85.62 183 GLU B CA 1
ATOM 3267 C C . GLU B 1 183 ? -22.062 15.539 2.811 1 85.62 183 GLU B C 1
ATOM 3269 O O . GLU B 1 183 ? -21.891 15.195 1.638 1 85.62 183 GLU B O 1
ATOM 3274 N N . VAL B 1 184 ? -21.969 16.719 3.213 1 89.31 184 VAL B N 1
ATOM 3275 C CA . VAL B 1 184 ? -21.922 17.812 2.26 1 89.31 184 VAL B CA 1
ATOM 3276 C C . VAL B 1 184 ? -20.594 17.797 1.514 1 89.31 184 VAL B C 1
ATOM 3278 O O . VAL B 1 184 ? -20.531 18.141 0.333 1 89.31 184 VAL B O 1
ATOM 3281 N N . SER B 1 185 ? -19.516 17.312 2.125 1 92.5 185 SER B N 1
ATOM 3282 C CA . SER B 1 185 ? -18.188 17.25 1.513 1 92.5 185 SER B CA 1
ATOM 3283 C C . SER B 1 185 ? -18.172 16.281 0.338 1 92.5 185 SER B C 1
ATOM 3285 O O . SER B 1 185 ? -17.297 16.359 -0.522 1 92.5 185 SER B O 1
ATOM 3287 N N . PHE B 1 186 ? -19.219 15.383 0.299 1 94.56 186 PHE B N 1
ATOM 3288 C CA . PHE B 1 186 ? -19.25 14.344 -0.723 1 94.56 186 PHE B CA 1
ATOM 3289 C C . PHE B 1 186 ? -20.594 14.336 -1.439 1 94.56 186 PHE B C 1
ATOM 3291 O O . PHE B 1 186 ? -20.969 13.328 -2.045 1 94.56 186 PHE B O 1
ATOM 3298 N N . LYS B 1 187 ? -21.406 15.297 -1.346 1 89.38 187 LYS B N 1
ATOM 3299 C CA . LYS B 1 187 ? -22.812 15.344 -1.769 1 89.38 187 LYS B CA 1
ATOM 3300 C C . LYS B 1 187 ? -22.938 15.133 -3.275 1 89.38 187 LYS B C 1
ATOM 3302 O O . LYS B 1 187 ? -23.922 14.57 -3.746 1 89.38 187 LYS B O 1
ATOM 3307 N N . ASP B 1 188 ? -21.984 15.422 -4.051 1 93.38 188 ASP B N 1
ATOM 3308 C CA . ASP B 1 188 ? -22.156 15.328 -5.5 1 93.38 188 ASP B CA 1
ATOM 3309 C C . ASP B 1 188 ? -21.359 14.148 -6.066 1 93.38 188 ASP B C 1
ATOM 3311 O O . ASP B 1 188 ? -21.172 14.047 -7.281 1 93.38 188 ASP B O 1
ATOM 3315 N N . TYR B 1 189 ? -21 13.211 -5.227 1 95.69 189 TYR B N 1
ATOM 3316 C CA . TYR B 1 189 ? -20.141 12.125 -5.688 1 95.69 189 TYR B CA 1
ATOM 3317 C C . TYR B 1 189 ? -20.906 11.133 -6.547 1 95.69 189 TYR B C 1
ATOM 3319 O O . TYR B 1 189 ? -20.375 10.602 -7.523 1 95.69 189 TYR B O 1
ATOM 3327 N N . GLU B 1 190 ? -22.188 10.953 -6.281 1 94.25 190 GLU B N 1
ATOM 3328 C CA . GLU B 1 190 ? -23 10.008 -7.055 1 94.25 190 GLU B CA 1
ATOM 3329 C C . GLU B 1 190 ? -23.219 10.523 -8.477 1 94.25 190 GLU B C 1
ATOM 3331 O O . GLU B 1 190 ? -23.297 9.734 -9.422 1 94.25 190 GLU B O 1
ATOM 3336 N N . THR B 1 191 ? -23.312 11.82 -8.602 1 96.88 191 THR B N 1
ATOM 3337 C CA . THR B 1 191 ? -23.531 12.422 -9.914 1 96.88 191 THR B CA 1
ATOM 3338 C C . THR B 1 191 ? -22.219 12.625 -10.648 1 96.88 191 THR B C 1
ATOM 3340 O O . THR B 1 191 ? -22.141 12.438 -11.859 1 96.88 191 THR B O 1
ATOM 3343 N N . LYS B 1 192 ? -21.172 12.945 -9.883 1 97.38 192 LYS B N 1
ATOM 3344 C CA . LYS B 1 192 ? -19.859 13.234 -10.469 1 97.38 192 LYS B CA 1
ATOM 3345 C C . LYS B 1 192 ? -19.172 11.945 -10.922 1 97.38 192 LYS B C 1
ATOM 3347 O O . LYS B 1 192 ? -18.422 11.953 -11.891 1 97.38 192 LYS B O 1
ATOM 3352 N N . TYR B 1 193 ? -19.453 10.906 -10.156 1 98.5 193 TYR B N 1
ATOM 3353 C CA . TYR B 1 193 ? -18.781 9.641 -10.422 1 98.5 193 TYR B CA 1
ATOM 3354 C C . TYR B 1 193 ? -19.797 8.516 -10.602 1 98.5 193 TYR B C 1
ATOM 3356 O O . TYR B 1 193 ? -19.781 7.531 -9.859 1 98.5 193 TYR B O 1
ATOM 3364 N N . PRO B 1 194 ? -20.609 8.578 -11.641 1 98.56 194 PRO B N 1
ATOM 3365 C CA . PRO B 1 194 ? -21.719 7.641 -11.828 1 98.56 194 PRO B CA 1
ATOM 3366 C C . PRO B 1 194 ? -21.25 6.207 -12.07 1 98.56 194 PRO B C 1
ATOM 3368 O O . PRO B 1 194 ? -21.922 5.254 -11.672 1 98.56 194 PRO B O 1
ATOM 3371 N N . HIS B 1 195 ? -20.094 6.027 -12.711 1 98.81 195 HIS B N 1
ATOM 3372 C CA . HIS B 1 195 ? -19.609 4.684 -13.008 1 98.81 195 HIS B CA 1
ATOM 3373 C C . HIS B 1 195 ? -19.125 3.982 -11.742 1 98.81 195 HIS B C 1
ATOM 3375 O O . HIS B 1 195 ? -19.203 2.756 -11.641 1 98.81 195 HIS B O 1
ATOM 3381 N N . VAL B 1 196 ? -18.625 4.777 -10.766 1 98.75 196 VAL B N 1
ATOM 3382 C CA . VAL B 1 196 ? -18.266 4.207 -9.477 1 98.75 196 VAL B CA 1
ATOM 3383 C C . VAL B 1 196 ? -19.516 3.695 -8.773 1 98.75 196 VAL B C 1
ATOM 3385 O O . VAL B 1 196 ? -19.516 2.611 -8.188 1 98.75 196 VAL B O 1
ATOM 3388 N N . GLU B 1 197 ? -20.578 4.48 -8.844 1 98 197 GLU B N 1
ATOM 3389 C CA . GLU B 1 197 ? -21.812 4.082 -8.18 1 98 197 GLU B CA 1
ATOM 3390 C C . GLU B 1 197 ? -22.406 2.828 -8.82 1 98 197 GLU B C 1
ATOM 3392 O O . GLU B 1 197 ? -22.891 1.938 -8.125 1 98 197 GLU B O 1
ATOM 3397 N N . GLU B 1 198 ? -22.391 2.787 -10.094 1 98.56 198 GLU B N 1
ATOM 3398 C CA . GLU B 1 198 ? -22.859 1.597 -10.797 1 98.56 198 GLU B CA 1
ATOM 3399 C C . GLU B 1 198 ? -22.031 0.373 -10.43 1 98.56 198 GLU B C 1
ATOM 3401 O O . GLU B 1 198 ? -22.562 -0.706 -10.188 1 98.56 198 GLU B O 1
ATOM 3406 N N . TRP B 1 199 ? -20.719 0.545 -10.484 1 98.81 199 TRP B N 1
ATOM 3407 C CA . TRP B 1 199 ? -19.781 -0.503 -10.094 1 98.81 199 TRP B CA 1
ATOM 3408 C C . TRP B 1 199 ? -20.062 -0.986 -8.68 1 98.81 199 TRP B C 1
ATOM 3410 O O . TRP B 1 199 ? -20.094 -2.193 -8.422 1 98.81 199 TRP B O 1
ATOM 3420 N N . TYR B 1 200 ? -20.281 -0.032 -7.773 1 98.56 200 TYR B N 1
ATOM 3421 C CA . TYR B 1 200 ? -20.5 -0.376 -6.375 1 98.56 200 TYR B CA 1
ATOM 3422 C C . TYR B 1 200 ? -21.797 -1.177 -6.215 1 98.56 200 TYR B C 1
ATOM 3424 O O . TYR B 1 200 ? -21.844 -2.131 -5.434 1 98.56 200 TYR B O 1
ATOM 3432 N N . SER B 1 201 ? -22.812 -0.814 -6.957 1 98.38 201 SER B N 1
ATOM 3433 C CA . SER B 1 201 ? -24.062 -1.571 -6.949 1 98.38 201 SER B CA 1
ATOM 3434 C C . SER B 1 201 ? -23.844 -3.008 -7.406 1 98.38 201 SER B C 1
ATOM 3436 O O . SER B 1 201 ? -24.438 -3.941 -6.855 1 98.38 201 SER B O 1
ATOM 3438 N N . ARG B 1 202 ? -23 -3.195 -8.414 1 98.62 202 ARG B N 1
ATOM 3439 C CA . ARG B 1 202 ? -22.672 -4.535 -8.883 1 98.62 202 ARG B CA 1
ATOM 3440 C C . ARG B 1 202 ? -21.922 -5.328 -7.812 1 98.62 202 ARG B C 1
ATOM 3442 O O . ARG B 1 202 ? -22.172 -6.523 -7.637 1 98.62 202 ARG B O 1
ATOM 3449 N N . VAL B 1 203 ? -21.031 -4.652 -7.141 1 98.75 203 VAL B N 1
ATOM 3450 C CA . VAL B 1 203 ? -20.266 -5.312 -6.09 1 98.75 203 VAL B CA 1
ATOM 3451 C C . VAL B 1 203 ? -21.203 -5.773 -4.98 1 98.75 203 VAL B C 1
ATOM 3453 O O . VAL B 1 203 ? -21.078 -6.895 -4.48 1 98.75 203 VAL B O 1
ATOM 3456 N N . LEU B 1 204 ? -22.156 -4.91 -4.609 1 98 204 LEU B N 1
ATOM 3457 C CA . LEU B 1 204 ? -23.078 -5.227 -3.529 1 98 204 LEU B CA 1
ATOM 3458 C C . LEU B 1 204 ? -23.969 -6.41 -3.904 1 98 204 LEU B C 1
ATOM 3460 O O . LEU B 1 204 ? -24.5 -7.102 -3.027 1 98 204 LEU B O 1
ATOM 3464 N N . ALA B 1 205 ? -24.109 -6.66 -5.176 1 98 205 ALA B N 1
ATOM 3465 C CA . ALA B 1 205 ? -24.953 -7.75 -5.656 1 98 205 ALA B CA 1
ATOM 3466 C C . ALA B 1 205 ? -24.219 -9.078 -5.613 1 98 205 ALA B C 1
ATOM 3468 O O . ALA B 1 205 ? -24.828 -10.148 -5.723 1 98 205 ALA B O 1
ATOM 3469 N N . VAL B 1 206 ? -22.906 -9.094 -5.523 1 97.69 206 VAL B N 1
ATOM 3470 C CA . VAL B 1 206 ? -22.156 -10.328 -5.344 1 97.69 206 VAL B CA 1
ATOM 3471 C C . VAL B 1 206 ? -22.547 -10.992 -4.027 1 97.69 206 VAL B C 1
ATOM 3473 O O . VAL B 1 206 ? -22.531 -10.359 -2.971 1 97.69 206 VAL B O 1
ATOM 3476 N N . PRO B 1 207 ? -22.875 -12.219 -4.066 1 95.75 207 PRO B N 1
ATOM 3477 C CA . PRO B 1 207 ? -23.375 -12.883 -2.861 1 95.75 207 PRO B CA 1
ATOM 3478 C C . PRO B 1 207 ? -22.391 -12.805 -1.692 1 95.75 207 PRO B C 1
ATOM 3480 O O . PRO B 1 207 ? -21.219 -13.117 -1.853 1 95.75 207 PRO B O 1
ATOM 3483 N N . GLY B 1 208 ? -22.922 -12.352 -0.538 1 94.38 208 GLY B N 1
ATOM 3484 C CA . GLY B 1 208 ? -22.156 -12.344 0.694 1 94.38 208 GLY B CA 1
ATOM 3485 C C . GLY B 1 208 ? -21.484 -11.008 0.975 1 94.38 208 GLY B C 1
ATOM 3486 O O . GLY B 1 208 ? -21.094 -10.734 2.111 1 94.38 208 GLY B O 1
ATOM 3487 N N . ILE B 1 209 ? -21.359 -10.133 0.016 1 97 209 ILE B N 1
ATOM 3488 C CA . ILE B 1 209 ? -20.609 -8.883 0.175 1 97 209 ILE B CA 1
ATOM 3489 C C . ILE B 1 209 ? -21.375 -7.941 1.099 1 97 209 ILE B C 1
ATOM 3491 O O . ILE B 1 209 ? -20.812 -7.406 2.059 1 97 209 ILE B O 1
ATOM 3495 N N . LYS B 1 210 ? -22.625 -7.797 0.847 1 94.81 210 LYS B N 1
ATOM 3496 C CA . LYS B 1 210 ? -23.422 -6.871 1.644 1 94.81 210 LYS B CA 1
ATOM 3497 C C . LYS B 1 210 ? -23.438 -7.273 3.115 1 94.81 210 LYS B C 1
ATOM 3499 O O . LYS B 1 210 ? -23.25 -6.43 3.996 1 94.81 210 LYS B O 1
ATOM 3504 N N . ALA B 1 211 ? -23.641 -8.547 3.361 1 92.88 211 ALA B N 1
ATOM 3505 C CA . ALA B 1 211 ? -23.641 -9.055 4.73 1 92.88 211 ALA B CA 1
ATOM 3506 C C . ALA B 1 211 ? -22.297 -8.812 5.41 1 92.88 211 ALA B C 1
ATOM 3508 O O . ALA B 1 211 ? -22.234 -8.5 6.598 1 92.88 211 ALA B O 1
ATOM 3509 N N . GLY B 1 212 ? -21.172 -8.961 4.6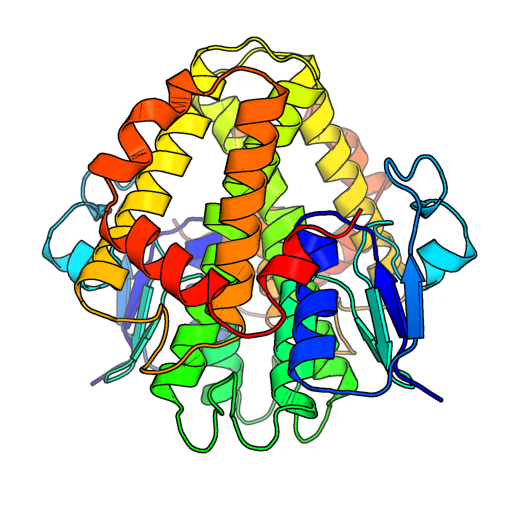68 1 93.56 212 GLY B N 1
ATOM 3510 C CA . GLY B 1 212 ? -19.844 -8.711 5.191 1 93.56 212 GLY B CA 1
ATOM 3511 C C . GLY B 1 212 ? -19.594 -7.262 5.555 1 93.56 212 GLY B C 1
ATOM 3512 O O . GLY B 1 212 ? -18.969 -6.965 6.566 1 93.56 212 GLY B O 1
ATOM 3513 N N . LEU B 1 213 ? -20.125 -6.391 4.719 1 92.56 213 LEU B N 1
ATOM 3514 C CA . LEU B 1 213 ? -19.953 -4.957 4.93 1 92.56 213 LEU B CA 1
ATOM 3515 C C . LEU B 1 213 ? -20.734 -4.484 6.152 1 92.56 213 LEU B C 1
ATOM 3517 O O . LEU B 1 213 ? -20.359 -3.514 6.805 1 92.56 213 LEU B O 1
ATOM 3521 N N . GLU B 1 214 ? -21.75 -5.238 6.523 1 87.94 214 GLU B N 1
ATOM 3522 C CA . GLU B 1 214 ? -22.641 -4.816 7.602 1 87.94 214 GLU B CA 1
ATOM 3523 C C . GLU B 1 214 ? -22.266 -5.492 8.922 1 87.94 214 GLU B C 1
ATOM 3525 O O . GLU B 1 214 ? -22.922 -5.262 9.945 1 87.94 214 GLU B O 1
ATOM 3530 N N . LEU B 1 215 ? -21.266 -6.27 8.836 1 85.5 215 LEU B N 1
ATOM 3531 C CA . LEU B 1 215 ? -20.812 -6.926 10.055 1 85.5 215 LEU B CA 1
ATOM 3532 C C . LEU B 1 215 ? -20.438 -5.898 11.117 1 85.5 215 LEU B C 1
ATOM 3534 O O . LEU B 1 215 ? -19.812 -4.883 10.812 1 85.5 215 LEU B O 1
ATOM 3538 N N . LYS B 1 216 ? -20.953 -6.195 12.43 1 78.88 216 LYS B N 1
ATOM 3539 C CA . LYS B 1 216 ? -20.672 -5.328 13.57 1 78.88 216 LYS B CA 1
ATOM 3540 C C . LYS B 1 216 ? -19.906 -6.082 14.656 1 78.88 216 LYS B C 1
ATOM 3542 O O . LYS B 1 216 ? -20.094 -7.285 14.836 1 78.88 216 LYS B O 1
#

InterPro domains:
  IPR004045 Glutathione S-transferase, N-terminal [PF13409] (14-76)
  IPR004045 Glutathione S-transferase, N-terminal [PS50404] (1-82)
  IPR004046 Glutathione S-transferase, C-terminal [PF00043] (137-207)
  IPR010987 Glutathione S-transferase, C-terminal-like [PS50405] (91-216)
  IPR036249 Thioredoxin-like superfamily [SSF52833] (1-82)
  IPR036282 Glutathione S-transferase, C-terminal domain superfamily [SSF47616] (73-214)
  IPR040079 Glutathione transferase family [SFLDS00019] (3-204)

Radius of gyration: 20.65 Å; Cα contacts (8 Å, |Δi|>4): 580; chains: 2; bounding box: 52×52×52 Å

Nearest PDB structures (foldseek):
  4exj-assembly1_A  TM=9.376E-01  e=1.367E-17  Lodderomyces elongisporus NRRL YB-4239
  4exj-assembly1_B  TM=9.312E-01  e=3.897E-17  Lodderomyces elongisporus NRRL YB-4239
  5a5k-assembly4_N  TM=8.119E-01  e=1.218E-09  Arabidopsis thaliana
  5a4w-assembly1_F  TM=8.006E-01  e=1.487E-09  Arabidopsis thaliana
  3qav-assembly1_A  TM=8.288E-01  e=2.845E-09  Laternula elliptica

Sequence (432 aa):
MPLTLYTAPTGNGRKPLIFLKLLNIPHDVHLFTWPAGDQLKQEWYLKLNPHGIIPTLVDGDLVLAESNAILQYLAETYDTEGKFSYKLATNPTEYWQQQKWLFYQATQFAGTLKSFNVYIGIKADDKAFWGTILKEFATTYQVLDDQLKENKWLVGDKFTFVDLAFAIGHHRRKEVSKRIGDEVSFKDYETKYPHVEEWYSRVLAVPGIKAGLELKMPLTLYTAPTGNGRKPLIFLKLLNIPHDVHLFTWPAGDQLKQEWYLKLNPHGIIPTLVDGDLVLAESNAILQYLAETYDTEGKFSYKLATNPTEYWQQQKWLFYQATQFAGTLKSFNVYIGIKADDKAFWGTILKEFATTYQVLDDQLKENKWLVGDKFTFVDLAFAIGHHRRKEVSKRIGDEVSFKDYETKYPHVEEWYSRVLAVPGIKAGLELK

Solvent-accessible surface area (backbone atoms only — not comparable to full-atom values): 23384 Å² total; per-residue (Å²): 121,75,33,35,38,38,25,34,75,44,56,53,21,32,46,46,54,42,50,40,58,69,68,67,54,81,63,45,74,48,73,52,62,83,81,52,78,65,64,40,70,33,68,76,47,28,74,70,32,70,80,40,67,65,22,37,37,35,50,76,89,46,68,40,41,45,40,68,40,42,43,50,49,47,40,69,71,68,35,76,81,38,76,44,43,59,45,62,93,82,31,50,68,52,23,52,48,42,44,24,50,44,50,41,39,46,43,59,48,47,38,41,50,48,53,50,51,51,40,60,73,69,64,59,80,53,65,69,58,51,50,49,47,52,49,48,49,53,51,50,47,48,44,48,17,58,51,31,65,78,27,83,29,89,49,65,90,46,70,31,61,55,50,50,53,50,49,38,50,52,50,43,53,54,51,50,28,56,76,72,68,48,47,74,86,55,64,58,45,62,76,76,25,46,37,43,50,53,39,48,54,54,52,51,65,41,83,64,43,50,63,43,73,65,46,122,120,76,35,34,38,37,26,33,76,43,55,53,19,33,46,45,54,42,49,40,58,70,67,67,53,81,63,46,74,48,72,51,62,82,80,54,81,64,64,39,70,33,69,76,47,29,73,70,32,70,80,39,66,65,24,34,38,36,51,75,89,45,69,40,40,44,40,67,39,42,43,51,49,45,40,68,70,67,36,76,84,38,77,44,44,60,44,61,92,83,30,49,69,51,24,52,47,41,44,25,51,44,50,41,38,46,42,58,50,48,37,41,50,48,54,50,50,50,40,60,71,68,64,60,80,55,64,68,58,53,51,50,47,52,49,49,48,52,50,49,46,48,44,49,18,58,51,30,67,78,26,83,27,87,50,65,91,46,69,31,62,55,49,51,53,48,48,37,50,53,49,43,53,54,50,50,29,56,74,70,67,49,49,74,85,54,65,57,45,64,76,74,26,45,36,45,50,53,40,47,52,54,52,52,65,40,84,64,43,51,64,43,73,64,47,123

pLDDT: mean 96.33, std 3.79, range [60.91, 98.94]

Organism: NCBI:txid5486